Protein AF-A0A9P7GL60-F1 (afdb_monomer)

Nearest PDB structures (foldseek):
  7c29-assembly1_A  TM=4.249E-01  e=4.596E+00  Croceicoccus marinus
  6whw-assembly1_A  TM=4.393E-01  e=5.131E+00  Rattus norvegicus
  8hdj-assembly3_F  TM=3.474E-01  e=5.422E+00  Acetivibrio thermocellus DSM 1313
  8gs5-assembly2_K  TM=2.750E-01  e=7.975E+00  Homo sapiens

Secondary structure (DSSP, 8-state):
-EEEEEETTEEEEEE--HHHHHTT---EEEEEEE-SSTT-EEEEEEETTTS--TTPEE--SSPP-EEEEEEEETTEEEEEEEEEEEEEEES-TTSSS--EEEEEEEEEEEESS-GGGHHHHHHHHHHGGG------------------------TTHHHHHHHTSS-EEEESSTT--SSS-HHHHHHS-TT---TT---TTTBTTHHHHHHHHHHHHHS-HHHHHHHHHHT-B--EEEEEEEEEEEEEPPPTTT-PPEEEEEEEEEE--STT---TTT--SB-TTSPBPS-----SPPP--S-GGGGHHHHHHHHHHHHHHHSSEEEEE---SSHHHHHHHHHHHHHHHHHHHHH-TTEEEEE--HHHHHHHHHHHHHHHHHTT-HHHHHHHTT---EEE-TTT--EEEEPPP---SSHHHHHHHHHHHHHHHH-GGGTT-HHHHHHHHHHHHHHHHHHHHHHHSS--TTHHHHHHSS--TT-

Structure (mmCIF, N/CA/C/O backbone):
data_AF-A0A9P7GL60-F1
#
_entry.id   AF-A0A9P7GL60-F1
#
loop_
_atom_site.group_PDB
_atom_site.id
_atom_site.type_symbol
_atom_site.label_atom_id
_atom_site.label_alt_id
_atom_site.label_comp_id
_atom_site.label_asym_id
_atom_site.label_entity_id
_atom_site.label_seq_id
_atom_site.pdbx_PDB_ins_code
_atom_site.Cartn_x
_atom_site.Cartn_y
_atom_site.Cartn_z
_atom_site.occupancy
_atom_site.B_iso_or_equiv
_atom_site.auth_seq_id
_atom_site.auth_comp_id
_atom_site.auth_asym_id
_atom_site.auth_atom_id
_atom_site.pdbx_PDB_model_num
ATOM 1 N N . MET A 1 1 ? -17.704 -8.000 11.179 1.00 93.94 1 MET A N 1
ATOM 2 C CA . MET A 1 1 ? -17.827 -7.522 12.576 1.00 93.94 1 MET A CA 1
ATOM 3 C C . MET A 1 1 ? -18.903 -6.443 12.711 1.00 93.94 1 MET A C 1
ATOM 5 O O . MET A 1 1 ? -19.308 -5.870 11.703 1.00 93.94 1 MET A O 1
ATOM 9 N N . TYR A 1 2 ? -19.357 -6.162 13.933 1.00 95.62 2 TYR A N 1
ATOM 10 C CA . TYR A 1 2 ? -20.232 -5.030 14.277 1.00 95.62 2 TYR A CA 1
ATOM 11 C C . TYR A 1 2 ? -19.661 -4.259 15.469 1.00 95.62 2 TYR A C 1
ATOM 13 O O . TYR A 1 2 ? -19.035 -4.869 16.338 1.00 95.62 2 TYR A O 1
ATOM 21 N N . LEU A 1 3 ? -19.893 -2.944 15.506 1.00 96.38 3 LEU A N 1
ATOM 22 C CA . LEU A 1 3 ? -19.515 -2.087 16.627 1.00 96.38 3 LEU A CA 1
ATOM 23 C C . LEU A 1 3 ? -20.702 -1.875 17.575 1.00 96.38 3 LEU A C 1
ATOM 25 O O . LEU A 1 3 ? -21.798 -1.519 17.133 1.00 96.38 3 LEU A O 1
ATOM 29 N N . TYR A 1 4 ? -20.459 -2.041 18.871 1.00 95.88 4 TYR A N 1
ATOM 30 C CA . TYR A 1 4 ? -21.405 -1.743 19.942 1.00 95.88 4 TYR A CA 1
ATOM 31 C C . TYR A 1 4 ? -20.804 -0.743 20.929 1.00 95.88 4 TYR A C 1
ATOM 33 O O . TYR A 1 4 ? -19.590 -0.724 21.124 1.00 95.88 4 TYR A O 1
ATOM 41 N N . LEU A 1 5 ? -21.658 0.052 21.566 1.00 95.56 5 LEU A N 1
ATOM 42 C CA . LEU A 1 5 ? -21.306 1.037 22.582 1.00 95.56 5 LEU A CA 1
ATOM 43 C C . LEU A 1 5 ? -22.129 0.797 23.847 1.00 95.56 5 LEU A C 1
ATOM 45 O O . LEU A 1 5 ? -23.356 0.849 23.800 1.00 95.56 5 LEU A O 1
ATOM 49 N N . SER A 1 6 ? -21.456 0.589 24.975 1.00 94.44 6 SER A N 1
ATOM 50 C CA . SER A 1 6 ? -22.044 0.790 26.304 1.00 94.44 6 SER A CA 1
ATOM 51 C C . SER A 1 6 ? -21.662 2.180 26.801 1.00 94.44 6 SER A C 1
ATOM 53 O O . SER A 1 6 ? -20.545 2.621 26.545 1.00 94.44 6 SER A O 1
ATOM 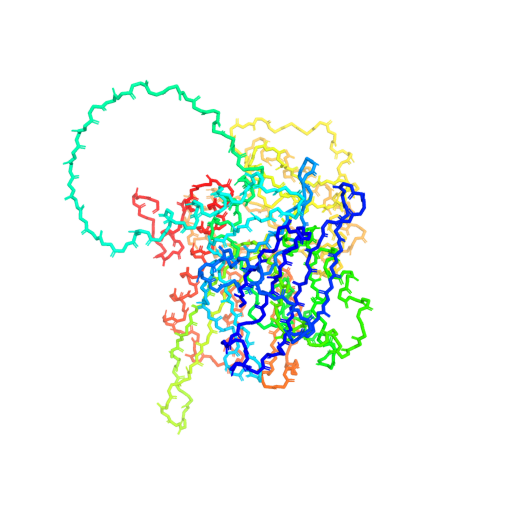55 N N . ASN A 1 7 ? -22.570 2.885 27.482 1.00 87.81 7 ASN A N 1
ATOM 56 C CA . ASN A 1 7 ? -22.335 4.256 27.954 1.00 87.81 7 ASN A CA 1
ATOM 57 C C . ASN A 1 7 ? -21.913 4.345 29.428 1.00 87.81 7 ASN A C 1
ATOM 59 O O . ASN A 1 7 ? -21.343 5.358 29.823 1.00 87.81 7 ASN A O 1
ATOM 63 N N . ASN A 1 8 ? -22.165 3.314 30.240 1.00 84.94 8 ASN A N 1
ATOM 64 C CA . ASN A 1 8 ? -21.925 3.344 31.686 1.00 84.94 8 ASN A CA 1
ATOM 65 C C . ASN A 1 8 ? -21.330 2.013 32.193 1.00 84.94 8 ASN A C 1
ATOM 67 O O . ASN A 1 8 ? -22.091 1.131 32.588 1.00 84.94 8 ASN A O 1
ATOM 71 N N . PRO A 1 9 ? -19.992 1.860 32.240 1.00 87.38 9 PRO A N 1
ATOM 72 C CA . PRO A 1 9 ? -18.970 2.787 31.736 1.00 87.38 9 PRO A CA 1
ATOM 73 C C . PRO A 1 9 ? -18.941 2.853 30.200 1.00 87.38 9 PRO A C 1
ATOM 75 O O . PRO A 1 9 ? -19.436 1.947 29.531 1.00 87.38 9 PRO A O 1
ATOM 78 N N . ARG A 1 10 ? -18.343 3.916 29.636 1.00 92.00 10 ARG A N 1
ATOM 79 C CA . ARG A 1 10 ? -18.184 4.053 28.182 1.00 92.00 10 ARG A CA 1
ATOM 80 C C . ARG A 1 10 ? -17.223 2.991 27.640 1.00 92.00 10 ARG A C 1
ATOM 82 O O . ARG A 1 10 ? -16.040 3.008 27.976 1.00 92.00 10 ARG A O 1
ATOM 89 N N . VAL A 1 11 ? -17.723 2.081 26.805 1.00 95.56 11 VAL A N 1
ATOM 90 C CA . VAL A 1 11 ? -16.952 0.966 26.232 1.00 95.56 11 VAL A CA 1
ATOM 91 C C . VAL A 1 11 ? -17.384 0.707 24.794 1.00 95.56 11 VAL A C 1
ATOM 93 O O . VAL A 1 11 ? -18.576 0.545 24.529 1.00 95.56 11 VAL A O 1
ATOM 96 N N . LEU A 1 12 ? -16.418 0.623 23.876 1.00 97.00 12 LEU A N 1
ATOM 97 C CA . LEU A 1 12 ? -16.652 0.168 22.505 1.00 97.00 12 LEU A CA 1
ATOM 98 C C . LEU A 1 12 ? -16.302 -1.316 22.372 1.00 97.00 12 LEU A C 1
ATOM 100 O O . LEU A 1 12 ? -15.213 -1.740 22.751 1.00 97.00 12 LEU A O 1
ATOM 104 N N . TYR A 1 13 ? -17.204 -2.094 21.781 1.00 97.38 13 TYR A N 1
ATOM 105 C CA . TYR A 1 13 ? -17.013 -3.514 21.496 1.00 97.38 13 TYR A CA 1
ATOM 106 C C . TYR A 1 13 ? -17.028 -3.731 19.987 1.00 97.38 13 TYR A C 1
ATOM 108 O O . TYR A 1 13 ? -18.059 -3.538 19.339 1.00 97.38 13 TYR A O 1
ATOM 116 N N . LEU A 1 14 ? -15.907 -4.165 19.419 1.00 97.44 14 LEU A N 1
ATOM 117 C CA . LEU A 1 14 ? -15.843 -4.636 18.040 1.00 97.44 14 LEU A CA 1
ATOM 118 C C . LEU A 1 14 ? -15.972 -6.158 18.047 1.00 97.44 14 LEU A C 1
ATOM 120 O O . LEU A 1 14 ? -15.061 -6.870 18.464 1.00 97.44 14 LEU A O 1
ATOM 124 N N . VAL A 1 15 ? -17.125 -6.659 17.610 1.00 96.88 15 VAL A N 1
ATOM 125 C CA . VAL A 1 15 ? -17.516 -8.060 17.806 1.00 96.88 15 VAL A CA 1
ATOM 126 C C . VAL A 1 15 ? -17.604 -8.784 16.470 1.00 96.88 15 VAL A C 1
ATOM 128 O O . VAL A 1 15 ? -18.175 -8.274 15.499 1.00 96.88 15 VAL A O 1
ATOM 131 N N . THR A 1 16 ? -17.069 -10.002 16.414 1.00 95.62 16 THR A N 1
ATOM 132 C CA . THR A 1 16 ? -17.247 -10.903 15.266 1.00 95.62 16 THR A CA 1
ATOM 133 C C . THR A 1 16 ? -18.732 -11.175 14.988 1.00 95.62 16 THR A C 1
ATOM 135 O O . THR A 1 16 ? -19.563 -11.374 15.883 1.00 95.62 16 THR A O 1
ATOM 138 N N . SER A 1 17 ? -19.098 -11.110 13.708 1.00 91.81 17 SER A N 1
ATOM 139 C CA . SER A 1 17 ? -20.475 -11.300 13.250 1.00 91.81 17 SER A CA 1
ATOM 140 C C . SER A 1 17 ? -20.797 -12.778 13.028 1.00 91.81 17 SER A C 1
ATOM 142 O O . SER A 1 17 ? -19.907 -13.606 12.881 1.00 91.81 17 SER A O 1
ATOM 144 N N . THR A 1 18 ? -22.080 -13.108 12.891 1.00 88.06 18 THR A N 1
ATOM 145 C CA . THR A 1 18 ? -22.501 -14.467 12.506 1.00 88.06 18 THR A CA 1
ATOM 146 C C . THR A 1 18 ? -21.998 -14.881 11.121 1.00 88.06 18 THR A C 1
ATOM 148 O O . THR A 1 18 ? -21.904 -16.068 10.824 1.00 88.06 18 THR A O 1
ATOM 151 N N . TYR A 1 19 ? -21.682 -13.917 10.251 1.00 87.81 19 TYR A N 1
ATOM 152 C CA . TYR A 1 19 ? -21.017 -14.182 8.978 1.00 87.81 19 TYR A CA 1
ATOM 153 C C . TYR A 1 19 ? -19.551 -14.582 9.183 1.00 87.81 19 TYR A C 1
ATOM 155 O O . TYR A 1 19 ? -19.089 -15.522 8.547 1.00 87.81 19 TYR A O 1
ATOM 163 N N . ASP A 1 20 ? -18.851 -13.929 10.115 1.00 87.81 20 ASP A N 1
ATOM 164 C CA . ASP A 1 20 ? -17.481 -14.291 10.494 1.00 87.81 20 ASP A CA 1
ATOM 165 C C . ASP A 1 20 ? -17.437 -15.723 11.066 1.00 87.81 20 ASP A C 1
ATOM 167 O O . ASP A 1 20 ? -16.596 -16.520 10.651 1.00 87.81 20 ASP A O 1
ATOM 171 N N . ASP A 1 21 ? -18.411 -16.089 11.911 1.00 86.44 21 ASP A N 1
ATOM 172 C CA . ASP A 1 21 ? -18.547 -17.453 12.446 1.00 86.44 21 ASP A CA 1
ATOM 173 C C . ASP A 1 21 ? -18.730 -18.490 11.310 1.00 86.44 21 ASP A C 1
ATOM 175 O O . ASP A 1 21 ? -18.116 -19.558 11.320 1.00 86.44 21 ASP A O 1
ATOM 179 N N . LYS A 1 22 ? -19.527 -18.168 10.277 1.00 89.38 22 LYS A N 1
ATOM 180 C CA . LYS A 1 22 ? -19.725 -19.033 9.092 1.00 89.38 22 LYS A CA 1
ATOM 181 C C . LYS A 1 22 ? -18.467 -19.191 8.238 1.00 89.38 22 LYS A C 1
ATOM 183 O O . LYS A 1 22 ? -18.317 -20.218 7.583 1.00 89.38 22 LYS A O 1
ATOM 188 N N . LEU A 1 23 ? -17.581 -18.196 8.242 1.00 86.81 23 LEU A N 1
ATOM 189 C CA . LEU A 1 23 ? -16.262 -18.273 7.611 1.00 86.81 23 LEU A CA 1
ATOM 190 C C . LEU A 1 23 ? -15.237 -19.026 8.477 1.00 86.81 23 LEU A C 1
ATOM 192 O O . LEU A 1 23 ? -14.066 -19.101 8.113 1.00 86.81 23 LEU A O 1
ATOM 196 N N . GLY A 1 24 ? -15.657 -19.575 9.621 1.00 89.12 24 GLY A N 1
ATOM 197 C CA . GLY A 1 24 ? -14.785 -20.294 10.541 1.00 89.12 24 GLY A CA 1
ATOM 198 C C . GLY A 1 24 ? -13.847 -19.376 11.321 1.00 89.12 24 GLY A C 1
ATOM 199 O O . GLY A 1 24 ? -12.796 -19.837 11.768 1.00 89.12 24 GLY A O 1
ATOM 200 N N . ARG A 1 25 ? -14.175 -18.087 11.473 1.00 91.31 25 ARG A N 1
ATOM 201 C CA . ARG A 1 25 ? -13.409 -17.170 12.330 1.00 91.31 25 ARG A CA 1
ATOM 202 C C . ARG A 1 25 ? -13.773 -17.392 13.802 1.00 91.31 25 ARG A C 1
ATOM 204 O O . ARG A 1 25 ? -14.916 -17.754 14.086 1.00 91.31 25 ARG A O 1
ATOM 211 N N . PRO A 1 26 ? -12.834 -17.195 14.744 1.00 94.56 26 PRO A N 1
ATOM 212 C CA . PRO A 1 26 ? -13.127 -17.327 16.166 1.00 94.56 26 PRO A CA 1
ATOM 213 C C . PRO A 1 26 ? -14.210 -16.350 16.624 1.00 94.56 26 PRO A C 1
ATOM 215 O O . PRO A 1 26 ? -14.220 -15.186 16.226 1.00 94.56 26 PRO A O 1
ATOM 218 N N . SER A 1 27 ? -15.086 -16.801 17.520 1.00 95.81 27 SER A N 1
ATOM 219 C CA . SER A 1 27 ? -16.129 -15.945 18.089 1.00 95.81 27 SER A CA 1
ATOM 220 C C . SER A 1 27 ? -15.566 -15.107 19.240 1.00 95.81 27 SER A C 1
ATOM 222 O O . SER A 1 27 ? -15.636 -15.472 20.417 1.00 95.81 27 SER A O 1
ATOM 224 N N . ARG A 1 28 ? -14.937 -13.989 18.879 1.00 97.25 28 ARG A N 1
ATOM 225 C CA . ARG A 1 28 ? -14.213 -13.084 19.784 1.00 97.25 28 ARG A CA 1
ATOM 226 C C . ARG A 1 28 ? -14.698 -11.636 19.658 1.00 97.25 28 ARG A C 1
ATOM 228 O O . ARG A 1 28 ? -15.441 -11.290 18.727 1.00 97.25 28 ARG A O 1
ATOM 235 N N . ALA A 1 29 ? -14.250 -10.796 20.582 1.00 97.44 29 ALA A N 1
ATOM 236 C CA . ALA A 1 29 ? -14.446 -9.356 20.586 1.00 97.44 29 ALA A CA 1
ATOM 237 C C . ALA A 1 29 ? -13.164 -8.618 20.992 1.00 97.44 29 ALA A C 1
ATOM 239 O O . ALA A 1 29 ? -12.447 -9.063 21.888 1.00 97.44 29 ALA A O 1
ATOM 240 N N . LEU A 1 30 ? -12.920 -7.468 20.361 1.00 97.69 30 LEU A N 1
ATOM 241 C CA . LEU A 1 30 ? -12.009 -6.454 20.884 1.00 97.69 30 LEU A CA 1
ATOM 242 C C . LEU A 1 30 ? -12.804 -5.423 21.676 1.00 97.69 30 LEU A C 1
ATOM 244 O O . LEU A 1 30 ? -13.750 -4.823 21.157 1.00 97.69 30 LEU A O 1
ATOM 248 N N . VAL A 1 31 ? -12.411 -5.225 22.927 1.00 97.69 31 VAL A N 1
ATOM 249 C CA . VAL A 1 31 ? -13.055 -4.307 23.865 1.00 97.69 31 VAL A CA 1
ATOM 250 C C . VAL A 1 31 ? -12.130 -3.128 24.103 1.00 97.69 31 VAL A C 1
ATOM 252 O O . VAL A 1 31 ? -10.973 -3.318 24.463 1.00 97.69 31 VAL A O 1
ATOM 255 N N . PHE A 1 32 ? -12.640 -1.917 23.910 1.00 97.25 32 PHE A N 1
ATOM 256 C CA . PHE A 1 32 ? -11.879 -0.679 24.018 1.00 97.25 32 PHE A CA 1
ATOM 257 C C . PHE A 1 32 ? -12.490 0.224 25.085 1.00 97.25 32 PHE A C 1
ATOM 259 O O . PHE A 1 32 ? -13.688 0.518 25.052 1.00 97.25 32 PHE A O 1
ATOM 266 N N . ARG A 1 33 ? -11.656 0.706 26.007 1.00 95.00 33 ARG A N 1
ATOM 267 C CA . ARG A 1 33 ? -12.050 1.638 27.073 1.00 95.00 33 ARG A CA 1
ATOM 268 C C . ARG A 1 33 ? -11.046 2.776 27.169 1.00 95.00 33 ARG A C 1
ATOM 270 O O . ARG A 1 33 ? -9.863 2.576 26.896 1.00 95.00 33 ARG A O 1
ATOM 277 N N . ALA A 1 34 ? -11.494 3.952 27.592 1.00 92.12 34 ALA A N 1
ATOM 278 C CA . ALA A 1 34 ? -10.567 4.993 28.020 1.00 92.12 34 ALA A CA 1
ATOM 279 C C . ALA A 1 34 ? -9.804 4.521 29.273 1.00 92.12 34 ALA A C 1
ATOM 281 O O . ALA A 1 34 ? -10.378 3.883 30.157 1.00 92.12 34 ALA A O 1
ATOM 282 N N . GLY A 1 35 ? -8.502 4.791 29.314 1.00 87.19 35 GLY A N 1
ATOM 283 C CA . GLY A 1 35 ? -7.653 4.547 30.474 1.00 87.19 35 GLY A CA 1
ATOM 284 C C . GLY A 1 35 ? -7.780 5.652 31.522 1.00 87.19 35 GLY A C 1
ATOM 285 O O . GLY A 1 35 ? -8.582 6.574 31.394 1.00 87.19 35 GLY A O 1
ATOM 286 N N . GLU A 1 36 ? -6.954 5.571 32.564 1.00 81.19 36 GLU A N 1
ATOM 287 C CA . GLU A 1 36 ? -6.956 6.559 33.655 1.00 81.19 36 GLU A CA 1
ATOM 288 C C . GLU A 1 36 ? -6.392 7.923 33.227 1.00 81.19 36 GLU A C 1
ATOM 290 O O . GLU A 1 36 ? -6.735 8.952 33.807 1.00 81.19 36 GLU A O 1
ATOM 295 N N . SER A 1 37 ? -5.533 7.939 32.204 1.00 78.75 37 SER A N 1
ATOM 296 C CA . SER A 1 37 ? -4.976 9.164 31.626 1.00 78.75 37 SER A CA 1
ATOM 297 C C . SER A 1 37 ? -5.657 9.528 30.305 1.00 78.75 37 SER A C 1
ATOM 299 O O . SER A 1 37 ? -6.146 8.667 29.575 1.00 78.75 37 SER A O 1
ATOM 301 N N . THR A 1 38 ? -5.643 10.818 29.967 1.00 73.25 38 THR A N 1
ATOM 302 C CA . THR A 1 38 ? -6.363 11.397 28.814 1.00 73.25 38 THR A CA 1
ATOM 303 C C . THR A 1 38 ? -5.871 10.912 27.447 1.00 73.25 38 THR A C 1
ATOM 305 O O . THR A 1 38 ? -6.506 11.196 26.440 1.00 73.25 38 THR A O 1
ATOM 308 N N . SER A 1 39 ? -4.743 10.203 27.389 1.00 82.25 39 SER A N 1
ATOM 309 C CA . SER A 1 39 ? -4.145 9.665 26.160 1.00 82.25 39 SER A CA 1
ATOM 310 C C . SER A 1 39 ? -3.943 8.148 26.201 1.00 82.25 39 SER A C 1
ATOM 312 O O . SER A 1 39 ? -3.244 7.591 25.355 1.00 82.25 39 SER A O 1
ATOM 314 N N . GLN A 1 40 ? -4.541 7.461 27.175 1.00 90.06 40 GLN A N 1
ATOM 315 C CA . GLN A 1 40 ? -4.432 6.016 27.319 1.00 90.06 40 GLN A CA 1
ATOM 316 C C . GLN A 1 40 ? -5.750 5.340 26.968 1.00 90.06 40 GLN A C 1
ATOM 318 O O . GLN A 1 40 ? -6.822 5.791 27.360 1.00 90.06 40 GLN A O 1
ATOM 323 N N . ALA A 1 41 ? -5.656 4.217 26.265 1.00 93.12 41 ALA A N 1
ATOM 324 C CA . ALA A 1 41 ? -6.764 3.305 26.039 1.00 93.12 41 ALA A CA 1
ATOM 325 C C . ALA A 1 41 ? -6.404 1.925 26.596 1.00 93.12 41 ALA A C 1
ATOM 327 O O . ALA A 1 41 ? -5.244 1.511 26.556 1.00 93.12 41 ALA A O 1
ATOM 328 N N . VAL A 1 42 ? -7.405 1.224 27.112 1.00 95.12 42 VAL A N 1
ATOM 329 C CA . VAL A 1 42 ? -7.319 -0.180 27.512 1.00 95.12 42 VAL A CA 1
ATOM 330 C C . VAL A 1 42 ? -7.974 -1.011 26.417 1.00 95.12 42 VAL A C 1
ATOM 332 O O . VAL A 1 42 ? -9.094 -0.704 26.001 1.00 95.12 42 VAL A O 1
ATOM 335 N N . VAL A 1 43 ? -7.264 -2.038 25.951 1.00 96.62 43 VAL A N 1
ATOM 336 C CA . VAL A 1 43 ? -7.732 -2.975 24.925 1.00 96.62 43 VAL A CA 1
ATOM 337 C C . VAL A 1 43 ? -7.712 -4.384 25.503 1.00 96.62 43 VAL A C 1
ATOM 339 O O . VAL A 1 43 ? -6.696 -4.809 26.051 1.00 96.62 43 VAL A O 1
ATOM 342 N N . GLU A 1 44 ? -8.825 -5.099 25.379 1.00 97.00 44 GLU A N 1
ATOM 343 C CA . GLU A 1 44 ? -8.962 -6.494 25.807 1.00 97.00 44 GLU A CA 1
ATOM 344 C C . GLU A 1 44 ? -9.430 -7.348 24.623 1.00 97.00 44 GLU A C 1
ATOM 346 O O . GLU A 1 44 ? -10.271 -6.916 23.829 1.00 97.00 44 GLU A O 1
ATOM 351 N N . PHE A 1 45 ? -8.903 -8.568 24.509 1.00 97.69 45 PHE A N 1
ATOM 352 C CA . PHE A 1 45 ? -9.327 -9.550 23.515 1.00 97.69 45 PHE A CA 1
ATOM 353 C C . PHE A 1 45 ? -10.061 -10.686 24.220 1.00 97.69 45 PHE A C 1
ATOM 355 O O . PHE A 1 45 ? -9.443 -11.510 24.883 1.00 97.69 45 PHE A O 1
ATOM 362 N N . LEU A 1 46 ? -11.389 -10.705 24.110 1.00 97.44 46 LEU A N 1
ATOM 363 C CA . LEU A 1 46 ? -12.241 -11.587 24.909 1.00 97.44 46 LEU A CA 1
ATOM 364 C C . LEU A 1 46 ? -13.066 -12.534 24.027 1.00 97.44 46 LEU A C 1
ATOM 366 O O . LEU A 1 46 ? -13.461 -12.170 22.911 1.00 97.44 46 LEU A O 1
ATOM 370 N N . PRO A 1 47 ? -13.381 -13.751 24.499 1.00 96.62 47 PRO A N 1
ATOM 371 C CA . PRO A 1 47 ? -14.440 -14.568 23.922 1.00 96.62 47 PRO A CA 1
ATOM 372 C C . PRO A 1 47 ? -15.780 -13.829 23.884 1.00 96.62 47 PRO A C 1
ATOM 374 O O . PRO A 1 47 ? -16.174 -13.150 24.829 1.00 96.62 47 PRO A O 1
ATOM 377 N N . LYS A 1 48 ? -16.544 -14.011 22.802 1.00 94.38 48 LYS A N 1
ATOM 378 C CA . LYS A 1 48 ? -17.839 -13.333 22.611 1.00 94.38 48 LYS A CA 1
ATOM 379 C C . LYS A 1 48 ? -18.876 -13.655 23.697 1.00 94.38 48 LYS A C 1
ATOM 381 O O . LYS A 1 48 ? -19.803 -12.882 23.893 1.00 94.38 48 LYS A O 1
ATOM 386 N N . HIS A 1 49 ? -18.748 -14.787 24.385 1.00 93.56 49 HIS A N 1
ATOM 387 C CA . HIS A 1 49 ? -19.661 -15.176 25.463 1.00 93.56 49 HIS A CA 1
ATOM 388 C C . HIS A 1 49 ? -19.318 -14.536 26.820 1.00 93.56 49 HIS A C 1
ATOM 390 O O . HIS A 1 49 ? -20.131 -14.613 27.734 1.00 93.56 49 HIS A O 1
ATOM 396 N N . GLU A 1 50 ? -18.140 -13.918 26.953 1.00 94.88 50 GLU A N 1
ATOM 397 C CA . GLU A 1 50 ? -17.703 -13.227 28.175 1.00 94.88 50 GLU A CA 1
ATOM 398 C C . GLU A 1 50 ? -18.067 -11.736 28.173 1.00 94.88 50 GLU A C 1
ATOM 400 O O . GLU A 1 50 ? -17.942 -11.065 29.195 1.00 94.88 50 GLU A O 1
ATOM 405 N N . ILE A 1 51 ? -18.534 -11.206 27.037 1.00 93.75 51 ILE A N 1
ATOM 406 C CA . ILE A 1 51 ? -18.988 -9.819 26.928 1.00 93.75 51 ILE A CA 1
ATOM 407 C C . ILE A 1 51 ? -20.496 -9.714 27.170 1.00 93.75 51 ILE A C 1
ATOM 409 O O . ILE A 1 51 ? -21.289 -10.456 26.590 1.00 93.75 51 ILE A O 1
ATOM 413 N N . ASP A 1 52 ? -20.897 -8.746 27.993 1.00 90.31 52 ASP A N 1
ATOM 414 C CA . ASP A 1 52 ? -22.300 -8.378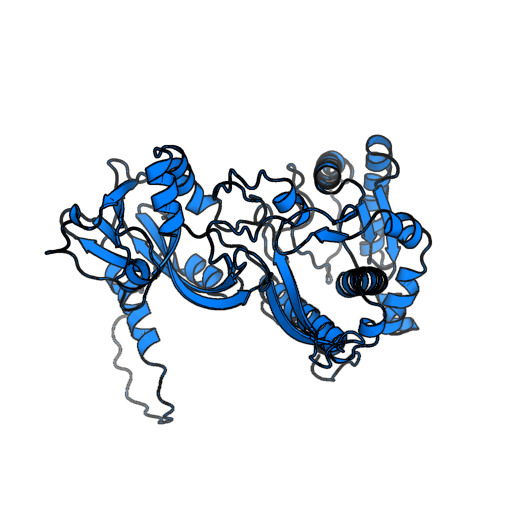 28.170 1.00 90.31 52 ASP A CA 1
ATOM 415 C C . ASP A 1 52 ? -22.661 -7.228 27.222 1.00 90.31 52 ASP A C 1
ATOM 417 O O . ASP A 1 52 ? -22.109 -6.130 27.307 1.00 90.31 52 ASP A O 1
ATOM 421 N N . LEU A 1 53 ? -23.579 -7.502 26.295 1.00 92.00 53 LEU A N 1
ATOM 422 C CA . LEU A 1 53 ? -24.093 -6.537 25.321 1.00 92.00 53 LEU A CA 1
ATOM 423 C C . LEU A 1 53 ? -25.548 -6.134 25.606 1.00 92.00 53 LEU A C 1
ATOM 425 O O . LEU A 1 53 ? -26.159 -5.483 24.763 1.00 92.00 53 LEU A O 1
ATOM 429 N N . THR A 1 54 ? -26.116 -6.522 26.753 1.00 89.44 54 THR A N 1
ATOM 430 C CA . THR A 1 54 ? -27.539 -6.305 27.073 1.00 89.44 54 THR A CA 1
ATOM 431 C C . THR A 1 54 ? -27.913 -4.821 27.043 1.00 89.44 54 THR A C 1
ATOM 433 O O . THR A 1 54 ? -28.931 -4.460 26.455 1.00 89.44 54 THR A O 1
ATOM 436 N N . ASP A 1 55 ? -27.045 -3.966 27.588 1.00 88.44 55 ASP A N 1
ATOM 437 C CA . ASP A 1 55 ? -27.219 -2.507 27.623 1.00 88.44 55 ASP A CA 1
ATOM 438 C C . ASP A 1 55 ? -26.426 -1.775 26.522 1.00 88.44 55 ASP A C 1
ATOM 440 O O . ASP A 1 55 ? -26.320 -0.545 26.525 1.00 88.44 55 ASP A O 1
ATOM 444 N N . ALA A 1 56 ? -25.839 -2.516 25.576 1.00 92.38 56 ALA A N 1
ATOM 445 C CA . ALA A 1 56 ? -25.015 -1.945 24.520 1.00 92.38 56 ALA A CA 1
ATOM 446 C C . ALA A 1 56 ? -25.844 -1.613 23.270 1.00 92.38 56 ALA A C 1
ATOM 448 O O . ALA A 1 56 ? -26.617 -2.425 22.758 1.00 92.38 56 ALA A O 1
ATOM 449 N N . VAL A 1 57 ? -25.626 -0.425 22.711 1.00 92.62 57 VAL A N 1
ATOM 450 C CA . VAL A 1 57 ? -26.253 0.014 21.461 1.00 92.62 57 VAL A CA 1
ATOM 451 C C . VAL A 1 57 ? -25.347 -0.347 20.293 1.00 92.62 57 VAL A C 1
ATOM 453 O O . VAL A 1 57 ? -24.165 -0.006 20.283 1.00 92.62 57 VAL A O 1
ATOM 456 N N . ARG A 1 58 ? -25.889 -1.018 19.273 1.00 92.81 58 ARG A N 1
ATOM 457 C CA . ARG A 1 58 ? -25.156 -1.248 18.023 1.00 92.81 58 ARG A CA 1
ATOM 458 C C . ARG A 1 58 ? -25.037 0.069 17.256 1.00 92.81 58 ARG A C 1
ATOM 460 O O . ARG A 1 58 ? -26.052 0.604 16.823 1.00 92.81 58 ARG A O 1
ATOM 467 N N . LEU A 1 59 ? -23.811 0.547 17.057 1.00 90.31 59 LEU A N 1
ATOM 468 C CA . LEU A 1 59 ? -23.546 1.821 16.382 1.00 90.31 59 LEU A CA 1
ATOM 469 C C . LEU A 1 59 ? -23.557 1.707 14.857 1.00 90.31 59 LEU A C 1
ATOM 471 O O . LEU A 1 59 ? -23.929 2.655 14.182 1.00 90.31 59 LEU A O 1
ATOM 475 N N . THR A 1 60 ? -23.172 0.548 14.321 1.00 85.56 60 THR A N 1
ATOM 476 C CA . THR A 1 60 ? -23.021 0.342 12.875 1.00 85.56 60 THR A CA 1
ATOM 477 C C . THR A 1 60 ? -24.145 -0.520 12.319 1.00 85.56 60 THR A C 1
ATOM 479 O O . THR A 1 60 ? -24.364 -1.641 12.798 1.00 85.56 60 THR A O 1
ATOM 482 N N . ASN A 1 61 ? -24.807 -0.065 11.256 1.00 82.69 61 ASN A N 1
ATOM 483 C CA . ASN A 1 61 ? -25.801 -0.886 10.550 1.00 82.69 61 ASN A CA 1
ATOM 484 C C . ASN A 1 61 ? -25.175 -1.842 9.528 1.00 82.69 61 ASN A C 1
ATOM 486 O O . ASN A 1 61 ? -25.693 -2.937 9.289 1.00 82.69 61 ASN A O 1
ATOM 490 N N . ARG A 1 62 ? -24.048 -1.437 8.937 1.00 86.56 62 ARG A N 1
ATOM 491 C CA . ARG A 1 62 ? -23.262 -2.244 7.997 1.00 86.56 62 ARG A CA 1
ATOM 492 C C . ARG A 1 62 ? -22.186 -3.040 8.737 1.00 86.56 62 ARG A C 1
ATOM 494 O O . ARG A 1 62 ? -21.830 -2.744 9.874 1.00 86.56 62 ARG A O 1
ATOM 501 N N . VAL A 1 63 ? -21.684 -4.084 8.082 1.00 90.31 63 VAL A N 1
ATOM 502 C CA . VAL A 1 63 ? -20.592 -4.905 8.618 1.00 90.31 63 VAL A CA 1
ATOM 503 C C . VAL A 1 63 ? -19.289 -4.112 8.561 1.00 90.31 63 VAL A C 1
ATOM 505 O O . VAL A 1 63 ? -18.816 -3.788 7.472 1.00 90.31 63 VAL A O 1
ATOM 508 N N . VAL A 1 64 ? -18.684 -3.886 9.724 1.00 95.31 64 VAL A N 1
ATOM 509 C CA . VAL A 1 64 ? -17.333 -3.331 9.854 1.00 95.31 64 VAL A CA 1
ATOM 510 C C . VAL A 1 64 ? -16.318 -4.352 9.347 1.00 95.31 64 VAL A C 1
ATOM 512 O O . VAL A 1 64 ? -16.395 -5.541 9.692 1.00 95.31 64 VAL A O 1
ATOM 515 N N . LYS A 1 65 ? -15.378 -3.882 8.521 1.00 95.62 65 LYS A N 1
ATOM 516 C CA . LYS A 1 65 ? -14.342 -4.710 7.886 1.00 95.62 65 LYS A CA 1
ATOM 517 C C . LYS A 1 65 ? -13.143 -4.965 8.793 1.00 95.62 65 LYS A C 1
ATOM 519 O O . LYS A 1 65 ? -12.502 -5.993 8.640 1.00 95.62 65 LYS A O 1
ATOM 524 N N . GLY A 1 66 ? -12.887 -4.053 9.725 1.00 95.81 66 GLY A N 1
ATOM 525 C CA . GLY A 1 66 ? -11.804 -4.094 10.704 1.00 95.81 66 GLY A CA 1
ATOM 526 C C . GLY A 1 66 ? -11.469 -2.682 11.186 1.00 95.81 66 GLY A C 1
ATOM 527 O O . GLY A 1 66 ? -12.078 -1.702 10.740 1.00 95.81 66 GLY A O 1
ATOM 528 N N . CYS A 1 67 ? -10.513 -2.575 12.101 1.00 96.38 67 CYS A N 1
ATOM 529 C CA . CYS A 1 67 ? -10.006 -1.314 12.621 1.00 96.38 67 CYS A CA 1
ATOM 530 C C . CYS A 1 67 ? -8.641 -0.973 12.019 1.00 96.38 67 CYS A C 1
ATOM 532 O O . CYS A 1 67 ? -7.793 -1.837 11.802 1.00 96.38 67 CYS A O 1
ATOM 534 N N . LEU A 1 68 ? -8.448 0.312 11.742 1.00 97.31 68 LEU A N 1
ATOM 535 C CA . LEU A 1 68 ? -7.190 0.869 11.255 1.00 97.31 68 LEU A CA 1
ATOM 536 C C . LEU A 1 68 ? -6.265 1.261 12.405 1.00 97.31 68 LEU A C 1
ATOM 538 O O . LEU A 1 68 ? -5.081 1.459 12.161 1.00 97.31 68 LEU A O 1
A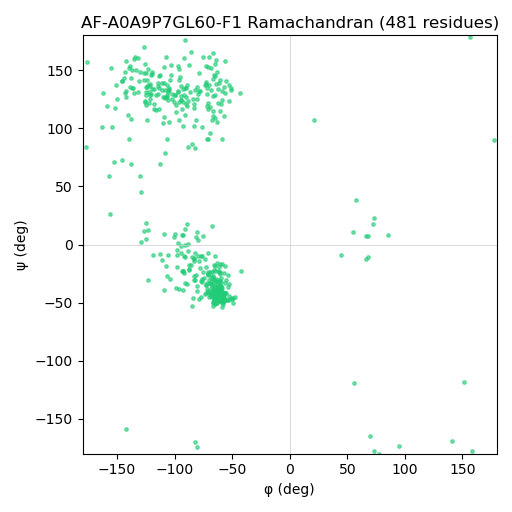TOM 542 N N . GLY A 1 69 ? -6.791 1.399 13.624 1.00 96.81 69 GLY A N 1
ATOM 543 C CA . GLY A 1 69 ? -6.014 1.783 14.793 1.00 96.81 69 GLY A CA 1
ATOM 544 C C . GLY A 1 69 ? -6.731 2.745 15.733 1.00 96.81 69 GLY A C 1
ATOM 545 O O . GLY A 1 69 ? -7.930 3.008 15.597 1.00 96.81 69 GLY A O 1
ATOM 546 N N . LEU A 1 70 ? -5.957 3.277 16.675 1.00 96.12 70 LEU A N 1
ATOM 547 C CA . LEU A 1 70 ? -6.367 4.281 17.650 1.00 96.12 70 LEU A CA 1
ATOM 548 C C . LEU A 1 70 ? -5.607 5.582 17.395 1.00 96.12 70 LEU A C 1
ATOM 550 O O . LEU A 1 70 ? -4.407 5.568 17.128 1.00 96.12 70 LEU A O 1
ATOM 554 N N . ILE A 1 71 ? -6.295 6.715 17.507 1.00 95.06 71 ILE A N 1
ATOM 555 C CA . ILE A 1 71 ? -5.673 8.034 17.384 1.00 95.06 71 ILE A CA 1
ATOM 556 C C . ILE A 1 71 ? -6.179 8.974 18.471 1.00 95.06 71 ILE A C 1
ATOM 558 O O . ILE A 1 71 ? -7.376 9.045 18.731 1.00 95.06 71 ILE A O 1
ATOM 562 N N . SER A 1 72 ? -5.258 9.705 19.096 1.00 94.00 72 SER A N 1
ATOM 563 C CA . SER A 1 72 ? -5.588 10.800 20.006 1.00 94.00 72 SER A CA 1
ATOM 564 C C . SER A 1 72 ? -5.606 12.100 19.211 1.00 94.00 72 SER A C 1
ATOM 566 O O . SER A 1 72 ? -4.601 12.453 18.592 1.00 94.00 72 SER A O 1
ATOM 568 N N . ILE A 1 73 ? -6.730 12.812 19.223 1.00 91.31 73 ILE A N 1
ATOM 569 C CA . ILE A 1 73 ? -6.847 14.153 18.647 1.00 91.31 73 ILE A CA 1
ATOM 570 C C . ILE A 1 73 ? -7.397 15.069 19.733 1.00 91.31 73 ILE A C 1
ATOM 572 O O . ILE A 1 73 ? -8.452 14.800 20.300 1.00 91.31 73 ILE A O 1
ATOM 576 N N . GLU A 1 74 ? -6.657 16.138 20.028 1.00 87.44 74 GLU A N 1
ATOM 577 C CA . GLU A 1 74 ? -6.942 17.032 21.155 1.00 87.44 74 GLU A CA 1
ATOM 578 C C . GLU A 1 74 ? -7.007 16.252 22.481 1.00 87.44 74 GLU A C 1
ATOM 580 O O . GLU A 1 74 ? -6.012 15.642 22.876 1.00 87.44 74 GLU A O 1
ATOM 585 N N . SER A 1 75 ? -8.147 16.274 23.173 1.00 86.94 75 SER A N 1
ATOM 586 C CA . SER A 1 75 ? -8.376 15.551 24.429 1.00 86.94 75 SER A CA 1
ATOM 587 C C . SER A 1 75 ? -9.094 14.213 24.252 1.00 86.94 75 SER A C 1
ATOM 589 O O . SER A 1 75 ? -9.385 13.562 25.253 1.00 86.94 75 SER A O 1
ATOM 591 N N . ASP A 1 76 ? -9.413 13.822 23.016 1.00 91.88 76 ASP A N 1
ATOM 592 C CA . ASP A 1 76 ? -10.227 12.646 22.734 1.00 91.88 76 ASP A CA 1
ATOM 593 C C . ASP A 1 76 ? -9.444 11.540 22.022 1.00 91.88 76 ASP A C 1
ATOM 595 O O . ASP A 1 76 ? -8.583 11.787 21.174 1.00 91.88 76 ASP A O 1
ATOM 599 N N . ILE A 1 77 ? -9.789 10.293 22.347 1.00 94.88 77 ILE A N 1
ATOM 600 C CA . ILE A 1 77 ? -9.240 9.100 21.696 1.00 94.88 77 ILE A CA 1
ATOM 601 C C . ILE A 1 77 ? -10.307 8.526 20.771 1.00 94.88 77 ILE A C 1
ATOM 603 O O . ILE A 1 77 ? -11.444 8.319 21.189 1.00 94.88 77 ILE A O 1
ATOM 607 N N . PHE A 1 78 ? -9.939 8.225 19.529 1.00 95.69 78 PHE A N 1
ATOM 608 C CA . PHE A 1 78 ? -10.839 7.703 18.508 1.00 95.69 78 PHE A CA 1
ATOM 609 C C . PHE A 1 78 ? -10.375 6.346 17.987 1.00 95.69 78 PHE A C 1
ATOM 611 O O . PHE A 1 78 ? -9.200 6.153 17.673 1.00 95.69 78 PHE A O 1
ATOM 618 N N . LEU A 1 79 ? -11.329 5.431 17.831 1.00 96.88 79 LEU A N 1
ATOM 619 C CA . LEU A 1 79 ? -11.174 4.176 17.106 1.00 96.88 79 LEU A CA 1
ATOM 620 C C . LEU A 1 79 ? -11.525 4.394 15.632 1.00 96.88 79 LEU A C 1
ATOM 622 O O . LEU A 1 79 ? -12.657 4.762 15.313 1.00 96.88 79 LEU A O 1
ATOM 626 N N . ALA A 1 80 ? -10.561 4.159 14.742 1.00 97.31 80 ALA A N 1
ATOM 627 C CA . ALA A 1 80 ? -10.743 4.273 13.299 1.00 97.31 80 ALA A CA 1
ATOM 628 C C . ALA A 1 80 ? -11.193 2.929 12.710 1.00 97.31 80 ALA A C 1
ATOM 630 O O . ALA A 1 80 ? -10.475 1.932 12.824 1.00 97.31 80 ALA A O 1
ATOM 631 N N . LEU A 1 81 ? -12.354 2.889 12.056 1.00 97.38 81 LEU A N 1
ATOM 632 C CA . LEU A 1 81 ? -12.947 1.673 11.493 1.00 97.38 81 LEU A CA 1
ATOM 633 C C . LEU A 1 81 ? -13.179 1.797 9.993 1.00 97.38 81 LEU A C 1
ATOM 635 O O . LEU A 1 81 ? -13.690 2.809 9.524 1.00 97.38 81 LEU A O 1
ATOM 639 N N . VAL A 1 82 ? -12.883 0.730 9.250 1.00 97.62 82 VAL A N 1
ATOM 640 C CA . VAL A 1 82 ? -13.299 0.604 7.848 1.00 97.62 82 VAL A CA 1
ATOM 641 C C . VAL A 1 82 ? -14.747 0.127 7.817 1.00 97.62 82 VAL A C 1
ATOM 643 O O . VAL A 1 82 ? -15.043 -1.038 8.106 1.00 97.62 82 VAL A O 1
ATOM 646 N N . THR A 1 83 ? -15.655 1.032 7.470 1.00 95.56 83 THR A N 1
ATOM 647 C CA . THR A 1 83 ? -17.104 0.789 7.441 1.00 95.56 83 THR A CA 1
ATOM 648 C C . THR A 1 83 ? -17.594 0.356 6.059 1.00 95.56 83 THR A C 1
ATOM 650 O O . THR A 1 83 ? -18.589 -0.366 5.962 1.00 95.56 83 THR A O 1
ATOM 653 N N . SER A 1 84 ? -16.851 0.683 4.994 1.00 95.69 84 SER A N 1
ATOM 654 C CA . SER A 1 84 ? -17.129 0.219 3.632 1.00 95.69 84 SER A CA 1
ATOM 655 C C . SER A 1 84 ? -15.854 -0.104 2.856 1.00 95.69 84 SER A C 1
ATOM 657 O O . SER A 1 84 ? -14.905 0.682 2.816 1.00 95.69 84 SER A O 1
ATOM 659 N N . ALA A 1 85 ? -15.849 -1.271 2.209 1.00 97.31 85 ALA A N 1
ATOM 660 C CA . ALA A 1 85 ? -14.802 -1.704 1.294 1.00 97.31 85 ALA A CA 1
ATOM 661 C C . ALA A 1 85 ? -15.346 -2.728 0.289 1.00 97.31 85 ALA A C 1
ATOM 663 O O . ALA A 1 85 ? -16.271 -3.481 0.613 1.00 97.31 85 ALA A O 1
ATOM 664 N N . THR A 1 86 ? -14.744 -2.786 -0.899 1.00 96.88 86 THR A N 1
ATOM 665 C CA . THR A 1 86 ? -15.059 -3.784 -1.937 1.00 96.88 86 THR A CA 1
ATOM 666 C C . THR A 1 86 ? -13.838 -4.620 -2.270 1.00 96.88 86 THR A C 1
ATOM 668 O O . THR A 1 86 ? -12.770 -4.061 -2.519 1.00 96.88 86 THR A O 1
ATOM 671 N N . GLU A 1 87 ? -14.009 -5.937 -2.344 1.00 96.25 87 GLU A N 1
ATOM 672 C CA . GLU A 1 87 ? -13.004 -6.830 -2.920 1.00 96.25 87 GLU A CA 1
ATOM 673 C C . GLU A 1 87 ? -12.835 -6.525 -4.418 1.00 96.25 87 GLU A C 1
ATOM 675 O O . GLU A 1 87 ? -13.817 -6.414 -5.151 1.00 96.25 87 GLU A O 1
ATOM 680 N N . ILE A 1 88 ? -11.590 -6.332 -4.850 1.00 95.88 88 ILE A N 1
ATOM 681 C CA . ILE A 1 88 ? -11.211 -5.989 -6.225 1.00 95.88 88 ILE A CA 1
ATOM 682 C C . ILE A 1 88 ? -10.757 -7.236 -6.989 1.00 95.88 88 ILE A C 1
ATOM 684 O O . ILE A 1 88 ? -11.064 -7.375 -8.170 1.00 95.88 88 ILE A O 1
ATOM 688 N N . GLY A 1 89 ? -10.050 -8.153 -6.326 1.00 93.88 89 GLY A N 1
ATOM 689 C CA . GLY A 1 89 ? -9.723 -9.464 -6.884 1.00 93.88 89 GLY A CA 1
ATOM 690 C C . GLY A 1 89 ? -8.516 -10.129 -6.233 1.00 93.88 89 GLY A C 1
ATOM 691 O O . GLY A 1 89 ? -7.925 -9.586 -5.303 1.00 93.88 89 GLY A O 1
ATOM 692 N N . ASN A 1 90 ? -8.165 -11.308 -6.746 1.00 92.19 90 ASN A N 1
ATOM 693 C CA . ASN A 1 90 ? -7.110 -12.177 -6.227 1.00 92.19 90 ASN A CA 1
ATOM 694 C C . ASN A 1 90 ? -5.873 -12.139 -7.139 1.00 92.19 90 ASN A C 1
ATOM 696 O O . ASN A 1 90 ? -6.000 -12.395 -8.338 1.00 92.19 90 ASN A O 1
ATOM 700 N N . THR A 1 91 ? -4.685 -11.857 -6.597 1.00 90.31 91 THR A N 1
ATOM 701 C CA . THR A 1 91 ? -3.431 -11.840 -7.378 1.00 90.31 91 THR A CA 1
ATOM 702 C C . THR A 1 91 ? -2.869 -13.230 -7.667 1.00 90.31 91 THR A C 1
ATOM 704 O O . THR A 1 91 ? -2.094 -13.389 -8.611 1.00 90.31 91 THR A O 1
ATOM 707 N N . ARG A 1 92 ? -3.273 -14.248 -6.901 1.00 86.06 92 ARG A N 1
ATOM 708 C CA . ARG A 1 92 ? -2.785 -15.628 -7.008 1.00 86.06 92 ARG A CA 1
ATOM 709 C C . ARG A 1 92 ? -3.940 -16.638 -6.882 1.00 86.06 92 ARG A C 1
ATOM 711 O O . ARG A 1 92 ? -4.011 -17.388 -5.911 1.00 86.06 92 ARG A O 1
ATOM 718 N N . PRO A 1 93 ? -4.849 -16.716 -7.874 1.00 85.06 93 PRO A N 1
ATOM 719 C CA . PRO A 1 93 ? -6.011 -17.609 -7.807 1.00 85.06 93 PRO A CA 1
ATOM 720 C C . PRO A 1 93 ? -5.660 -19.102 -7.850 1.00 85.06 93 PRO A C 1
ATOM 722 O O . PRO A 1 93 ? -6.445 -19.924 -7.393 1.00 85.06 93 PRO A O 1
ATOM 725 N N . SER A 1 94 ? -4.497 -19.464 -8.398 1.00 82.62 94 SER A N 1
ATOM 726 C CA . SER A 1 94 ? -3.983 -20.840 -8.416 1.00 82.62 94 SER A CA 1
ATOM 727 C C . SER A 1 94 ? -3.151 -21.203 -7.180 1.00 82.62 94 SER A C 1
ATOM 729 O O . SER A 1 94 ? -2.628 -22.315 -7.113 1.00 82.62 94 SER A O 1
ATOM 731 N N . GLY A 1 95 ? -2.984 -20.270 -6.237 1.00 79.81 95 GLY A N 1
ATOM 732 C CA . GLY A 1 95 ? -2.228 -20.493 -5.011 1.00 79.81 95 GLY A CA 1
ATOM 733 C C . GLY A 1 95 ? -2.984 -21.335 -3.992 1.00 79.81 95 GLY A C 1
ATOM 734 O O . GLY A 1 95 ? -4.206 -21.462 -4.045 1.00 79.81 95 GLY A O 1
ATOM 735 N N . SER A 1 96 ? -2.246 -21.892 -3.031 1.00 76.38 96 SER A N 1
ATOM 736 C CA . SER A 1 96 ? -2.833 -22.620 -1.896 1.00 76.38 96 SER A CA 1
ATOM 737 C C . SER A 1 96 ? -3.642 -21.707 -0.967 1.00 76.38 96 SER A C 1
ATOM 739 O O . SER A 1 96 ? -4.593 -22.160 -0.328 1.00 76.38 96 SER A O 1
ATOM 741 N N . LYS A 1 97 ? -3.287 -20.417 -0.917 1.00 79.56 97 LYS A N 1
ATOM 742 C CA . LYS A 1 97 ? -4.007 -19.359 -0.207 1.00 79.56 97 LYS A CA 1
ATOM 743 C C . LYS A 1 97 ? -4.363 -18.237 -1.187 1.00 79.56 97 LYS A C 1
ATOM 745 O O . LYS A 1 97 ? -3.501 -17.858 -1.984 1.00 79.56 97 LYS A O 1
ATOM 750 N N . PRO A 1 98 ? -5.599 -17.710 -1.149 1.00 84.38 98 PRO A N 1
ATOM 751 C CA . PRO A 1 98 ? -5.953 -16.545 -1.943 1.00 84.38 98 PRO A CA 1
ATOM 752 C C . PRO A 1 98 ? -5.157 -15.318 -1.480 1.00 84.38 98 PRO A C 1
ATOM 754 O O . PRO A 1 98 ? -4.864 -15.166 -0.297 1.00 84.38 98 PRO A O 1
ATOM 757 N N . GLU A 1 99 ? -4.803 -14.460 -2.431 1.00 90.81 99 GLU A N 1
ATOM 758 C CA . GLU A 1 99 ? -4.201 -13.148 -2.193 1.00 90.81 99 GLU A CA 1
ATOM 759 C C . GLU A 1 99 ? -5.216 -12.082 -2.641 1.00 90.81 99 GLU A C 1
ATOM 761 O O . GLU A 1 99 ? -5.065 -11.457 -3.696 1.00 90.81 99 GLU A O 1
ATOM 766 N N . CYS A 1 100 ? -6.324 -11.962 -1.901 1.00 93.94 100 CYS A N 1
ATOM 767 C CA . CYS A 1 100 ? -7.454 -11.109 -2.256 1.00 93.94 100 CYS A CA 1
ATOM 768 C C . CYS A 1 100 ? -7.291 -9.692 -1.709 1.00 93.94 100 CYS A C 1
ATOM 770 O O . CYS A 1 100 ? -6.963 -9.478 -0.542 1.00 93.94 100 CYS A O 1
ATOM 772 N N . VAL A 1 101 ? -7.613 -8.702 -2.542 1.00 96.81 101 VAL A N 1
ATOM 773 C CA . VAL A 1 101 ? -7.411 -7.275 -2.250 1.00 96.81 101 VAL A CA 1
ATOM 774 C C . VAL A 1 101 ? -8.731 -6.557 -2.120 1.00 96.81 101 VAL A C 1
ATOM 776 O O . VAL A 1 101 ? -9.585 -6.692 -2.993 1.00 96.81 101 VAL A O 1
ATOM 779 N N . ALA A 1 102 ? -8.874 -5.718 -1.099 1.00 97.50 102 ALA A N 1
ATOM 780 C CA . ALA A 1 102 ? -10.009 -4.820 -0.959 1.00 97.50 102 ALA A CA 1
ATOM 781 C C . ALA A 1 102 ? -9.591 -3.359 -1.096 1.00 97.50 102 ALA A C 1
ATOM 783 O O . ALA A 1 102 ? -8.515 -2.951 -0.661 1.00 97.50 102 ALA A O 1
ATOM 784 N N . ARG A 1 103 ? -10.491 -2.564 -1.673 1.00 98.31 103 ARG A N 1
ATOM 785 C CA . ARG A 1 103 ? -10.419 -1.104 -1.733 1.00 98.31 103 ARG A CA 1
ATOM 786 C C . ARG A 1 103 ? -11.302 -0.507 -0.652 1.00 98.31 103 ARG A C 1
ATOM 788 O O . ARG A 1 103 ? -12.476 -0.864 -0.566 1.00 98.31 103 ARG A O 1
ATOM 795 N N . ILE A 1 104 ? -10.744 0.402 0.138 1.00 98.19 104 ILE A N 1
ATOM 796 C CA . ILE A 1 104 ? -11.457 1.137 1.184 1.00 98.19 104 ILE A CA 1
ATOM 797 C C . ILE A 1 104 ? -12.242 2.280 0.540 1.00 98.19 104 ILE A C 1
ATOM 799 O O . ILE A 1 104 ? -11.681 3.063 -0.230 1.00 98.19 104 ILE A O 1
ATOM 803 N N . HIS A 1 105 ? -13.528 2.374 0.878 1.00 96.38 105 HIS A N 1
ATOM 804 C CA . HIS A 1 105 ? -14.418 3.449 0.429 1.00 96.38 105 HIS A CA 1
ATOM 805 C C . HIS A 1 105 ? -14.788 4.394 1.558 1.00 96.38 105 HIS A C 1
ATOM 807 O O . HIS A 1 105 ? -14.839 5.595 1.334 1.00 96.38 105 HIS A O 1
ATOM 813 N N . GLU A 1 106 ? -15.025 3.865 2.759 1.00 94.94 106 GLU A N 1
ATOM 814 C CA . GLU A 1 106 ? -15.473 4.659 3.905 1.00 94.94 106 GLU A CA 1
ATOM 815 C C . GLU A 1 106 ? -14.722 4.247 5.170 1.00 94.94 106 GLU A C 1
ATOM 817 O O . GLU A 1 106 ? -14.568 3.055 5.473 1.00 94.94 106 GLU A O 1
ATOM 822 N N . VAL A 1 107 ? -14.274 5.262 5.908 1.00 95.81 107 VAL A N 1
ATOM 823 C CA . VAL A 1 107 ? -13.679 5.141 7.239 1.00 95.81 107 VAL A CA 1
ATOM 824 C C . VAL A 1 107 ? -14.445 6.031 8.206 1.00 95.81 107 VAL A C 1
ATOM 826 O O . VAL A 1 107 ? -14.725 7.187 7.899 1.00 95.81 107 VAL A O 1
ATOM 829 N N . SER A 1 108 ? -14.754 5.508 9.386 1.00 94.69 108 SER A N 1
ATOM 830 C CA . SER A 1 108 ? -15.474 6.229 10.435 1.00 94.69 108 SER A CA 1
ATOM 831 C C . SER A 1 108 ? -14.676 6.208 11.736 1.00 94.69 108 SER A C 1
ATOM 833 O O . SER A 1 108 ? -13.959 5.247 12.018 1.00 94.69 108 SER A O 1
ATOM 835 N N . PHE A 1 109 ? -14.792 7.279 12.520 1.00 94.94 109 PHE A N 1
ATOM 836 C CA . PHE A 1 109 ? -14.096 7.443 13.793 1.00 94.94 109 PHE A CA 1
ATOM 837 C C . PHE A 1 109 ? -15.120 7.474 14.925 1.00 94.94 109 PHE A C 1
ATOM 839 O O . PHE A 1 109 ? -16.091 8.226 14.869 1.00 94.94 109 PHE A O 1
ATOM 846 N N . TYR A 1 110 ? -14.900 6.654 15.949 1.00 94.81 110 TYR A N 1
ATOM 847 C CA . TYR A 1 110 ? -15.782 6.562 17.113 1.00 94.81 110 TYR A CA 1
ATOM 848 C C . TYR A 1 110 ? -14.981 6.884 18.368 1.00 94.81 110 TYR A C 1
ATOM 850 O O . TYR A 1 110 ? -13.929 6.289 18.605 1.00 94.81 110 TYR A O 1
ATOM 858 N N . SER A 1 111 ? -15.451 7.851 19.154 1.00 94.19 111 SER A N 1
ATOM 859 C CA . SER A 1 111 ? -14.729 8.309 20.342 1.00 94.19 111 SER A CA 1
ATOM 860 C C . SER A 1 111 ? -14.810 7.285 21.477 1.00 94.19 111 SER A C 1
ATOM 862 O O . SER A 1 111 ? -15.874 6.744 21.767 1.00 94.19 111 SER A O 1
ATOM 864 N N . LEU A 1 112 ? -13.698 7.043 22.163 1.00 93.38 112 LEU A N 1
ATOM 865 C CA . LEU A 1 112 ? -13.632 6.255 23.395 1.00 93.38 112 LEU A CA 1
ATOM 866 C C . LEU A 1 112 ? -13.874 7.100 24.647 1.00 93.38 112 LEU A C 1
ATOM 868 O O . LEU A 1 112 ? -14.238 6.560 25.686 1.00 93.38 112 LEU A O 1
ATOM 872 N N . THR A 1 113 ? -13.668 8.410 24.551 1.00 91.75 113 THR A N 1
ATOM 873 C CA . THR A 1 113 ? -13.590 9.334 25.690 1.00 91.75 113 THR A CA 1
ATOM 874 C C . THR A 1 113 ? -14.822 10.220 25.830 1.00 91.75 113 THR A C 1
ATOM 876 O O . THR A 1 113 ? -15.145 10.626 26.943 1.00 91.75 113 THR A O 1
ATOM 879 N N . SER A 1 114 ? -15.536 10.496 24.736 1.00 89.69 114 SER A N 1
ATOM 880 C CA . SER A 1 114 ? -16.614 11.484 24.711 1.00 89.69 114 SER A CA 1
ATOM 881 C C . SER A 1 114 ? -17.816 11.011 23.897 1.00 89.69 114 SER A C 1
ATOM 883 O O . SER A 1 114 ? -17.667 10.508 22.787 1.00 89.69 114 SER A O 1
ATOM 885 N N . SER A 1 115 ? -19.023 11.212 24.431 1.00 89.31 115 SER A N 1
ATOM 886 C CA . SER A 1 115 ? -20.280 10.959 23.711 1.00 89.31 115 SER A CA 1
ATOM 887 C C . SER A 1 115 ? -20.697 12.103 22.782 1.00 89.31 115 SER A C 1
ATOM 889 O O . SER A 1 115 ? -21.633 11.944 22.005 1.00 89.31 115 SER A O 1
ATOM 891 N N . ILE A 1 116 ? -19.997 13.246 22.818 1.00 87.25 116 ILE A N 1
ATOM 892 C CA . ILE A 1 116 ? -20.295 14.435 21.993 1.00 87.25 116 ILE A CA 1
ATOM 893 C C . ILE A 1 116 ? -20.328 14.088 20.496 1.00 87.25 116 ILE A C 1
ATOM 895 O O . ILE A 1 116 ? -21.062 14.697 19.722 1.00 87.25 116 ILE A O 1
ATOM 899 N N . TRP A 1 117 ? -19.534 13.098 20.094 1.00 85.88 117 TRP A N 1
ATOM 900 C CA . TRP A 1 117 ? -19.310 12.742 18.697 1.00 85.88 117 TRP A CA 1
ATOM 901 C C . TRP A 1 117 ? -20.234 11.625 18.185 1.00 85.88 117 TRP A C 1
ATOM 903 O O . TRP A 1 117 ? -20.242 11.357 16.985 1.00 85.88 117 TRP A O 1
ATOM 913 N N . ASP A 1 118 ? -21.033 10.996 19.056 1.00 83.31 118 ASP A N 1
ATOM 914 C CA . ASP A 1 118 ? -21.822 9.801 18.713 1.00 83.31 118 ASP A CA 1
ATOM 915 C C . ASP A 1 118 ? -22.913 10.099 17.673 1.00 83.31 118 ASP A C 1
ATOM 917 O O . ASP A 1 118 ? -23.049 9.372 16.685 1.00 83.31 118 ASP A O 1
ATOM 921 N N . ASP A 1 119 ? -23.637 11.209 17.846 1.00 70.88 119 ASP A N 1
ATOM 922 C CA . ASP A 1 119 ? -24.719 11.620 16.943 1.00 70.88 119 ASP A CA 1
ATOM 923 C C . ASP A 1 119 ? -24.198 12.055 15.566 1.00 70.88 119 ASP A C 1
ATOM 925 O O . ASP A 1 119 ? -24.854 11.826 14.550 1.00 70.88 119 ASP A O 1
ATOM 929 N N . LEU A 1 120 ? -23.001 12.649 15.505 1.00 68.88 120 LEU A N 1
ATOM 930 C CA . LEU A 1 120 ? -22.363 13.050 14.245 1.00 68.88 120 LEU A CA 1
ATOM 931 C C . LEU A 1 120 ? -21.900 11.829 13.446 1.00 68.88 120 LEU A C 1
ATOM 933 O O . LEU A 1 120 ? -22.095 11.774 12.229 1.00 68.88 120 LEU A O 1
ATOM 937 N N . SER A 1 121 ? -21.345 10.828 14.129 1.00 65.19 121 SER A N 1
ATOM 938 C CA . SER A 1 121 ? -20.972 9.558 13.507 1.00 65.19 121 SER A CA 1
ATOM 939 C C . SER A 1 121 ? -22.205 8.794 13.010 1.00 65.19 121 SER A C 1
ATOM 941 O O . SER A 1 121 ? -22.186 8.269 11.896 1.00 65.19 121 SER A O 1
ATOM 943 N N . ALA A 1 122 ? -23.309 8.808 13.766 1.00 61.41 122 ALA A N 1
ATOM 944 C CA . ALA A 1 122 ? -24.576 8.200 13.355 1.00 61.41 122 ALA A CA 1
ATOM 945 C C . ALA A 1 122 ? -25.260 8.949 12.192 1.00 61.41 122 ALA A C 1
ATOM 947 O O . ALA A 1 122 ? -25.755 8.316 11.257 1.00 61.41 122 ALA A O 1
ATOM 948 N N . ALA A 1 123 ? -25.263 10.287 12.197 1.00 58.38 123 ALA A N 1
ATOM 949 C CA . ALA A 1 123 ? -25.836 11.097 11.119 1.00 58.38 123 ALA A CA 1
ATOM 950 C C . ALA A 1 123 ? -25.124 10.861 9.779 1.00 58.38 123 ALA A C 1
ATOM 952 O O . ALA A 1 123 ? -25.778 10.797 8.734 1.00 58.38 123 ALA A O 1
ATOM 953 N N . ASN A 1 124 ? -23.800 10.671 9.812 1.00 58.72 124 ASN A N 1
ATOM 954 C CA . ASN A 1 124 ? -23.023 10.343 8.623 1.00 58.72 124 ASN A CA 1
ATOM 955 C C . ASN A 1 124 ? -23.388 8.950 8.067 1.00 58.72 124 ASN A C 1
ATOM 957 O O . ASN A 1 124 ? -23.457 8.783 6.855 1.00 58.72 124 ASN A O 1
ATOM 961 N N . GLU A 1 125 ? -23.718 7.966 8.917 1.00 56.50 125 GLU A N 1
ATOM 962 C CA . GLU A 1 125 ? -24.238 6.666 8.452 1.00 56.50 125 GLU A CA 1
ATOM 963 C C . GLU A 1 125 ? -25.648 6.766 7.838 1.00 56.50 125 GLU A C 1
ATOM 965 O O . GLU A 1 125 ? -25.946 6.075 6.860 1.00 56.50 125 GLU A O 1
ATOM 970 N N . VAL A 1 126 ? -26.526 7.617 8.386 1.00 51.97 126 VAL A N 1
ATOM 971 C CA . VAL A 1 126 ? -27.921 7.754 7.920 1.00 51.97 126 VAL A CA 1
ATOM 972 C C . VAL A 1 126 ? -28.013 8.492 6.584 1.00 51.97 126 VAL A C 1
ATOM 974 O O . VAL A 1 126 ? -28.744 8.045 5.700 1.00 51.97 126 VAL A O 1
ATOM 977 N N . LEU A 1 127 ? -27.258 9.581 6.401 1.00 50.28 127 LEU A N 1
ATOM 978 C CA . LEU A 1 127 ? -27.253 10.358 5.151 1.00 50.28 127 LEU A CA 1
ATOM 979 C C . LEU A 1 127 ? -26.814 9.520 3.940 1.00 50.28 127 LEU A C 1
ATOM 981 O O . LEU A 1 127 ? -27.319 9.711 2.838 1.00 50.28 127 LEU A O 1
ATOM 985 N N . ILE A 1 128 ? -25.934 8.543 4.154 1.00 47.44 128 ILE A N 1
ATOM 986 C CA . ILE A 1 128 ? -25.399 7.662 3.105 1.00 47.44 128 ILE A CA 1
ATOM 987 C C . ILE A 1 128 ? -26.356 6.487 2.797 1.00 47.44 128 ILE A C 1
ATOM 989 O O . ILE A 1 128 ? -26.237 5.819 1.770 1.00 47.44 128 ILE A O 1
ATOM 993 N N . GLY A 1 129 ? -27.349 6.224 3.655 1.00 40.00 129 GLY A N 1
ATOM 994 C CA . GLY A 1 129 ? -28.350 5.170 3.455 1.00 40.00 129 GLY A CA 1
ATOM 995 C C . GLY A 1 129 ? -29.444 5.494 2.429 1.00 40.00 129 GLY A C 1
ATOM 996 O O . GLY A 1 129 ? -30.218 4.599 2.092 1.00 40.00 129 GLY A O 1
ATOM 997 N N . ALA A 1 130 ? -29.530 6.740 1.950 1.00 36.34 130 ALA A N 1
ATOM 998 C CA . ALA A 1 130 ? -30.657 7.225 1.149 1.00 36.34 130 ALA A CA 1
ATOM 999 C C . ALA A 1 130 ? -30.446 7.213 -0.379 1.00 36.34 130 ALA A C 1
ATOM 1001 O O . ALA A 1 130 ? -31.423 7.377 -1.110 1.00 36.34 130 ALA A O 1
ATOM 1002 N N . ASP A 1 131 ? -29.237 6.960 -0.890 1.00 37.16 131 ASP A N 1
ATOM 1003 C CA . ASP A 1 131 ? -29.006 6.936 -2.341 1.00 37.16 131 ASP A CA 1
ATOM 1004 C C . ASP A 1 131 ? -29.260 5.549 -2.931 1.00 37.16 131 ASP A C 1
ATOM 1006 O O . ASP A 1 131 ? -28.374 4.714 -3.123 1.00 37.16 131 ASP A O 1
ATOM 1010 N N . GLY A 1 132 ? -30.540 5.321 -3.213 1.00 39.28 132 GLY A N 1
ATOM 1011 C CA . GLY A 1 132 ? -31.036 4.140 -3.896 1.00 39.28 132 GLY A CA 1
ATOM 1012 C C . GLY A 1 132 ? -32.378 4.338 -4.591 1.00 39.28 132 GLY A C 1
ATOM 1013 O O . GLY A 1 132 ? -33.082 3.351 -4.729 1.00 39.28 132 GLY A O 1
ATOM 1014 N N . VAL A 1 133 ? -32.764 5.553 -5.010 1.00 33.00 133 VAL A N 1
ATOM 1015 C CA . VAL A 1 133 ? -33.868 5.764 -5.971 1.00 33.00 133 VAL A CA 1
ATOM 1016 C C . VAL A 1 133 ? -33.640 7.061 -6.761 1.00 33.00 133 VAL A C 1
ATOM 1018 O O . VAL A 1 133 ? -33.634 8.152 -6.198 1.00 33.00 133 VAL A O 1
ATOM 1021 N N . GLU A 1 134 ? -33.484 6.943 -8.081 1.00 36.62 134 GLU A N 1
ATOM 1022 C CA . GLU A 1 134 ? -33.571 8.062 -9.024 1.00 36.62 134 GLU A CA 1
ATOM 1023 C C . GLU A 1 134 ? -34.925 8.780 -8.897 1.00 36.62 134 GLU A C 1
ATOM 1025 O O . GLU A 1 134 ? -35.982 8.151 -8.960 1.00 36.62 134 GLU A O 1
ATOM 1030 N N . GLY A 1 135 ? -34.921 10.108 -8.778 1.00 29.98 135 GLY A N 1
ATOM 1031 C CA . GLY A 1 135 ? -36.165 10.873 -8.733 1.00 29.98 135 GLY A CA 1
ATOM 1032 C C . GLY A 1 135 ? -35.953 12.377 -8.678 1.00 29.98 135 GLY A C 1
ATOM 1033 O O . GLY A 1 135 ? -35.990 12.985 -7.615 1.00 29.98 135 GLY A O 1
ATOM 1034 N N . SER A 1 136 ? -35.767 12.988 -9.846 1.00 38.97 136 SER A N 1
ATOM 1035 C CA . SER A 1 136 ? -35.839 14.437 -10.035 1.00 38.97 136 SER A CA 1
ATOM 1036 C C . SER A 1 136 ? -37.160 14.991 -9.482 1.00 38.97 136 SER A C 1
ATOM 1038 O O . SER A 1 136 ? -38.221 14.569 -9.925 1.00 38.97 136 SER A O 1
ATOM 1040 N N . THR A 1 137 ? -37.121 15.950 -8.552 1.00 31.44 137 THR A N 1
ATOM 1041 C CA . THR A 1 137 ? -38.153 16.997 -8.442 1.00 31.44 137 THR A CA 1
ATOM 1042 C C . THR A 1 137 ? -37.624 18.218 -7.690 1.00 31.44 137 THR A C 1
ATOM 1044 O O . THR A 1 137 ? -37.279 18.159 -6.515 1.00 31.44 137 THR A O 1
ATOM 1047 N N . ASN A 1 138 ? -37.615 19.353 -8.394 1.00 41.47 138 ASN A N 1
ATOM 1048 C CA . ASN A 1 138 ? -37.566 20.696 -7.823 1.00 41.47 138 ASN A CA 1
ATOM 1049 C C . ASN A 1 138 ? -38.654 20.871 -6.759 1.00 41.47 138 ASN A C 1
ATOM 1051 O O . ASN A 1 138 ? -39.825 20.612 -7.048 1.00 41.47 138 ASN A O 1
ATOM 1055 N N . LYS A 1 139 ? -38.298 21.424 -5.595 1.00 31.98 139 LYS A N 1
ATOM 1056 C CA . LYS A 1 139 ? -39.231 22.196 -4.766 1.00 31.98 139 LYS A CA 1
ATOM 1057 C C . LYS A 1 139 ? -38.487 23.197 -3.883 1.00 31.98 139 LYS A C 1
ATOM 1059 O O . LYS A 1 139 ? -37.960 22.854 -2.831 1.00 31.98 139 LYS A O 1
ATOM 1064 N N . ASP A 1 140 ? -38.506 24.447 -4.334 1.00 33.84 140 ASP A N 1
ATOM 1065 C CA . ASP A 1 140 ? -38.256 25.640 -3.531 1.00 33.84 140 ASP A CA 1
ATOM 1066 C C . ASP A 1 140 ? -39.271 25.728 -2.383 1.00 33.84 140 ASP A C 1
ATOM 1068 O O . ASP A 1 140 ? -40.474 25.823 -2.640 1.00 33.84 140 ASP A O 1
ATOM 1072 N N . ILE A 1 141 ? -38.812 25.745 -1.126 1.00 32.97 141 ILE A N 1
ATOM 1073 C CA . ILE A 1 141 ? -39.621 26.188 0.021 1.00 32.97 141 ILE A CA 1
ATOM 1074 C C . ILE A 1 141 ? -38.748 27.008 0.985 1.00 32.97 141 ILE A C 1
ATOM 1076 O O . ILE A 1 141 ? -37.843 26.492 1.628 1.00 32.97 141 ILE A O 1
ATOM 1080 N N . TYR A 1 142 ? -39.069 28.305 1.038 1.00 33.31 142 TYR A N 1
ATOM 1081 C CA . TYR A 1 142 ? -38.895 29.290 2.112 1.00 33.31 142 TYR A CA 1
ATOM 1082 C C . TYR A 1 142 ? -37.842 29.024 3.203 1.00 33.31 142 TYR A C 1
ATOM 1084 O O . TYR A 1 142 ? -38.067 28.289 4.162 1.00 33.31 142 TYR A O 1
ATOM 1092 N N . ALA A 1 143 ? -36.751 29.791 3.125 1.00 33.47 143 ALA A N 1
ATOM 1093 C CA . ALA A 1 143 ? -35.812 30.003 4.216 1.00 33.47 143 ALA A CA 1
ATOM 1094 C C . ALA A 1 143 ? -36.499 30.713 5.399 1.00 33.47 143 ALA A C 1
ATOM 1096 O O . ALA A 1 143 ? -36.749 31.919 5.362 1.00 33.47 143 ALA A O 1
ATOM 1097 N N . GLN A 1 144 ? -36.777 29.966 6.466 1.00 35.41 144 GLN A N 1
ATOM 1098 C CA . GLN A 1 144 ? -36.849 30.535 7.807 1.00 35.41 144 GLN A CA 1
ATOM 1099 C C . GLN A 1 144 ? -35.427 30.617 8.359 1.00 35.41 144 GLN A C 1
ATOM 1101 O O . GLN A 1 144 ? -34.719 29.620 8.460 1.00 35.41 144 GLN A O 1
ATOM 1106 N N . THR A 1 145 ? -35.012 31.834 8.697 1.00 41.28 145 THR A N 1
ATOM 1107 C CA . THR A 1 145 ? -33.784 32.152 9.427 1.00 41.28 145 THR A CA 1
ATOM 1108 C C . THR A 1 145 ? -33.775 31.464 10.793 1.00 41.28 145 THR A C 1
ATOM 1110 O O . THR A 1 145 ? -34.250 32.025 11.780 1.00 41.28 145 THR A O 1
ATOM 1113 N N . SER A 1 146 ? -33.223 30.254 10.855 1.00 36.44 146 SER A N 1
ATOM 1114 C CA . SER A 1 146 ? -32.720 29.657 12.089 1.00 36.44 146 SER A CA 1
ATOM 1115 C C . SER A 1 146 ? -31.278 30.112 12.304 1.00 36.44 146 SER A C 1
ATOM 1117 O O . SER A 1 146 ? -30.452 30.046 11.393 1.00 36.44 146 SER A O 1
ATOM 1119 N N . ILE A 1 147 ? -30.993 30.581 13.516 1.00 31.50 147 ILE A N 1
ATOM 1120 C CA . ILE A 1 147 ? -29.655 30.873 14.045 1.00 31.50 147 ILE A CA 1
ATOM 1121 C C . ILE A 1 147 ? -28.707 29.726 13.639 1.00 31.50 147 ILE A C 1
ATOM 1123 O O . ILE A 1 147 ? -29.085 28.571 13.852 1.00 31.50 147 ILE A O 1
ATOM 1127 N N . PRO A 1 148 ? -27.517 29.980 13.058 1.00 38.09 148 PRO A N 1
ATOM 1128 C CA . PRO A 1 148 ? -26.604 28.893 12.757 1.00 38.09 148 PRO A CA 1
ATOM 1129 C C . PRO A 1 148 ? -26.123 28.332 14.094 1.00 38.09 148 PRO A C 1
ATOM 1131 O O . PRO A 1 148 ? -25.369 28.986 14.815 1.00 38.09 148 PRO A O 1
ATOM 1134 N N . ALA A 1 149 ? -26.606 27.141 14.452 1.00 42.94 149 ALA A N 1
ATOM 1135 C CA . ALA A 1 149 ? -25.959 26.344 15.479 1.00 42.94 149 ALA A CA 1
ATOM 1136 C C . ALA A 1 149 ? -24.478 26.222 15.085 1.00 42.94 149 ALA A C 1
ATOM 1138 O O . ALA A 1 149 ? -24.197 26.053 13.892 1.00 42.94 149 ALA A O 1
ATOM 1139 N N . PRO A 1 150 ? -23.525 26.349 16.023 1.00 43.38 150 PRO A N 1
ATOM 1140 C CA . PRO A 1 150 ? -22.136 26.070 15.706 1.00 43.38 150 PRO A CA 1
ATOM 1141 C C . PRO A 1 150 ? -22.075 24.634 15.185 1.00 43.38 150 PRO A C 1
ATOM 1143 O O . PRO A 1 150 ? -22.338 23.685 15.922 1.00 43.38 150 PRO A O 1
ATOM 1146 N N . VAL A 1 151 ? -21.808 24.480 13.889 1.00 59.16 151 VAL A N 1
ATOM 1147 C CA . VAL A 1 151 ? -21.556 23.176 13.286 1.00 59.16 151 VAL A CA 1
ATOM 1148 C C . VAL A 1 151 ? -20.186 22.768 13.805 1.00 59.16 151 VAL A C 1
ATOM 1150 O O . VAL A 1 151 ? -19.166 23.171 13.252 1.00 59.16 151 VAL A O 1
ATOM 1153 N N . PHE A 1 152 ? -20.154 22.066 14.936 1.00 69.44 152 PHE A N 1
ATOM 1154 C CA . PHE A 1 152 ? -18.933 21.428 15.402 1.00 69.44 152 PHE A CA 1
ATOM 1155 C C . PHE A 1 152 ? -18.576 20.351 14.378 1.00 69.44 152 PHE A C 1
ATOM 1157 O O . PHE A 1 152 ? -19.281 19.354 14.232 1.00 69.44 152 PHE A O 1
ATOM 1164 N N . GLU A 1 153 ? -17.519 20.599 13.612 1.00 82.38 153 GLU A N 1
ATOM 1165 C CA . GLU A 1 153 ? -16.963 19.606 12.704 1.00 82.38 153 GLU A CA 1
ATOM 1166 C C . GLU A 1 153 ? -16.255 18.532 13.536 1.00 82.38 153 GLU A C 1
ATOM 1168 O O . GLU A 1 153 ? -15.525 18.842 14.478 1.00 82.38 153 GLU A O 1
ATOM 1173 N N . HIS A 1 154 ? -16.488 17.261 13.207 1.00 88.75 154 HIS A N 1
ATOM 1174 C CA . HIS A 1 154 ? -15.822 16.154 13.887 1.00 88.75 154 HIS A CA 1
ATOM 1175 C C . HIS A 1 154 ? -14.291 16.298 13.728 1.00 88.75 154 HIS A C 1
ATOM 1177 O O . HIS A 1 154 ? -13.824 16.457 12.598 1.00 88.75 154 HIS A O 1
ATOM 1183 N N . PRO A 1 155 ? -13.472 16.169 14.790 1.00 91.44 155 PRO A N 1
ATOM 1184 C CA . PRO A 1 155 ? -12.025 16.433 14.726 1.00 91.44 155 PRO A CA 1
ATOM 1185 C C . PRO A 1 155 ? -11.285 15.538 13.715 1.00 91.44 155 PRO A C 1
ATOM 1187 O O . PRO A 1 155 ? -10.346 15.965 13.046 1.00 91.44 155 PRO A O 1
ATOM 1190 N N . CYS A 1 156 ? -11.751 14.300 13.529 1.00 92.44 156 CYS A N 1
ATOM 1191 C CA . CYS A 1 156 ? -11.242 13.379 12.504 1.00 92.44 156 CYS A CA 1
ATOM 1192 C C . CYS A 1 156 ? -11.801 13.598 11.079 1.00 92.44 156 CYS A C 1
ATOM 1194 O O . CYS A 1 156 ? -11.532 12.772 10.203 1.00 92.44 156 CYS A O 1
ATOM 1196 N N . ALA A 1 157 ? -12.589 14.643 10.800 1.00 90.44 157 ALA A N 1
ATOM 1197 C CA . ALA A 1 157 ? -13.181 14.863 9.473 1.00 90.44 157 ALA A CA 1
ATOM 1198 C C . ALA A 1 157 ? -12.134 14.969 8.339 1.00 90.44 157 ALA A C 1
ATOM 1200 O O . ALA A 1 157 ? -12.323 14.326 7.298 1.00 90.44 157 ALA A O 1
ATOM 1201 N N . PRO A 1 158 ? -10.977 15.646 8.516 1.00 90.69 158 PRO A N 1
ATOM 1202 C CA . PRO A 1 158 ? -9.923 15.653 7.501 1.00 90.69 158 PRO A CA 1
ATOM 1203 C C . PRO A 1 158 ? -9.355 14.257 7.209 1.00 90.69 158 PRO A C 1
ATOM 1205 O O . PRO A 1 158 ? -9.161 13.900 6.045 1.00 90.69 158 PRO A O 1
ATOM 1208 N N . LEU A 1 159 ? -9.134 13.441 8.247 1.00 92.19 159 LEU A N 1
ATOM 1209 C CA . LEU A 1 159 ? -8.657 12.061 8.096 1.00 92.19 159 LEU A CA 1
ATOM 1210 C C . LEU A 1 159 ? -9.704 11.186 7.408 1.00 92.19 159 LEU A C 1
ATOM 1212 O O . LEU A 1 159 ? -9.369 10.445 6.488 1.00 92.19 159 LEU A O 1
ATOM 1216 N N . THR A 1 160 ? -10.973 11.340 7.785 1.00 92.31 160 THR A N 1
ATOM 1217 C CA . THR A 1 160 ? -12.109 10.662 7.146 1.00 92.31 160 THR A CA 1
ATOM 1218 C C . THR A 1 160 ? -12.116 10.923 5.644 1.00 92.31 160 THR A C 1
ATOM 1220 O O . THR A 1 160 ? -12.183 9.981 4.855 1.00 92.31 160 THR A O 1
ATOM 1223 N N . LYS A 1 161 ? -11.954 12.186 5.232 1.00 90.44 161 LYS A N 1
ATOM 1224 C CA . LYS A 1 161 ? -11.909 12.582 3.820 1.00 90.44 161 LYS A CA 1
ATOM 1225 C C . LYS A 1 161 ? -10.716 11.982 3.071 1.00 90.44 161 LYS A C 1
ATOM 1227 O O . LYS A 1 161 ? -10.867 11.561 1.927 1.00 90.44 161 LYS A O 1
ATOM 1232 N N . ILE A 1 162 ? -9.537 11.944 3.693 1.00 90.75 162 ILE A N 1
ATOM 1233 C CA . ILE A 1 162 ? -8.336 11.360 3.081 1.00 90.75 162 ILE A CA 1
ATOM 1234 C C . ILE A 1 162 ? -8.515 9.850 2.910 1.00 90.75 162 ILE A C 1
ATOM 1236 O O . ILE A 1 162 ? -8.362 9.340 1.801 1.00 90.75 162 ILE A O 1
ATOM 1240 N N . MET A 1 163 ? -8.874 9.139 3.978 1.00 92.75 163 MET A N 1
ATOM 1241 C CA . MET A 1 163 ? -8.949 7.674 3.978 1.00 92.75 163 MET A CA 1
ATOM 1242 C C . MET A 1 163 ? -10.130 7.140 3.153 1.00 92.75 163 MET A C 1
ATOM 1244 O O . MET A 1 163 ? -10.038 6.055 2.586 1.00 92.75 163 MET A O 1
ATOM 1248 N N . SER A 1 164 ? -11.185 7.942 2.992 1.00 93.75 164 SER A N 1
ATOM 1249 C CA . SER A 1 164 ? -12.355 7.644 2.147 1.00 93.75 164 SER A CA 1
ATOM 1250 C C . SER A 1 164 ? -12.206 8.154 0.703 1.00 93.75 164 SER A C 1
ATOM 1252 O O . SER A 1 164 ? -13.164 8.197 -0.061 1.00 93.75 164 SER A O 1
ATOM 1254 N N . SER A 1 165 ? -10.998 8.549 0.285 1.00 91.38 165 SER A N 1
ATOM 1255 C CA . SER A 1 165 ? -10.731 9.021 -1.088 1.00 91.38 165 SER A CA 1
ATOM 1256 C C . SER A 1 165 ? -10.779 7.919 -2.154 1.00 91.38 165 SER A C 1
ATOM 1258 O O . SER A 1 165 ? -10.624 8.201 -3.344 1.00 91.38 165 SER A O 1
ATOM 1260 N N . GLY A 1 166 ? -10.906 6.651 -1.747 1.00 93.00 166 GLY A N 1
ATOM 1261 C CA . GLY A 1 166 ? -10.791 5.502 -2.639 1.00 93.00 166 GLY A CA 1
ATOM 1262 C C . GLY A 1 166 ? -9.357 5.235 -3.108 1.00 93.00 166 GLY A C 1
ATOM 1263 O O . GLY A 1 166 ? -9.163 4.546 -4.105 1.00 93.00 166 GLY A O 1
ATOM 1264 N N . SER A 1 167 ? -8.333 5.781 -2.449 1.00 95.00 167 SER A N 1
ATOM 1265 C CA . SER A 1 167 ? -6.918 5.518 -2.780 1.00 95.00 167 SER A CA 1
ATOM 1266 C C . SER A 1 167 ? -6.244 4.493 -1.861 1.00 95.00 167 SER A C 1
ATOM 1268 O O . SER A 1 167 ? -5.039 4.268 -1.975 1.00 95.00 167 SER A O 1
ATOM 1270 N N . PHE A 1 168 ? -7.016 3.868 -0.969 1.00 97.38 168 PHE A N 1
ATOM 1271 C CA . PHE A 1 168 ? -6.523 2.963 0.064 1.00 97.38 168 PHE A CA 1
ATOM 1272 C C . PHE A 1 168 ? -6.944 1.519 -0.189 1.00 97.38 168 PHE A C 1
ATOM 1274 O O . PHE A 1 168 ? -8.085 1.253 -0.575 1.00 97.38 168 PHE A O 1
ATOM 1281 N N . TYR A 1 169 ? -6.019 0.593 0.058 1.00 97.94 169 TYR A N 1
ATOM 1282 C CA . TYR A 1 169 ? -6.203 -0.836 -0.181 1.00 97.94 169 TYR A CA 1
ATOM 1283 C C . TYR A 1 169 ? -5.646 -1.655 0.978 1.00 97.94 169 TYR A C 1
ATOM 1285 O O . TYR A 1 169 ? -4.677 -1.242 1.615 1.00 97.94 169 TYR A O 1
ATOM 1293 N N . TYR A 1 170 ? -6.234 -2.819 1.231 1.00 97.12 170 TYR A N 1
ATOM 1294 C CA . TYR A 1 170 ? -5.753 -3.762 2.238 1.00 97.12 170 TYR A CA 1
ATOM 1295 C C . TYR A 1 170 ? -5.913 -5.212 1.768 1.00 97.12 170 TYR A C 1
ATOM 1297 O O . TYR A 1 170 ? -6.707 -5.507 0.867 1.00 97.12 170 TYR A O 1
ATOM 1305 N N . ALA A 1 171 ? -5.123 -6.100 2.366 1.00 94.50 171 ALA A N 1
ATOM 1306 C CA . ALA A 1 171 ? -5.198 -7.535 2.142 1.00 94.50 171 ALA A CA 1
ATOM 1307 C C . ALA A 1 171 ? -6.369 -8.141 2.918 1.00 94.50 171 ALA A C 1
ATOM 1309 O O . ALA A 1 171 ? -6.529 -7.849 4.103 1.00 94.50 171 ALA A O 1
ATOM 1310 N N . LEU A 1 172 ? -7.190 -8.972 2.269 1.00 91.25 172 LEU A N 1
ATOM 1311 C CA . LEU A 1 172 ? -8.273 -9.664 2.965 1.00 91.25 172 LEU A CA 1
ATOM 1312 C C . LEU A 1 172 ? -7.723 -10.752 3.874 1.00 91.25 172 LEU A C 1
ATOM 1314 O O . LEU A 1 172 ? -8.267 -10.944 4.949 1.00 91.25 172 LEU A O 1
ATOM 1318 N N . GLU A 1 173 ? -6.682 -11.471 3.472 1.00 86.88 173 GLU A N 1
ATOM 1319 C CA . GLU A 1 173 ? -6.079 -12.538 4.263 1.00 86.88 173 GLU A CA 1
ATOM 1320 C C . GLU A 1 173 ? -4.968 -12.001 5.170 1.00 86.88 173 GLU A C 1
ATOM 1322 O O . GLU A 1 173 ? -4.076 -11.292 4.716 1.00 86.88 173 GLU A O 1
ATOM 1327 N N . SER A 1 174 ? -4.953 -12.423 6.439 1.00 80.38 174 SER A N 1
ATOM 1328 C CA . SER A 1 174 ? -3.900 -12.052 7.402 1.00 80.38 174 SER A CA 1
ATOM 1329 C C . SER A 1 174 ? -2.515 -12.537 6.975 1.00 80.38 174 SER A C 1
ATOM 1331 O O . SER A 1 174 ? -1.501 -11.966 7.361 1.00 80.38 174 SER A O 1
ATOM 1333 N N . SER A 1 175 ? -2.467 -13.584 6.148 1.00 77.88 175 SER A N 1
ATOM 1334 C CA . SER A 1 175 ? -1.223 -14.120 5.618 1.00 77.88 175 SER A CA 1
ATOM 1335 C C . SER A 1 175 ? -0.637 -13.357 4.442 1.00 77.88 175 SER A C 1
ATOM 1337 O O . SER A 1 175 ? 0.472 -13.669 4.006 1.00 77.88 175 SER A O 1
ATOM 1339 N N . TRP A 1 176 ? -1.393 -12.421 3.881 1.00 85.19 176 TRP A N 1
ATOM 1340 C CA . TRP A 1 176 ? -0.994 -11.708 2.690 1.00 85.19 176 TRP A CA 1
ATOM 1341 C C . TRP A 1 176 ? -0.638 -10.261 3.024 1.00 85.19 176 TRP A C 1
ATOM 1343 O O . TRP A 1 176 ? -1.403 -9.532 3.643 1.00 85.19 176 TRP A O 1
ATOM 1353 N N . ASP A 1 177 ? 0.554 -9.848 2.599 1.00 87.88 177 ASP A N 1
ATOM 1354 C CA . ASP A 1 177 ? 1.081 -8.512 2.843 1.00 87.88 177 ASP A CA 1
ATOM 1355 C C . ASP A 1 177 ? 1.203 -7.741 1.525 1.00 87.88 177 ASP A C 1
ATOM 1357 O O . ASP A 1 177 ? 1.978 -8.097 0.631 1.00 87.88 177 ASP A O 1
ATOM 1361 N N . LEU A 1 178 ? 0.437 -6.656 1.430 1.00 91.94 178 LEU A N 1
ATOM 1362 C CA . LEU A 1 178 ? 0.442 -5.739 0.296 1.00 91.94 178 LEU A CA 1
ATOM 1363 C C . LEU A 1 178 ? 1.672 -4.838 0.246 1.00 91.94 178 LEU A C 1
ATOM 1365 O O . LEU A 1 178 ? 2.045 -4.393 -0.844 1.00 91.94 178 LEU A O 1
ATOM 1369 N N . SER A 1 179 ? 2.255 -4.531 1.405 1.00 91.88 179 SER A N 1
ATOM 1370 C CA . SER A 1 179 ? 3.335 -3.557 1.564 1.00 91.88 179 SER A CA 1
ATOM 1371 C C . SER A 1 179 ? 4.660 -4.078 1.001 1.00 91.88 179 SER A C 1
ATOM 1373 O O . SER A 1 179 ? 5.414 -3.311 0.401 1.00 91.88 179 SER A O 1
ATOM 1375 N N . SER A 1 180 ? 4.897 -5.390 1.090 1.00 88.75 180 SER A N 1
ATOM 1376 C CA . SER A 1 180 ? 6.151 -6.021 0.674 1.00 88.75 180 SER A CA 1
ATOM 1377 C C . SER A 1 180 ? 6.116 -6.599 -0.740 1.00 88.75 180 SER A C 1
ATOM 1379 O O . SER A 1 180 ? 5.099 -7.065 -1.259 1.00 88.75 180 SER A O 1
ATOM 1381 N N . ARG A 1 181 ? 7.290 -6.627 -1.376 1.00 86.12 181 ARG A N 1
ATOM 1382 C CA . ARG A 1 181 ? 7.493 -7.251 -2.693 1.00 86.12 181 ARG A CA 1
ATOM 1383 C C . ARG A 1 181 ? 7.420 -8.774 -2.597 1.00 86.12 181 ARG A C 1
ATOM 1385 O O . ARG A 1 181 ? 7.783 -9.345 -1.572 1.00 86.12 181 ARG A O 1
ATOM 1392 N N . LEU A 1 182 ? 7.033 -9.436 -3.692 1.00 84.00 182 LEU A N 1
ATOM 1393 C CA . LEU A 1 182 ? 6.953 -10.900 -3.744 1.00 84.00 182 LEU A CA 1
ATOM 1394 C C . LEU A 1 182 ? 8.282 -11.560 -3.347 1.00 84.00 182 LEU A C 1
ATOM 1396 O O . LEU A 1 182 ? 8.268 -12.428 -2.488 1.00 84.00 182 LEU A O 1
ATOM 1400 N N . ALA A 1 183 ? 9.414 -11.103 -3.892 1.00 81.06 183 ALA A N 1
ATOM 1401 C CA . ALA A 1 183 ? 10.738 -11.630 -3.546 1.00 81.06 183 ALA A CA 1
ATOM 1402 C C . ALA A 1 183 ? 10.997 -11.625 -2.031 1.00 81.06 183 ALA A C 1
ATOM 1404 O O . ALA A 1 183 ? 11.380 -12.638 -1.462 1.00 81.06 183 ALA A O 1
ATOM 1405 N N . VAL A 1 184 ? 10.703 -10.502 -1.367 1.00 83.00 184 VAL A N 1
ATOM 1406 C CA . VAL A 1 184 ? 10.853 -10.366 0.088 1.00 83.00 184 VAL A CA 1
ATOM 1407 C C . VAL A 1 184 ? 9.922 -11.337 0.811 1.00 83.00 184 VAL A C 1
ATOM 1409 O O . VAL A 1 184 ? 10.353 -12.030 1.727 1.00 83.00 184 VAL A O 1
ATOM 1412 N N . ARG A 1 185 ? 8.661 -11.447 0.375 1.00 84.00 185 ARG A N 1
ATOM 1413 C CA . ARG A 1 185 ? 7.694 -12.373 0.981 1.00 84.00 185 ARG A CA 1
ATOM 1414 C C . ARG A 1 185 ? 8.118 -13.835 0.843 1.00 84.00 185 ARG A C 1
ATOM 1416 O O . ARG A 1 185 ? 7.982 -14.570 1.808 1.00 84.00 185 ARG A O 1
ATOM 1423 N N . LEU A 1 186 ? 8.682 -14.235 -0.296 1.00 80.88 186 LEU A N 1
ATOM 1424 C CA . LEU A 1 186 ? 9.157 -15.606 -0.523 1.00 80.88 186 LEU A CA 1
ATOM 1425 C C . LEU A 1 186 ? 10.390 -15.966 0.318 1.00 80.88 186 LEU A C 1
ATOM 1427 O O . LEU A 1 186 ? 10.626 -17.139 0.575 1.00 80.88 186 LEU A O 1
ATOM 1431 N N . THR A 1 187 ? 11.175 -14.975 0.757 1.00 79.56 187 THR A N 1
ATOM 1432 C CA . THR A 1 187 ? 12.290 -15.215 1.694 1.00 79.56 187 THR A CA 1
ATOM 1433 C C . THR A 1 187 ? 11.840 -15.376 3.145 1.00 79.56 187 THR A C 1
ATOM 1435 O O . THR A 1 187 ? 12.630 -15.822 3.976 1.00 79.56 187 THR A O 1
ATOM 1438 N N . ARG A 1 188 ? 10.592 -15.010 3.472 1.00 78.62 188 ARG A N 1
ATOM 1439 C CA . ARG A 1 188 ? 10.038 -15.212 4.814 1.00 78.62 188 ARG A CA 1
ATOM 1440 C C . ARG A 1 188 ? 9.751 -16.694 5.005 1.00 78.62 188 ARG A C 1
ATOM 1442 O O . ARG A 1 188 ? 9.231 -17.353 4.110 1.00 78.62 188 ARG A O 1
ATOM 1449 N N . ASP A 1 189 ? 10.078 -17.208 6.183 1.00 61.44 189 ASP A N 1
ATOM 1450 C CA . ASP A 1 189 ? 9.773 -18.590 6.527 1.00 61.44 189 ASP A CA 1
ATOM 1451 C C . ASP A 1 189 ? 8.251 -18.812 6.478 1.00 61.44 189 ASP A C 1
ATOM 1453 O O . ASP A 1 189 ? 7.492 -18.226 7.252 1.00 61.44 189 ASP A O 1
ATOM 1457 N N . SER A 1 190 ? 7.807 -19.660 5.546 1.00 57.84 190 SER A N 1
ATOM 1458 C CA . SER A 1 190 ? 6.396 -20.015 5.335 1.00 57.84 190 SER A CA 1
ATOM 1459 C C . SER A 1 190 ? 5.690 -20.573 6.581 1.00 57.84 190 SER A C 1
ATOM 1461 O O . SER A 1 190 ? 4.458 -20.562 6.643 1.00 57.84 190 SER A O 1
ATOM 1463 N N . SER A 1 191 ? 6.452 -21.036 7.579 1.00 53.00 191 SER A N 1
ATOM 1464 C CA . SER A 1 191 ? 5.943 -21.554 8.851 1.00 53.00 191 SER A CA 1
ATOM 1465 C C . SER A 1 191 ? 5.627 -20.462 9.890 1.00 53.00 191 SER A C 1
ATOM 1467 O O . SER A 1 191 ? 4.936 -20.743 10.868 1.00 53.00 191 SER A O 1
ATOM 1469 N N . LEU A 1 192 ? 6.061 -19.213 9.668 1.00 54.41 192 LEU A N 1
ATOM 1470 C CA . LEU A 1 192 ? 5.915 -18.084 10.598 1.00 54.41 192 LEU A CA 1
ATOM 1471 C C . LEU A 1 192 ? 5.325 -16.854 9.898 1.00 54.41 192 LEU A C 1
ATOM 1473 O O . LEU A 1 192 ? 5.930 -15.783 9.839 1.00 54.41 192 LEU A O 1
ATOM 1477 N N . ILE A 1 193 ? 4.125 -17.011 9.345 1.00 61.09 193 ILE A N 1
ATOM 1478 C CA . ILE A 1 193 ? 3.384 -15.898 8.753 1.00 61.09 193 ILE A CA 1
ATOM 1479 C C . ILE A 1 193 ? 2.923 -14.960 9.871 1.00 61.09 193 ILE A C 1
ATOM 1481 O O . ILE A 1 193 ? 1.899 -15.186 10.512 1.00 61.09 193 ILE A O 1
ATOM 1485 N N . ASP A 1 194 ? 3.708 -13.919 10.112 1.00 66.50 194 ASP A N 1
ATOM 1486 C CA . ASP A 1 194 ? 3.420 -12.905 11.113 1.00 66.50 194 ASP A CA 1
ATOM 1487 C C . ASP A 1 194 ? 2.728 -11.698 10.469 1.00 66.50 194 ASP A C 1
ATOM 1489 O O . ASP A 1 194 ? 3.289 -11.066 9.575 1.00 66.50 194 ASP A O 1
ATOM 1493 N N . VAL A 1 195 ? 1.532 -11.341 10.950 1.00 68.12 195 VAL A N 1
ATOM 1494 C CA . VAL A 1 195 ? 0.829 -10.100 10.565 1.00 68.12 195 VAL A CA 1
ATOM 1495 C C . VAL A 1 195 ? 1.686 -8.857 10.850 1.00 68.12 195 VAL A C 1
ATOM 1497 O O . VAL A 1 195 ? 1.530 -7.837 10.185 1.00 68.12 195 VAL A O 1
ATOM 1500 N N . GLY A 1 196 ? 2.634 -8.944 11.793 1.00 66.50 196 GLY A N 1
ATOM 1501 C CA . GLY A 1 196 ? 3.625 -7.898 12.066 1.00 66.50 196 GLY A CA 1
ATOM 1502 C C . GLY A 1 196 ? 4.740 -7.772 11.017 1.00 66.50 196 GLY A C 1
ATOM 1503 O O . GLY A 1 196 ? 5.465 -6.781 11.010 1.00 66.50 196 GLY A O 1
ATOM 1504 N N . ALA A 1 197 ? 4.884 -8.733 10.099 1.00 81.06 197 ALA A N 1
ATOM 1505 C CA . ALA A 1 197 ? 5.891 -8.681 9.046 1.00 81.06 197 ALA A CA 1
ATOM 1506 C C . ALA A 1 197 ? 5.381 -7.869 7.844 1.00 81.06 197 ALA A C 1
ATOM 1508 O O . ALA A 1 197 ? 4.863 -8.417 6.869 1.00 81.06 197 ALA A O 1
ATOM 1509 N N . TYR A 1 198 ? 5.572 -6.554 7.892 1.00 88.69 198 TYR A N 1
ATOM 1510 C CA . TYR A 1 198 ? 5.226 -5.626 6.815 1.00 88.69 198 TYR A CA 1
ATOM 1511 C C . TYR A 1 198 ? 6.357 -4.627 6.546 1.00 88.69 198 TYR A C 1
ATOM 1513 O O . TYR A 1 198 ? 7.248 -4.414 7.366 1.00 88.69 198 TYR A O 1
ATOM 1521 N N . ASP A 1 199 ? 6.327 -4.006 5.371 1.00 89.56 199 ASP A N 1
ATOM 1522 C CA . ASP A 1 199 ? 7.179 -2.871 5.043 1.00 89.56 199 ASP A CA 1
ATOM 1523 C C . ASP A 1 199 ? 6.541 -1.589 5.584 1.00 89.56 199 ASP A C 1
ATOM 1525 O O . ASP A 1 199 ? 5.596 -1.033 5.009 1.00 89.56 199 ASP A O 1
ATOM 1529 N N . GLU A 1 200 ? 7.076 -1.115 6.709 1.00 90.00 200 GLU A N 1
ATOM 1530 C CA . GLU A 1 200 ? 6.595 0.081 7.399 1.00 90.00 200 GLU A CA 1
ATOM 1531 C C . GLU A 1 200 ? 6.528 1.309 6.495 1.00 90.00 200 GLU A C 1
ATOM 1533 O O . GLU A 1 200 ? 5.703 2.177 6.740 1.00 90.00 200 GLU A O 1
ATOM 1538 N N . ARG A 1 201 ? 7.331 1.395 5.424 1.00 88.00 201 ARG A N 1
ATOM 1539 C CA . ARG A 1 201 ? 7.323 2.556 4.523 1.00 88.00 201 ARG A CA 1
ATOM 1540 C C . ARG A 1 201 ? 5.993 2.688 3.795 1.00 88.00 201 ARG A C 1
ATOM 1542 O O . ARG A 1 201 ? 5.609 3.807 3.458 1.00 88.00 201 ARG A O 1
ATOM 1549 N N . PHE A 1 202 ? 5.315 1.570 3.539 1.00 92.19 202 PHE A N 1
ATOM 1550 C CA . PHE A 1 202 ? 4.130 1.507 2.687 1.00 92.19 202 PHE A CA 1
ATOM 1551 C C . PHE A 1 202 ? 2.832 1.216 3.443 1.00 92.19 202 PHE A C 1
ATOM 1553 O O . PHE A 1 202 ? 1.761 1.419 2.872 1.00 92.19 202 PHE A O 1
ATOM 1560 N N . VAL A 1 203 ? 2.900 0.789 4.707 1.00 94.38 203 VAL A N 1
ATOM 1561 C CA . VAL A 1 203 ? 1.726 0.733 5.590 1.00 94.38 203 VAL A CA 1
ATOM 1562 C C . VAL A 1 203 ? 1.405 2.150 6.056 1.00 94.38 203 VAL A C 1
ATOM 1564 O O . VAL A 1 203 ? 2.066 2.704 6.925 1.00 94.38 203 VAL A O 1
ATOM 1567 N N . TRP A 1 204 ? 0.399 2.769 5.444 1.00 94.50 204 TRP A N 1
ATOM 1568 C CA . TRP A 1 204 ? 0.076 4.181 5.650 1.00 94.50 204 TRP A CA 1
ATOM 1569 C C . TRP A 1 204 ? -0.465 4.464 7.054 1.00 94.50 204 TRP A C 1
ATOM 1571 O O . TRP A 1 204 ? -0.202 5.519 7.621 1.00 94.50 204 TRP A O 1
ATOM 1581 N N . ASN A 1 205 ? -1.213 3.519 7.628 1.00 95.19 205 ASN A N 1
ATOM 1582 C CA . ASN A 1 205 ? -1.775 3.629 8.973 1.00 95.19 205 ASN A CA 1
ATOM 1583 C C . ASN A 1 205 ? -0.842 3.097 10.073 1.00 95.19 205 ASN A C 1
ATOM 1585 O O . ASN A 1 205 ? -1.316 2.850 11.179 1.00 95.19 205 ASN A O 1
ATOM 1589 N N . GLU A 1 206 ? 0.457 2.935 9.794 1.00 94.00 206 GLU A N 1
ATOM 1590 C CA . GLU A 1 206 ? 1.445 2.405 10.744 1.00 94.00 206 GLU A CA 1
ATOM 1591 C C . GLU A 1 206 ? 1.387 3.141 12.093 1.00 94.00 206 GLU A C 1
ATOM 1593 O O . GLU A 1 206 ? 1.255 2.499 13.134 1.00 94.00 206 GLU A O 1
ATOM 1598 N N . TYR A 1 207 ? 1.338 4.477 12.069 1.00 92.56 207 TYR A N 1
ATOM 1599 C CA . TYR A 1 207 ? 1.290 5.290 13.285 1.00 92.56 207 TYR A CA 1
ATOM 1600 C C . TYR A 1 207 ? 0.080 4.975 14.180 1.00 92.56 207 TYR A C 1
ATOM 1602 O O . TYR A 1 207 ? 0.226 4.819 15.391 1.00 92.56 207 TYR A O 1
ATOM 1610 N N . ILE A 1 208 ? -1.122 4.870 13.600 1.00 94.31 208 ILE A N 1
ATOM 1611 C CA . ILE A 1 208 ? -2.356 4.659 14.377 1.00 94.31 208 ILE A CA 1
ATOM 1612 C C . ILE A 1 208 ? -2.559 3.191 14.769 1.00 94.31 208 ILE A C 1
ATOM 1614 O O . ILE A 1 208 ? -3.221 2.907 15.767 1.00 94.31 208 ILE A O 1
ATOM 1618 N N . VAL A 1 209 ? -2.004 2.246 14.004 1.00 95.38 209 VAL A N 1
ATOM 1619 C CA . VAL A 1 209 ? -2.160 0.807 14.260 1.00 95.38 209 VAL A CA 1
ATOM 1620 C C . VAL A 1 209 ? -1.112 0.258 15.230 1.00 95.38 209 VAL A C 1
ATOM 1622 O O . VAL A 1 209 ? -1.356 -0.775 15.850 1.00 95.38 209 VAL A O 1
ATOM 1625 N N . ARG A 1 210 ? 0.028 0.948 15.404 1.00 94.06 210 ARG A N 1
ATOM 1626 C CA . ARG A 1 210 ? 1.180 0.480 16.193 1.00 94.06 210 ARG A CA 1
ATOM 1627 C C . ARG A 1 210 ? 0.796 -0.035 17.581 1.00 94.06 210 ARG A C 1
ATOM 1629 O O . ARG A 1 210 ? 1.194 -1.131 17.947 1.00 94.06 210 ARG A O 1
ATOM 1636 N N . SER A 1 211 ? -0.042 0.692 18.319 1.00 93.31 211 SER A N 1
ATOM 1637 C CA . SER A 1 211 ? -0.465 0.286 19.669 1.00 93.31 211 SER A CA 1
ATOM 1638 C C . SER A 1 211 ? -1.238 -1.039 19.701 1.00 93.31 211 SER A C 1
ATOM 1640 O O . SER A 1 211 ? -1.119 -1.797 20.664 1.00 93.31 211 SER A O 1
ATOM 1642 N N . LEU A 1 212 ? -2.003 -1.354 18.650 1.00 95.19 212 LEU A N 1
ATOM 1643 C CA . LEU A 1 212 ? -2.711 -2.631 18.525 1.00 95.19 212 LEU A CA 1
ATOM 1644 C C . LEU A 1 212 ? -1.778 -3.771 18.115 1.00 95.19 212 LEU A C 1
ATOM 1646 O O . LEU A 1 212 ? -1.999 -4.910 18.523 1.00 95.19 212 LEU A O 1
ATOM 1650 N N . LEU A 1 213 ? -0.733 -3.474 17.343 1.00 94.19 213 LEU A N 1
ATOM 1651 C CA . LEU A 1 213 ? 0.307 -4.447 17.019 1.00 94.19 213 LEU A CA 1
ATOM 1652 C C . LEU A 1 213 ? 1.153 -4.779 18.252 1.00 94.19 213 LEU A C 1
ATOM 1654 O O . LEU A 1 213 ? 1.340 -5.955 18.548 1.00 94.19 213 LEU A O 1
ATOM 1658 N N . ASP A 1 214 ? 1.543 -3.774 19.037 1.00 94.44 214 ASP A N 1
ATOM 1659 C CA . ASP A 1 214 ? 2.244 -3.976 20.310 1.00 94.44 214 ASP A CA 1
ATOM 1660 C C . ASP A 1 214 ? 1.396 -4.802 21.295 1.00 94.44 214 ASP A C 1
ATOM 1662 O O . ASP A 1 214 ? 1.923 -5.623 22.045 1.00 94.44 214 ASP A O 1
ATOM 1666 N N . PHE A 1 215 ? 0.073 -4.593 21.310 1.00 95.06 215 PHE A N 1
ATOM 1667 C CA . PHE A 1 215 ? -0.865 -5.421 22.074 1.00 95.06 215 PHE A CA 1
ATOM 1668 C C . PHE A 1 215 ? -0.865 -6.869 21.570 1.00 95.06 215 PHE A C 1
ATOM 1670 O O . PHE A 1 215 ? -0.686 -7.793 22.363 1.00 95.06 215 PHE A O 1
ATOM 1677 N N . ARG A 1 216 ? -1.000 -7.067 20.254 1.00 94.06 216 ARG A N 1
ATOM 1678 C CA . ARG A 1 216 ? -0.971 -8.385 19.609 1.00 94.06 216 ARG A CA 1
ATOM 1679 C C . ARG A 1 216 ? 0.315 -9.157 19.913 1.00 94.06 216 ARG A C 1
ATOM 1681 O O . ARG A 1 216 ? 0.254 -10.360 20.145 1.00 94.06 216 ARG A O 1
ATOM 1688 N N . GLU A 1 217 ? 1.470 -8.496 19.900 1.00 92.81 217 GLU A N 1
ATOM 1689 C CA . GLU A 1 217 ? 2.774 -9.117 20.175 1.00 92.81 217 GLU A CA 1
ATOM 1690 C C . GLU A 1 217 ? 2.908 -9.643 21.610 1.00 92.81 217 GLU A C 1
ATOM 1692 O O . GLU A 1 217 ? 3.7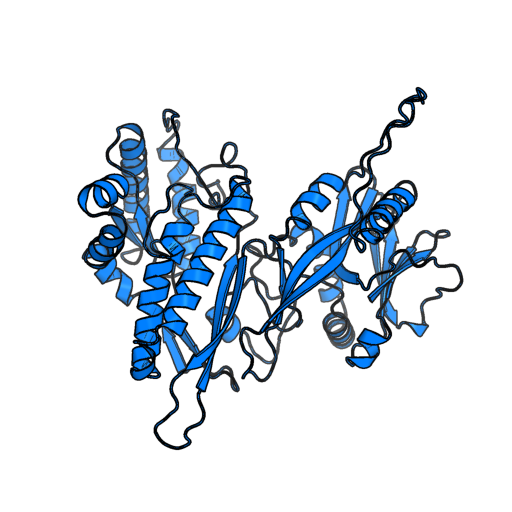19 -10.532 21.865 1.00 92.81 217 GLU A O 1
ATOM 1697 N N . ARG A 1 218 ? 2.109 -9.114 22.544 1.00 94.81 218 ARG A N 1
ATOM 1698 C CA . ARG A 1 218 ? 2.102 -9.521 23.956 1.00 94.81 218 ARG A CA 1
ATOM 1699 C C . ARG A 1 218 ? 1.113 -10.645 24.262 1.00 94.81 218 ARG A C 1
ATOM 1701 O O . ARG A 1 218 ? 1.165 -11.176 25.370 1.00 94.81 218 ARG A O 1
ATOM 1708 N N . LEU A 1 219 ? 0.222 -10.982 23.328 1.00 94.62 219 LEU A N 1
ATOM 1709 C CA . LEU A 1 219 ? -0.681 -12.124 23.467 1.00 94.62 219 LEU A CA 1
ATOM 1710 C C . LEU A 1 219 ? 0.108 -13.433 23.420 1.00 94.62 219 LEU A C 1
ATOM 1712 O O . LEU A 1 219 ? 1.155 -13.527 22.771 1.00 94.62 219 LEU A O 1
ATOM 1716 N N . ASP A 1 220 ? -0.413 -14.468 24.077 1.00 94.69 220 ASP A N 1
ATOM 1717 C CA . ASP A 1 220 ? 0.142 -15.801 23.887 1.00 94.69 220 ASP A CA 1
ATOM 1718 C C . ASP A 1 220 ? -0.062 -16.271 22.429 1.00 94.69 220 ASP A C 1
ATOM 1720 O O . ASP A 1 220 ? -0.930 -15.758 21.713 1.00 94.69 220 ASP A O 1
ATOM 1724 N N . PRO A 1 221 ? 0.733 -17.241 21.943 1.00 92.00 221 PRO A N 1
ATOM 1725 C CA . PRO A 1 221 ? 0.698 -17.639 20.539 1.00 92.00 221 PRO A CA 1
ATOM 1726 C C . PRO A 1 221 ? -0.678 -18.081 20.027 1.00 92.00 221 PRO A C 1
ATOM 1728 O O . PRO A 1 221 ? -0.969 -17.844 18.855 1.00 92.00 221 PRO A O 1
ATOM 1731 N N . HIS A 1 222 ? -1.507 -18.702 20.873 1.00 92.69 222 HIS A N 1
ATOM 1732 C CA . HIS A 1 222 ? -2.829 -19.177 20.476 1.00 92.69 222 HIS A CA 1
ATOM 1733 C C . HIS A 1 222 ? -3.828 -18.021 20.387 1.00 92.69 222 HIS A C 1
ATOM 1735 O O . HIS A 1 222 ? -4.543 -17.90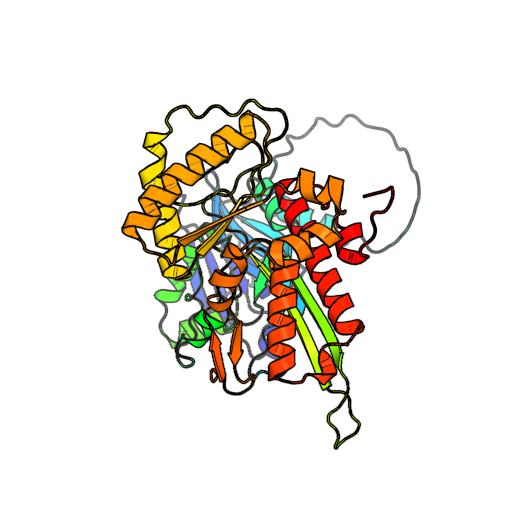3 19.394 1.00 92.69 222 HIS A O 1
ATOM 1741 N N . GLU A 1 223 ? -3.837 -17.122 21.374 1.00 94.19 223 GLU A N 1
ATOM 1742 C CA . GLU A 1 223 ? -4.668 -15.914 21.315 1.00 94.19 223 GLU A CA 1
ATOM 1743 C C . GLU A 1 223 ? -4.272 -14.986 20.168 1.00 94.19 223 GLU A C 1
ATOM 1745 O O . GLU A 1 223 ? -5.138 -14.405 19.512 1.00 94.19 223 GLU A O 1
ATOM 1750 N N . ARG A 1 224 ? -2.975 -14.891 19.870 1.00 92.69 224 ARG A N 1
ATOM 1751 C CA . ARG A 1 224 ? -2.468 -14.145 18.717 1.00 92.69 224 ARG A CA 1
ATOM 1752 C C . ARG A 1 224 ? -2.975 -14.723 17.394 1.00 92.69 224 ARG A C 1
ATOM 1754 O O . ARG A 1 224 ? -3.429 -13.966 16.540 1.00 92.69 224 ARG A O 1
ATOM 1761 N N . GLU A 1 225 ? -2.939 -16.046 17.233 1.00 91.06 225 GLU A N 1
ATOM 1762 C CA . GLU A 1 225 ? -3.494 -16.717 16.050 1.00 91.06 225 GLU A CA 1
ATOM 1763 C C . GLU A 1 225 ? -5.008 -16.480 15.930 1.00 91.06 225 GLU A C 1
ATOM 1765 O O . GLU A 1 225 ? -5.516 -16.185 14.845 1.00 91.06 225 GLU A O 1
ATOM 1770 N N . ASP A 1 226 ? -5.736 -16.554 17.045 1.00 93.69 226 ASP A N 1
ATOM 1771 C CA . ASP A 1 226 ? -7.164 -16.253 17.076 1.00 93.69 226 ASP A CA 1
ATOM 1772 C C . ASP A 1 226 ? -7.448 -14.798 16.671 1.00 93.69 226 ASP A C 1
ATOM 1774 O O . ASP A 1 226 ? -8.358 -14.554 15.872 1.00 93.69 226 ASP A O 1
ATOM 1778 N N . LEU A 1 227 ? -6.666 -13.833 17.167 1.00 94.25 227 LEU A N 1
ATOM 1779 C CA . LEU A 1 227 ? -6.785 -12.419 16.800 1.00 94.25 227 LEU A CA 1
ATOM 1780 C C . LEU A 1 227 ? -6.574 -12.218 15.290 1.00 94.25 227 LEU A C 1
ATOM 1782 O O . LEU A 1 227 ? -7.377 -11.540 14.639 1.00 94.25 227 LEU A O 1
ATOM 1786 N N . ASP A 1 228 ? -5.551 -12.857 14.721 1.00 91.94 228 ASP A N 1
ATOM 1787 C CA . ASP A 1 228 ? -5.234 -12.788 13.290 1.00 91.94 228 ASP A CA 1
ATOM 1788 C C . ASP A 1 228 ? -6.340 -13.390 12.427 1.00 91.94 228 ASP A C 1
ATOM 1790 O O . ASP A 1 228 ? -6.722 -12.824 11.400 1.00 91.94 228 ASP A O 1
ATOM 1794 N N . ARG A 1 229 ? -6.906 -14.521 12.860 1.00 91.25 229 ARG A N 1
ATOM 1795 C CA . ARG A 1 229 ? -8.034 -15.173 12.181 1.00 91.25 229 ARG A CA 1
ATOM 1796 C C . ARG A 1 229 ? -9.325 -14.366 12.276 1.00 91.25 229 ARG A C 1
ATOM 1798 O O . ARG A 1 229 ? -10.160 -14.461 11.376 1.00 91.25 229 ARG A O 1
ATOM 1805 N N . CYS A 1 230 ? -9.500 -13.568 13.328 1.00 93.25 230 CYS A N 1
ATOM 1806 C CA . CYS A 1 230 ? -10.626 -12.640 13.432 1.00 93.25 230 CYS A CA 1
ATOM 1807 C C . CYS A 1 230 ? -10.505 -11.449 12.471 1.00 93.25 230 CYS A C 1
ATOM 1809 O O . CYS A 1 230 ? -11.528 -10.860 12.123 1.00 93.25 230 CYS A O 1
ATOM 1811 N N . GLN A 1 231 ? -9.284 -11.113 12.035 1.00 92.00 231 GLN A N 1
ATOM 1812 C CA . GLN A 1 231 ? -8.987 -9.994 11.132 1.00 92.00 231 GLN A CA 1
ATOM 1813 C C . GLN A 1 231 ? -9.460 -8.639 11.658 1.00 92.00 231 GLN A C 1
ATOM 1815 O O . GLN A 1 231 ? -9.944 -7.787 10.915 1.00 92.00 231 GLN A O 1
ATOM 1820 N N . PHE A 1 232 ? -9.328 -8.435 12.967 1.00 95.00 232 PHE A N 1
ATOM 1821 C CA . PHE A 1 232 ? -9.697 -7.166 13.578 1.00 95.00 232 PHE A CA 1
ATOM 1822 C C . PHE A 1 232 ? -8.818 -6.005 13.113 1.00 95.00 232 PHE A C 1
ATOM 1824 O O . PHE A 1 232 ? -9.308 -4.882 13.042 1.00 95.00 232 PHE A O 1
ATOM 1831 N N . ILE A 1 233 ? -7.542 -6.256 12.819 1.00 95.50 233 ILE A N 1
ATOM 1832 C CA . ILE A 1 233 ? -6.548 -5.233 12.483 1.00 95.50 233 ILE A CA 1
ATOM 1833 C C . ILE A 1 233 ? -6.371 -5.173 10.964 1.00 95.50 233 ILE A C 1
ATOM 1835 O O . ILE A 1 233 ? -6.122 -6.192 10.325 1.00 95.50 233 ILE A O 1
ATOM 1839 N N . ILE A 1 234 ? -6.475 -3.971 10.393 1.00 95.81 234 ILE A N 1
ATOM 1840 C CA . ILE A 1 234 ? -6.243 -3.706 8.970 1.00 95.81 234 ILE A CA 1
ATOM 1841 C C . ILE A 1 234 ? -4.938 -2.930 8.800 1.00 95.81 234 ILE A C 1
ATOM 1843 O O . ILE A 1 234 ? -4.780 -1.843 9.353 1.00 95.81 234 ILE A O 1
ATOM 1847 N N . LEU A 1 235 ? -4.039 -3.450 7.962 1.00 95.62 235 LEU A N 1
ATOM 1848 C CA . LEU A 1 235 ? -2.875 -2.722 7.454 1.00 95.62 235 LEU A CA 1
ATOM 1849 C C . LEU A 1 235 ? -3.196 -2.206 6.048 1.00 95.62 235 LEU A C 1
ATOM 1851 O O . LEU A 1 235 ? -3.409 -2.988 5.119 1.00 95.62 235 LEU A O 1
ATOM 1855 N N . ALA A 1 236 ? -3.273 -0.886 5.898 1.00 96.50 236 ALA A N 1
ATOM 1856 C CA . ALA A 1 236 ? -3.677 -0.226 4.666 1.00 96.50 236 ALA A CA 1
ATOM 1857 C C . ALA A 1 236 ? -2.473 0.383 3.939 1.00 96.50 236 ALA A C 1
ATOM 1859 O O . ALA A 1 236 ? -1.674 1.111 4.528 1.00 96.50 236 ALA A O 1
ATOM 1860 N N . ILE A 1 237 ? -2.388 0.148 2.631 1.00 96.12 237 ILE A N 1
ATOM 1861 C CA . ILE A 1 237 ? -1.493 0.877 1.729 1.00 96.12 237 ILE A CA 1
ATOM 1862 C C . ILE A 1 237 ? -2.261 2.008 1.041 1.00 96.12 237 ILE A C 1
ATOM 1864 O O . ILE A 1 237 ? -3.469 1.899 0.814 1.00 96.12 237 ILE A O 1
ATOM 1868 N N . GLN A 1 238 ? -1.557 3.067 0.643 1.00 95.06 238 GLN A N 1
ATOM 1869 C CA . GLN A 1 238 ? -2.089 4.081 -0.269 1.00 95.06 238 GLN A CA 1
ATOM 1870 C C . GLN A 1 238 ? -1.447 3.934 -1.653 1.00 95.06 238 GLN A C 1
ATOM 1872 O O . GLN A 1 238 ? -0.234 3.751 -1.758 1.00 95.06 238 GLN A O 1
ATOM 1877 N N . GLY A 1 239 ? -2.240 4.043 -2.719 1.00 93.50 239 GLY A N 1
ATOM 1878 C CA . GLY A 1 239 ? -1.745 4.006 -4.094 1.00 93.50 239 GLY A CA 1
ATOM 1879 C C . GLY A 1 239 ? -2.779 3.460 -5.072 1.00 93.50 239 GLY A C 1
ATOM 1880 O O . GLY A 1 239 ? -3.838 4.061 -5.258 1.00 93.50 239 GLY A O 1
ATOM 1881 N N . TYR A 1 240 ? -2.461 2.339 -5.718 1.00 94.81 240 TYR A N 1
ATOM 1882 C CA . TYR A 1 240 ? -3.320 1.713 -6.722 1.00 94.81 240 TYR A CA 1
ATOM 1883 C C . TYR A 1 240 ? -3.221 0.189 -6.687 1.00 94.81 240 TYR A C 1
ATOM 1885 O O . TYR A 1 240 ? -2.131 -0.370 -6.566 1.00 94.81 240 TYR A O 1
ATOM 1893 N N . PHE A 1 241 ? -4.365 -0.465 -6.866 1.00 96.88 241 PHE A N 1
ATOM 1894 C CA . PHE A 1 241 ? -4.453 -1.885 -7.158 1.00 96.88 241 PHE A CA 1
ATOM 1895 C C . PHE A 1 241 ? -5.399 -2.099 -8.339 1.00 96.88 241 PHE A C 1
ATOM 1897 O O . PHE A 1 241 ? -6.524 -1.597 -8.332 1.00 96.88 241 PHE A O 1
ATOM 1904 N N . GLY A 1 242 ? -4.959 -2.876 -9.325 1.00 96.00 242 GLY A N 1
ATOM 1905 C CA . GLY A 1 242 ? -5.795 -3.315 -10.436 1.00 96.00 242 GLY A CA 1
ATOM 1906 C C . GLY A 1 242 ? -5.456 -4.736 -10.852 1.00 96.00 242 GLY A C 1
ATOM 1907 O O . GLY A 1 242 ? -4.303 -5.159 -10.751 1.00 96.00 242 GLY A O 1
ATOM 1908 N N . VAL A 1 243 ? -6.457 -5.469 -11.333 1.00 96.62 243 VAL A N 1
ATOM 1909 C CA . VAL A 1 243 ? -6.311 -6.861 -11.758 1.00 96.62 243 VAL A CA 1
ATOM 1910 C C . VAL A 1 243 ? -7.224 -7.173 -12.939 1.00 96.62 243 VAL A C 1
ATOM 1912 O O . VAL A 1 243 ? -8.369 -6.733 -12.987 1.00 96.62 243 VAL A O 1
ATOM 1915 N N . PHE A 1 244 ? -6.717 -7.964 -13.880 1.00 96.44 244 PHE A N 1
ATOM 1916 C CA . PHE A 1 244 ? -7.478 -8.545 -14.978 1.00 96.44 244 PHE A CA 1
ATOM 1917 C C . PHE A 1 244 ? -7.272 -10.053 -15.023 1.00 96.44 244 PHE A C 1
ATOM 1919 O O . PHE A 1 244 ? -6.160 -10.545 -14.842 1.00 96.44 244 PHE A O 1
ATOM 1926 N N . THR A 1 245 ? -8.344 -10.779 -15.331 1.00 94.12 245 THR A N 1
ATOM 1927 C CA . THR A 1 245 ? -8.286 -12.204 -15.666 1.00 94.12 245 THR A CA 1
ATOM 1928 C C . THR A 1 245 ? -8.560 -12.363 -17.153 1.00 94.12 245 THR A C 1
ATOM 1930 O O . THR A 1 245 ? -9.503 -11.775 -17.678 1.00 94.12 245 THR A O 1
ATOM 1933 N N . MET A 1 246 ? -7.736 -13.147 -17.841 1.00 93.50 246 MET A N 1
ATOM 1934 C CA . MET A 1 246 ? -7.803 -13.312 -19.289 1.00 93.50 246 MET A CA 1
ATOM 1935 C C . MET A 1 246 ? -7.575 -14.761 -19.702 1.00 93.50 246 MET A C 1
ATOM 1937 O O . MET A 1 246 ? -6.873 -15.517 -19.036 1.00 93.50 246 MET A O 1
ATOM 1941 N N . SER A 1 247 ? -8.150 -15.140 -20.840 1.00 90.75 247 SER A N 1
ATOM 1942 C CA . SER A 1 247 ? -7.866 -16.420 -21.489 1.00 90.75 247 SER A CA 1
ATOM 1943 C C . SER A 1 247 ? -6.707 -16.258 -22.468 1.00 90.75 247 SER A C 1
ATOM 1945 O O . SER A 1 247 ? -6.750 -15.397 -23.347 1.00 90.75 247 SER A O 1
ATOM 1947 N N . LEU A 1 248 ? -5.686 -17.097 -22.334 1.00 88.69 248 LEU A N 1
ATOM 1948 C CA . LEU A 1 248 ? -4.548 -17.190 -23.240 1.00 88.69 248 LEU A CA 1
ATOM 1949 C C . LEU A 1 248 ? -4.611 -18.495 -24.055 1.00 88.69 248 LEU A C 1
ATOM 1951 O O . LEU A 1 248 ? -5.177 -19.490 -23.585 1.00 88.69 248 LEU A O 1
ATOM 1955 N N . PRO A 1 249 ? -4.031 -18.520 -25.273 1.00 80.38 249 PRO A N 1
ATOM 1956 C CA . PRO A 1 249 ? -4.011 -19.707 -26.125 1.00 80.38 249 PRO A CA 1
ATOM 1957 C C . PRO A 1 249 ? -3.510 -20.962 -25.394 1.00 80.38 249 PRO A C 1
ATOM 1959 O O . PRO A 1 249 ? -2.510 -20.920 -24.667 1.00 80.38 249 PRO A O 1
ATOM 1962 N N . ALA A 1 250 ? -4.235 -22.065 -25.592 1.00 69.81 250 ALA A N 1
ATOM 1963 C CA . ALA A 1 250 ? -4.020 -23.349 -24.933 1.00 69.81 250 ALA A CA 1
ATOM 1964 C C . ALA A 1 250 ? -2.673 -24.007 -25.309 1.00 69.81 250 ALA A C 1
ATOM 1966 O O . ALA A 1 250 ? -2.167 -23.789 -26.412 1.00 69.81 250 ALA A O 1
ATOM 1967 N N . PRO A 1 251 ? -2.115 -24.882 -24.446 1.00 62.94 251 PRO A N 1
ATOM 1968 C CA . PRO A 1 251 ? -1.104 -25.854 -24.854 1.00 62.94 251 PRO A CA 1
ATOM 1969 C C . PRO A 1 251 ? -1.573 -26.766 -25.994 1.00 62.94 251 PRO A C 1
ATOM 1971 O O . PRO A 1 251 ? -2.775 -27.013 -26.108 1.00 62.94 251 PRO A O 1
ATOM 1974 N N . PRO A 1 252 ? -0.642 -27.367 -26.759 1.00 57.28 252 PRO A N 1
ATOM 1975 C CA . PRO A 1 252 ? -0.959 -28.232 -27.899 1.00 57.28 252 PRO A CA 1
ATOM 1976 C C . PRO A 1 252 ? -1.639 -29.577 -27.555 1.00 57.28 252 PRO A C 1
ATOM 1978 O O . PRO A 1 252 ? -1.656 -30.460 -28.404 1.00 57.28 252 PRO A O 1
ATOM 1981 N N . THR A 1 253 ? -2.201 -29.780 -26.356 1.00 55.00 253 THR A N 1
ATOM 1982 C CA . THR A 1 253 ? -2.685 -31.109 -25.933 1.00 55.00 253 THR A CA 1
ATOM 1983 C C . THR A 1 253 ? -4.157 -31.204 -25.525 1.00 55.00 253 THR A C 1
ATOM 1985 O O . THR A 1 253 ? -4.743 -32.241 -25.809 1.00 55.00 253 THR A O 1
ATOM 1988 N N . ASN A 1 254 ? -4.808 -30.169 -24.966 1.00 58.00 254 ASN A N 1
ATOM 1989 C CA . ASN A 1 254 ? -6.175 -30.329 -24.412 1.00 58.00 254 ASN A CA 1
ATOM 1990 C C . ASN A 1 254 ? -7.235 -29.309 -24.878 1.00 58.00 254 ASN A C 1
ATOM 1992 O O . ASN A 1 254 ? -8.365 -29.362 -24.400 1.00 58.00 254 ASN A O 1
ATOM 1996 N N . GLY A 1 255 ? -6.920 -28.370 -25.778 1.00 61.69 255 GLY A N 1
ATOM 1997 C CA . GLY A 1 255 ? -7.906 -27.445 -26.375 1.00 61.69 255 GLY A CA 1
ATOM 1998 C C . GLY A 1 255 ? -8.564 -26.415 -25.433 1.00 61.69 255 GLY A C 1
ATOM 1999 O O . GLY A 1 255 ? -9.165 -25.461 -25.921 1.00 61.69 255 GLY A O 1
ATOM 2000 N N . ALA A 1 256 ? -8.433 -26.552 -24.110 1.00 71.88 256 ALA A N 1
ATOM 2001 C CA . ALA A 1 256 ? -8.930 -25.591 -23.128 1.00 71.88 256 ALA A CA 1
ATOM 2002 C C . ALA A 1 256 ? -7.942 -24.419 -22.944 1.00 71.88 256 ALA A C 1
ATOM 2004 O O . ALA A 1 256 ? -6.741 -24.665 -22.784 1.00 71.88 256 ALA A O 1
ATOM 2005 N N . PRO A 1 257 ? -8.409 -23.154 -22.956 1.00 78.25 257 PRO A N 1
ATOM 2006 C CA . PRO A 1 257 ? -7.543 -21.989 -22.798 1.00 78.25 257 PRO A CA 1
ATOM 2007 C C . PRO A 1 257 ? -6.869 -21.976 -21.424 1.00 78.25 257 PRO A C 1
ATOM 2009 O O . PRO A 1 257 ? -7.440 -22.416 -20.426 1.00 78.25 257 PRO A O 1
ATOM 2012 N N . THR A 1 258 ? -5.657 -21.427 -21.357 1.00 86.25 258 THR A N 1
ATOM 2013 C CA . THR A 1 258 ? -5.012 -21.151 -20.070 1.00 86.25 258 THR A CA 1
ATOM 2014 C C . THR A 1 258 ? -5.573 -19.852 -19.508 1.00 86.25 258 THR A C 1
ATOM 2016 O O . THR A 1 258 ? -5.519 -18.825 -20.178 1.00 86.25 258 THR A O 1
ATOM 2019 N N . ILE A 1 259 ? -6.100 -19.876 -18.286 1.00 88.81 259 ILE A N 1
ATOM 2020 C CA . ILE A 1 259 ? -6.541 -18.660 -17.598 1.00 88.81 259 ILE A CA 1
ATOM 2021 C C . ILE A 1 259 ? -5.335 -18.021 -16.910 1.00 88.81 259 ILE A C 1
ATOM 2023 O O . ILE A 1 259 ? -4.640 -18.681 -16.141 1.00 88.81 259 ILE A O 1
ATOM 2027 N N . ALA A 1 260 ? -5.084 -16.750 -17.208 1.00 91.31 260 ALA A N 1
ATOM 2028 C CA . ALA A 1 260 ? -4.008 -15.960 -16.631 1.00 91.31 260 ALA A CA 1
ATOM 2029 C C . ALA A 1 260 ? -4.569 -14.743 -15.893 1.00 91.31 260 ALA A C 1
ATOM 2031 O O . ALA A 1 260 ? -5.562 -14.148 -16.317 1.00 91.31 260 ALA A O 1
ATOM 2032 N N . THR A 1 261 ? -3.887 -14.348 -14.823 1.00 93.94 261 THR A N 1
ATOM 2033 C CA . THR A 1 261 ? -4.201 -13.156 -14.035 1.00 93.94 261 THR A CA 1
ATOM 2034 C C . THR A 1 261 ? -3.042 -12.175 -14.139 1.00 93.94 261 THR A C 1
ATOM 2036 O O . THR A 1 261 ? -1.890 -12.547 -13.932 1.00 93.94 261 THR A O 1
ATOM 2039 N N . LEU A 1 262 ? -3.347 -10.925 -14.483 1.00 95.25 262 LEU A N 1
ATOM 2040 C CA . LEU A 1 262 ? -2.390 -9.825 -14.536 1.00 95.25 262 LEU A CA 1
ATOM 2041 C C . LEU A 1 262 ? -2.811 -8.766 -13.523 1.00 95.25 262 LEU A C 1
ATOM 2043 O O . LEU A 1 262 ? -3.912 -8.230 -13.628 1.00 95.25 262 LEU A O 1
ATOM 2047 N N . SER A 1 263 ? -1.939 -8.451 -12.570 1.00 95.06 263 SER A N 1
ATOM 2048 C CA . SER A 1 263 ? -2.193 -7.450 -11.533 1.00 95.06 263 SER A CA 1
ATOM 2049 C C . SER A 1 263 ? -1.088 -6.402 -11.464 1.00 95.06 263 SER A C 1
ATOM 2051 O O . SER A 1 263 ? 0.083 -6.721 -11.668 1.00 95.06 263 SER A O 1
ATOM 2053 N N . LEU A 1 264 ? -1.453 -5.172 -11.106 1.00 94.19 264 LEU A N 1
ATOM 2054 C CA . LEU A 1 264 ? -0.531 -4.071 -10.841 1.00 94.19 264 LEU A CA 1
ATOM 2055 C C . LEU A 1 264 ? -0.797 -3.504 -9.445 1.00 94.19 264 LEU A C 1
ATOM 2057 O O . LEU A 1 264 ? -1.935 -3.163 -9.122 1.00 94.19 264 LEU A O 1
ATOM 2061 N N . ILE A 1 265 ? 0.263 -3.392 -8.641 1.00 93.94 265 ILE A N 1
ATOM 2062 C CA . ILE A 1 265 ? 0.229 -2.825 -7.289 1.00 93.94 265 ILE A CA 1
ATOM 2063 C C . ILE A 1 265 ? 1.202 -1.653 -7.230 1.00 93.94 265 ILE A C 1
ATOM 2065 O O . ILE A 1 265 ? 2.404 -1.839 -7.427 1.00 93.94 265 ILE A O 1
ATOM 2069 N N . SER A 1 266 ? 0.694 -0.472 -6.893 1.00 92.06 266 SER A N 1
ATOM 2070 C CA . SER A 1 266 ? 1.505 0.706 -6.594 1.00 92.06 266 SER A CA 1
ATOM 2071 C C . SER A 1 266 ? 1.273 1.143 -5.158 1.00 92.06 266 SER A C 1
ATOM 2073 O O . SER A 1 266 ? 0.133 1.251 -4.705 1.00 92.06 266 SER A O 1
ATOM 2075 N N . ARG A 1 267 ? 2.372 1.416 -4.458 1.00 91.19 267 ARG A N 1
ATOM 2076 C CA . ARG A 1 267 ? 2.401 1.824 -3.054 1.00 91.19 267 ARG A CA 1
ATOM 2077 C C . ARG A 1 267 ? 3.113 3.157 -2.927 1.00 91.19 267 ARG A C 1
ATOM 2079 O O . ARG A 1 267 ? 4.163 3.350 -3.539 1.00 91.19 267 ARG A O 1
ATOM 2086 N N . LEU A 1 268 ? 2.566 4.044 -2.113 1.00 88.19 268 LEU A N 1
ATOM 2087 C CA . LEU A 1 268 ? 3.154 5.337 -1.799 1.00 88.19 268 LEU A CA 1
ATOM 2088 C C . LEU A 1 268 ? 3.745 5.319 -0.394 1.00 88.19 268 LEU A C 1
ATOM 2090 O O . LEU A 1 268 ? 3.108 4.838 0.541 1.00 88.19 268 LEU A O 1
ATOM 2094 N N . GLY A 1 269 ? 4.958 5.853 -0.253 1.00 85.31 269 GLY A N 1
ATOM 2095 C CA . GLY A 1 269 ? 5.589 5.993 1.053 1.00 85.31 269 GLY A CA 1
ATOM 2096 C C . GLY A 1 269 ? 4.931 7.106 1.868 1.00 85.31 269 GLY A C 1
ATOM 2097 O O . GLY A 1 269 ? 4.627 8.163 1.320 1.00 85.31 269 GLY A O 1
ATOM 2098 N N . TRP A 1 270 ? 4.728 6.929 3.172 1.00 82.94 270 TRP A N 1
ATOM 2099 C CA . TRP A 1 270 ? 4.130 7.991 4.003 1.00 82.94 270 TRP A CA 1
ATOM 2100 C C . TRP A 1 270 ? 5.168 8.908 4.674 1.00 82.94 270 TRP A C 1
ATOM 2102 O O . TRP A 1 270 ? 4.852 10.063 4.959 1.00 82.94 270 TRP A O 1
ATOM 2112 N N . LYS A 1 271 ? 6.420 8.446 4.852 1.00 79.38 271 LYS A N 1
ATOM 2113 C CA . LYS A 1 271 ? 7.480 9.137 5.625 1.00 79.38 271 LYS A CA 1
ATOM 2114 C C . LYS A 1 271 ? 7.742 10.584 5.193 1.00 79.38 271 LYS A C 1
ATOM 2116 O O . LYS A 1 271 ? 7.989 11.445 6.028 1.00 79.38 271 LYS A O 1
ATOM 2121 N N . ARG A 1 272 ? 7.655 10.865 3.889 1.00 75.88 272 ARG A N 1
ATOM 2122 C CA . ARG A 1 272 ? 7.799 12.217 3.325 1.00 75.88 272 ARG A CA 1
ATOM 2123 C C . ARG A 1 272 ? 6.646 12.566 2.387 1.00 75.88 272 ARG A C 1
ATOM 2125 O O . ARG A 1 272 ? 6.832 13.084 1.283 1.00 75.88 272 ARG A O 1
ATOM 2132 N N . ALA A 1 273 ? 5.430 12.254 2.825 1.00 65.62 273 ALA A N 1
ATOM 2133 C CA . ALA A 1 273 ? 4.225 12.687 2.137 1.00 65.62 273 ALA A CA 1
ATOM 2134 C C . ALA A 1 273 ? 4.079 14.218 2.212 1.00 65.62 273 ALA A C 1
ATOM 2136 O O . ALA A 1 273 ? 4.395 14.860 3.212 1.00 65.62 273 ALA A O 1
ATOM 2137 N N . GLY A 1 274 ? 3.603 14.826 1.131 1.00 58.31 274 GLY A N 1
ATOM 2138 C CA . GLY A 1 274 ? 3.385 16.262 1.077 1.00 58.31 274 GLY A CA 1
ATOM 2139 C C . GLY A 1 274 ? 2.749 16.688 -0.229 1.00 58.31 274 GLY A C 1
ATOM 2140 O O . GLY A 1 274 ? 2.821 15.986 -1.238 1.00 58.31 274 GLY A O 1
ATOM 2141 N N . THR A 1 275 ? 2.097 17.845 -0.206 1.00 54.12 275 THR A N 1
ATOM 2142 C CA . THR A 1 275 ? 1.501 18.415 -1.412 1.00 54.12 275 THR A CA 1
ATOM 2143 C C . THR A 1 275 ? 2.594 18.956 -2.332 1.00 54.12 275 THR A C 1
ATOM 2145 O O . THR A 1 275 ? 3.657 19.385 -1.875 1.00 54.12 275 THR A O 1
ATOM 2148 N N . ARG A 1 276 ? 2.294 18.993 -3.637 1.00 55.31 276 ARG A N 1
ATOM 2149 C CA . ARG A 1 276 ? 3.158 19.450 -4.749 1.00 55.31 276 ARG A CA 1
ATOM 2150 C C . ARG A 1 276 ? 3.974 20.740 -4.505 1.00 55.31 276 ARG A C 1
ATOM 2152 O O . ARG A 1 276 ? 4.986 20.970 -5.171 1.00 55.31 276 ARG A O 1
ATOM 2159 N N . PHE A 1 277 ? 3.538 21.592 -3.573 1.00 49.53 277 PHE A N 1
ATOM 2160 C CA . PHE A 1 277 ? 4.160 22.881 -3.256 1.00 49.53 277 PHE A CA 1
ATOM 2161 C C . PHE A 1 277 ? 4.920 22.927 -1.924 1.00 49.53 277 PHE A C 1
ATOM 2163 O O . PHE A 1 277 ? 5.761 23.807 -1.770 1.00 49.53 277 PHE A O 1
ATOM 2170 N N . ASN A 1 278 ? 4.669 21.998 -0.995 1.00 52.97 278 ASN A N 1
ATOM 2171 C CA . ASN A 1 278 ? 5.176 22.099 0.378 1.00 52.97 278 ASN A CA 1
ATOM 2172 C C . ASN A 1 278 ? 6.364 21.177 0.665 1.00 52.97 278 ASN A C 1
ATOM 2174 O O . ASN A 1 278 ? 7.226 21.543 1.461 1.00 52.97 278 ASN A O 1
ATOM 2178 N N . THR A 1 279 ? 6.455 20.022 -0.000 1.00 65.94 279 THR A N 1
ATOM 2179 C CA . THR A 1 279 ? 7.517 19.041 0.273 1.00 65.94 279 THR A CA 1
ATOM 2180 C C . THR A 1 279 ? 8.271 18.707 -1.006 1.00 65.94 279 THR A C 1
ATOM 2182 O O . THR A 1 279 ? 7.684 18.246 -1.981 1.00 65.94 279 THR A O 1
ATOM 2185 N N . ARG A 1 280 ? 9.586 18.961 -1.023 1.00 74.06 280 ARG A N 1
ATOM 2186 C CA . ARG A 1 280 ? 10.475 18.648 -2.153 1.00 74.06 280 ARG A CA 1
ATOM 2187 C C . ARG A 1 280 ? 11.800 18.081 -1.659 1.00 74.06 280 ARG A C 1
ATOM 2189 O O . ARG A 1 280 ? 12.251 18.412 -0.562 1.00 74.06 280 ARG A O 1
ATOM 2196 N N . GLY A 1 281 ? 12.434 17.279 -2.511 1.00 78.50 281 GLY A N 1
ATOM 2197 C CA . GLY A 1 281 ? 13.765 16.730 -2.267 1.00 78.50 281 GLY A CA 1
ATOM 2198 C C . GLY A 1 281 ? 13.807 15.685 -1.152 1.00 78.50 281 GLY A C 1
ATOM 2199 O O . GLY A 1 281 ? 12.779 15.142 -0.740 1.00 78.50 281 GLY A O 1
ATOM 2200 N N . VAL A 1 282 ? 15.025 15.414 -0.697 1.00 86.25 282 VAL A N 1
ATOM 2201 C CA . VAL A 1 282 ? 15.352 14.447 0.355 1.00 86.25 282 VAL A CA 1
ATOM 2202 C C . VAL A 1 282 ? 15.458 15.152 1.716 1.00 86.25 282 VAL A C 1
ATOM 2204 O O . VAL A 1 282 ? 15.892 16.305 1.753 1.00 86.25 282 VAL A O 1
ATOM 2207 N N . ASP A 1 283 ? 15.033 14.514 2.810 1.00 87.38 283 ASP A N 1
ATOM 2208 C CA . ASP A 1 283 ? 15.335 14.979 4.178 1.00 87.38 283 ASP A CA 1
ATOM 2209 C C . ASP A 1 283 ? 16.609 14.382 4.766 1.00 87.38 283 ASP A C 1
ATOM 2211 O O . ASP A 1 283 ? 17.267 13.531 4.172 1.00 87.38 283 ASP A O 1
ATOM 2215 N N . ASP A 1 284 ? 16.949 14.846 5.965 1.00 88.25 284 ASP A N 1
ATOM 2216 C CA . ASP A 1 284 ? 18.116 14.411 6.719 1.00 88.25 284 ASP A CA 1
ATOM 2217 C C . ASP A 1 284 ? 18.093 12.912 7.054 1.00 88.25 284 ASP A C 1
ATOM 2219 O O . ASP A 1 284 ? 19.158 12.361 7.318 1.00 88.25 284 ASP A O 1
ATOM 2223 N N . ASP A 1 285 ? 16.944 12.235 6.964 1.00 87.50 285 ASP A N 1
ATOM 2224 C CA . ASP A 1 285 ? 16.799 10.788 7.173 1.00 87.50 285 ASP A CA 1
ATOM 2225 C C . ASP A 1 285 ? 16.876 9.975 5.867 1.00 87.50 285 ASP A C 1
ATOM 2227 O O . ASP A 1 285 ? 16.871 8.742 5.892 1.00 87.50 285 ASP A O 1
ATOM 2231 N N . GLY A 1 286 ? 17.035 10.643 4.719 1.00 86.25 286 GLY A N 1
ATOM 2232 C CA . GLY A 1 286 ? 17.141 9.998 3.409 1.00 86.25 286 GLY A CA 1
ATOM 2233 C C . GLY A 1 286 ? 15.791 9.689 2.755 1.00 86.25 286 GLY A C 1
ATOM 2234 O O . GLY A 1 286 ? 15.756 9.046 1.704 1.00 86.25 286 GLY A O 1
ATOM 2235 N N . ASN A 1 287 ? 14.675 10.162 3.317 1.00 86.12 287 ASN A N 1
ATOM 2236 C CA . ASN A 1 287 ? 13.359 9.974 2.718 1.00 86.12 287 ASN A CA 1
ATOM 2237 C C . ASN A 1 287 ? 13.142 11.007 1.613 1.00 86.12 287 ASN A C 1
ATOM 2239 O O . ASN A 1 287 ? 13.418 12.196 1.785 1.00 86.12 287 ASN A O 1
ATOM 2243 N N . THR A 1 288 ? 12.618 10.573 0.469 1.00 84.19 288 THR A N 1
ATOM 2244 C CA . THR A 1 288 ? 12.306 11.453 -0.662 1.00 84.19 288 THR A CA 1
ATOM 2245 C C . THR A 1 288 ? 10.816 11.737 -0.748 1.00 84.19 288 THR A C 1
ATOM 2247 O O . THR A 1 288 ? 9.975 10.900 -0.428 1.00 84.19 288 THR A O 1
ATOM 2250 N N . ALA A 1 289 ? 10.476 12.950 -1.187 1.00 77.25 289 ALA A N 1
ATOM 2251 C CA . ALA A 1 289 ? 9.097 13.281 -1.514 1.00 77.25 289 ALA A CA 1
ATOM 2252 C C . ALA A 1 289 ? 8.609 12.386 -2.664 1.00 77.25 289 ALA A C 1
ATOM 2254 O O . ALA A 1 289 ? 9.296 12.253 -3.677 1.00 77.25 289 ALA A O 1
ATOM 2255 N N . ASN A 1 290 ? 7.406 11.825 -2.538 1.00 69.00 290 ASN A N 1
ATOM 2256 C CA . ASN A 1 290 ? 6.868 10.917 -3.556 1.00 69.00 290 ASN A CA 1
ATOM 2257 C C . ASN A 1 290 ? 6.601 11.595 -4.915 1.00 69.00 290 ASN A C 1
ATOM 2259 O O . ASN A 1 290 ? 6.497 10.918 -5.935 1.00 69.00 290 ASN A O 1
ATOM 2263 N N . PHE A 1 291 ? 6.438 12.921 -4.929 1.00 60.91 291 PHE A N 1
ATOM 2264 C CA . PHE A 1 291 ? 6.125 13.686 -6.130 1.00 60.91 291 PHE A CA 1
ATOM 2265 C C . PHE A 1 291 ? 6.682 15.108 -6.048 1.00 60.91 291 PHE A C 1
ATOM 2267 O O . PHE A 1 291 ? 6.552 15.772 -5.019 1.00 60.91 291 PHE A O 1
ATOM 2274 N N . VAL A 1 292 ? 7.266 15.595 -7.146 1.00 52.44 292 VAL A N 1
ATOM 2275 C CA . VAL A 1 292 ? 7.752 16.974 -7.282 1.00 52.44 292 VAL A CA 1
ATOM 2276 C C . VAL A 1 292 ? 7.474 17.476 -8.700 1.00 52.44 292 VAL A C 1
ATOM 2278 O O . VAL A 1 292 ? 7.903 16.861 -9.669 1.00 52.44 292 VAL A O 1
ATOM 2281 N N . GLU A 1 293 ? 6.819 18.633 -8.816 1.00 52.59 293 GLU A N 1
ATOM 2282 C CA . GLU A 1 293 ? 6.665 19.370 -10.076 1.00 52.59 293 GLU A CA 1
ATOM 2283 C C . GLU A 1 293 ? 7.464 20.679 -10.047 1.00 52.59 293 GLU A C 1
ATOM 2285 O O . GLU A 1 293 ? 7.375 21.472 -9.104 1.00 52.59 293 GLU A O 1
ATOM 2290 N N . THR A 1 294 ? 8.216 20.940 -11.117 1.00 48.75 294 THR A N 1
ATOM 2291 C CA . THR A 1 294 ? 8.930 22.202 -11.349 1.00 48.75 294 THR A CA 1
ATOM 2292 C C . THR A 1 294 ? 8.252 22.993 -12.468 1.00 48.75 294 THR A C 1
ATOM 2294 O O . THR A 1 294 ? 8.732 23.016 -13.596 1.00 48.75 294 THR A O 1
ATOM 2297 N N . PHE A 1 295 ? 7.138 23.670 -12.175 1.00 48.78 295 PHE A N 1
ATOM 2298 C CA . PHE A 1 295 ? 6.545 24.636 -13.110 1.00 48.78 295 PHE A CA 1
ATOM 2299 C C . PHE A 1 295 ? 6.863 26.075 -12.695 1.00 48.78 295 PHE A C 1
ATOM 2301 O O . PHE A 1 295 ? 6.588 26.472 -11.569 1.00 48.78 295 PHE A O 1
ATOM 2308 N N . GLY A 1 296 ? 7.443 26.859 -13.611 1.00 52.00 296 GLY A N 1
ATOM 2309 C CA . GLY A 1 296 ? 7.473 28.332 -13.570 1.00 52.00 296 GLY A CA 1
ATOM 2310 C C . GLY A 1 296 ? 8.305 29.014 -12.473 1.00 52.00 296 GLY A C 1
ATOM 2311 O O . GLY A 1 296 ? 8.534 30.217 -12.562 1.00 52.00 296 GLY A O 1
ATOM 2312 N N . HIS A 1 297 ? 8.790 28.289 -11.465 1.00 56.09 297 HIS A N 1
ATOM 2313 C CA . HIS A 1 297 ? 9.567 28.863 -10.365 1.00 56.09 297 HIS A CA 1
ATOM 2314 C C . HIS A 1 297 ? 11.076 28.764 -10.612 1.00 56.09 297 HIS A C 1
ATOM 2316 O O . HIS A 1 297 ? 11.588 27.720 -11.020 1.00 56.09 297 HIS A O 1
ATOM 2322 N N . ARG A 1 298 ? 11.800 29.854 -10.328 1.00 62.78 298 ARG A N 1
ATOM 2323 C CA . ARG A 1 298 ? 13.268 29.880 -10.337 1.00 62.78 298 ARG A CA 1
ATOM 2324 C C . ARG A 1 298 ? 13.783 28.903 -9.282 1.00 62.78 298 ARG A C 1
ATOM 2326 O O . ARG A 1 298 ? 13.444 29.025 -8.107 1.00 62.78 298 ARG A O 1
ATOM 2333 N N . ILE A 1 299 ? 14.580 27.929 -9.706 1.00 68.94 299 ILE A N 1
ATOM 2334 C CA . ILE A 1 299 ? 15.149 26.931 -8.802 1.00 68.94 299 ILE A CA 1
ATOM 2335 C C . ILE A 1 299 ? 16.402 27.540 -8.180 1.00 68.94 299 ILE A C 1
ATOM 2337 O O . ILE A 1 299 ? 17.346 27.876 -8.890 1.00 68.94 299 ILE A O 1
ATOM 2341 N N . GLN A 1 300 ? 16.403 27.713 -6.859 1.00 71.06 300 GLN A N 1
ATOM 2342 C CA . GLN A 1 300 ? 17.544 28.247 -6.122 1.00 71.06 300 GLN A CA 1
ATOM 2343 C C . GLN A 1 300 ? 18.047 27.204 -5.125 1.00 71.06 300 GLN A C 1
ATOM 2345 O O . GLN A 1 300 ? 17.340 26.821 -4.196 1.00 71.06 300 GLN A O 1
ATOM 2350 N N . ILE A 1 301 ? 19.286 26.751 -5.321 1.00 76.69 301 ILE A N 1
ATOM 2351 C CA . ILE A 1 301 ? 19.958 25.816 -4.418 1.00 76.69 301 ILE A CA 1
ATOM 2352 C C . ILE A 1 301 ? 20.763 26.634 -3.406 1.00 76.69 301 ILE A C 1
ATOM 2354 O O . ILE A 1 301 ? 21.836 27.144 -3.717 1.00 76.69 301 ILE A O 1
ATOM 2358 N N . THR A 1 302 ? 20.242 26.784 -2.190 1.00 77.56 302 THR A N 1
ATOM 2359 C CA . THR A 1 302 ? 20.842 27.671 -1.177 1.00 77.56 302 THR A CA 1
ATOM 2360 C C . THR A 1 302 ? 22.100 27.081 -0.530 1.00 77.56 302 THR A C 1
ATOM 2362 O O . THR A 1 302 ? 22.978 27.826 -0.103 1.00 77.56 302 THR A O 1
ATOM 2365 N N . ARG A 1 303 ? 22.202 25.746 -0.428 1.00 77.06 303 ARG A N 1
ATOM 2366 C CA . ARG A 1 303 ? 23.312 25.043 0.249 1.00 77.06 303 ARG A CA 1
ATOM 2367 C C . ARG A 1 303 ? 23.647 23.714 -0.445 1.00 77.06 303 ARG A C 1
ATOM 2369 O O . ARG A 1 303 ? 23.337 22.656 0.095 1.00 77.06 303 ARG A O 1
ATOM 2376 N N . PRO A 1 304 ? 24.278 23.736 -1.631 1.00 72.88 304 PRO A N 1
ATOM 2377 C CA . PRO A 1 304 ? 24.486 22.530 -2.436 1.00 72.88 304 PRO A CA 1
ATOM 2378 C C . PRO A 1 304 ? 25.297 21.445 -1.715 1.00 72.88 304 PRO A C 1
ATOM 2380 O O . PRO A 1 304 ? 24.998 20.271 -1.864 1.00 72.88 304 PRO A O 1
ATOM 2383 N N . HIS A 1 305 ? 26.283 21.812 -0.893 1.00 78.94 305 HIS A N 1
ATOM 2384 C CA . HIS A 1 305 ? 27.098 20.838 -0.155 1.00 78.94 305 HIS A CA 1
ATOM 2385 C C . HIS A 1 305 ? 26.380 20.212 1.046 1.00 78.94 305 HIS A C 1
ATOM 2387 O O . HIS A 1 305 ? 26.729 19.112 1.459 1.00 78.94 305 HIS A O 1
ATOM 2393 N N . ALA A 1 306 ? 25.372 20.891 1.603 1.00 85.56 306 ALA A N 1
ATOM 2394 C CA . ALA A 1 306 ? 24.672 20.411 2.791 1.00 85.56 306 ALA A CA 1
ATOM 2395 C C . ALA A 1 306 ? 23.748 19.219 2.495 1.00 85.56 306 ALA A C 1
ATOM 2397 O O . ALA A 1 306 ? 23.395 18.496 3.416 1.00 85.56 306 ALA A O 1
ATOM 2398 N N . SER A 1 307 ? 23.370 18.994 1.230 1.00 89.38 307 SER A N 1
ATOM 2399 C CA . SER A 1 307 ? 22.486 17.889 0.842 1.00 89.38 307 SER A CA 1
ATOM 2400 C C . SER A 1 307 ? 23.210 16.576 0.531 1.00 89.38 307 SER A C 1
ATOM 2402 O O . SER A 1 307 ? 22.532 15.572 0.328 1.00 89.38 307 SER A O 1
ATOM 2404 N N . GLN A 1 308 ? 24.550 16.545 0.521 1.00 93.56 308 GLN A N 1
ATOM 2405 C CA . GLN A 1 308 ? 25.305 15.315 0.244 1.00 93.56 308 GLN A CA 1
ATOM 2406 C C . GLN A 1 308 ? 25.021 14.196 1.266 1.00 93.56 308 GLN A C 1
ATOM 2408 O O . GLN A 1 308 ? 24.702 13.098 0.826 1.00 93.56 308 GLN A O 1
ATOM 2413 N N . PRO A 1 309 ? 25.029 14.427 2.599 1.00 93.69 309 PRO A N 1
ATOM 2414 C CA . PRO A 1 309 ? 24.789 13.343 3.560 1.00 93.69 309 PRO A CA 1
ATOM 2415 C C . PRO A 1 309 ? 23.392 12.720 3.435 1.00 93.69 309 PRO A C 1
ATOM 2417 O O . PRO A 1 309 ? 23.227 11.507 3.543 1.00 93.69 309 PRO A O 1
ATOM 2420 N N . ALA A 1 310 ? 22.378 13.550 3.170 1.00 92.19 310 ALA A N 1
ATOM 2421 C CA . ALA A 1 310 ? 21.017 13.094 2.907 1.00 92.19 310 ALA A CA 1
ATOM 2422 C C . ALA A 1 310 ? 20.935 12.266 1.613 1.00 92.19 310 ALA A C 1
ATOM 2424 O O . ALA A 1 310 ? 20.295 11.215 1.587 1.00 92.19 310 ALA A O 1
ATOM 2425 N N . PHE A 1 311 ? 21.626 12.709 0.559 1.00 93.00 311 PHE A N 1
ATOM 2426 C CA . PHE A 1 311 ? 21.729 11.992 -0.711 1.00 93.00 311 PHE A CA 1
ATOM 2427 C C . PHE A 1 311 ? 22.428 10.632 -0.543 1.00 93.00 311 PHE A C 1
ATOM 2429 O O . PHE A 1 311 ? 21.892 9.617 -0.984 1.00 93.00 311 PHE A O 1
ATOM 2436 N N . ASP A 1 312 ? 23.570 10.590 0.150 1.00 94.19 312 ASP A N 1
ATOM 2437 C CA . ASP A 1 312 ? 24.317 9.356 0.422 1.00 94.19 312 ASP A CA 1
ATOM 2438 C C . ASP A 1 312 ? 23.468 8.362 1.214 1.00 94.19 312 ASP A C 1
ATOM 2440 O O . ASP A 1 312 ? 23.411 7.180 0.872 1.00 94.19 312 ASP A O 1
ATOM 2444 N N . ARG A 1 313 ? 22.756 8.840 2.242 1.00 94.06 313 ARG A N 1
ATOM 2445 C CA . ARG A 1 313 ? 21.857 8.007 3.047 1.00 94.06 313 ARG A CA 1
ATOM 2446 C C . ARG A 1 313 ? 20.724 7.427 2.207 1.00 94.06 313 ARG A C 1
ATOM 2448 O O . ARG A 1 313 ? 20.479 6.227 2.286 1.00 94.06 313 ARG A O 1
ATOM 2455 N N . HIS A 1 314 ? 20.084 8.248 1.376 1.00 92.44 314 HIS A N 1
ATOM 2456 C CA . HIS A 1 314 ? 19.022 7.800 0.480 1.00 92.44 314 HIS A CA 1
ATOM 2457 C C . HIS A 1 314 ? 19.498 6.686 -0.460 1.00 92.44 314 HIS A C 1
ATOM 2459 O O . HIS A 1 314 ? 18.888 5.621 -0.531 1.00 92.44 314 HIS A O 1
ATOM 2465 N N . PHE A 1 315 ? 20.619 6.897 -1.151 1.00 92.31 315 PHE A N 1
ATOM 2466 C CA . PHE A 1 315 ? 21.151 5.907 -2.085 1.00 92.31 315 PHE A CA 1
ATOM 2467 C C . PHE A 1 315 ? 21.700 4.664 -1.391 1.00 92.31 315 PHE A C 1
ATOM 2469 O O . PHE A 1 315 ? 21.589 3.578 -1.949 1.00 92.31 315 PHE A O 1
ATOM 2476 N N . SER A 1 316 ? 22.218 4.789 -0.169 1.00 91.75 316 SER A N 1
ATOM 2477 C CA . SER A 1 316 ? 22.623 3.636 0.641 1.00 91.75 316 SER A CA 1
ATOM 2478 C C . SER A 1 316 ? 21.418 2.774 1.026 1.00 91.75 316 SER A C 1
ATOM 2480 O O . SER A 1 316 ? 21.458 1.566 0.824 1.00 91.75 316 SER A O 1
ATOM 2482 N N . GLN A 1 317 ? 20.317 3.384 1.482 1.00 89.38 317 GLN A N 1
ATOM 2483 C CA . GLN A 1 317 ? 19.065 2.673 1.787 1.00 89.38 317 GLN A CA 1
ATOM 2484 C C . GLN A 1 317 ? 18.476 2.006 0.538 1.00 89.38 317 GLN A C 1
ATOM 2486 O O . GLN A 1 317 ? 18.050 0.852 0.580 1.00 89.38 317 GLN A O 1
ATOM 2491 N N . LEU A 1 318 ? 18.472 2.714 -0.598 1.00 87.75 318 LEU A N 1
ATOM 2492 C CA . LEU A 1 318 ? 18.055 2.128 -1.867 1.00 87.75 318 LEU A CA 1
ATOM 2493 C C . LEU A 1 318 ? 18.983 0.984 -2.292 1.00 87.75 318 LEU A C 1
ATOM 2495 O O . LEU A 1 318 ? 18.504 0.026 -2.875 1.00 87.75 318 LEU A O 1
ATOM 2499 N N . MET A 1 319 ? 20.287 1.054 -2.026 1.00 87.50 319 MET A N 1
ATOM 2500 C CA . MET A 1 319 ? 21.239 0.009 -2.412 1.00 87.50 319 MET A CA 1
ATOM 2501 C C . MET A 1 319 ? 21.137 -1.213 -1.494 1.00 87.50 319 MET A C 1
ATOM 2503 O O . MET A 1 319 ? 21.300 -2.343 -1.937 1.00 87.50 319 MET A O 1
ATOM 2507 N N . GLU A 1 320 ? 20.810 -1.027 -0.223 1.00 87.12 320 GLU A N 1
ATOM 2508 C CA . GLU A 1 320 ? 20.534 -2.136 0.689 1.00 87.12 320 GLU A CA 1
ATOM 2509 C C . GLU A 1 320 ? 19.265 -2.893 0.261 1.00 87.12 320 GLU A C 1
ATOM 2511 O O . GLU A 1 320 ? 19.278 -4.109 0.062 1.00 87.12 320 GLU A O 1
ATOM 2516 N N . GLU A 1 321 ? 18.189 -2.151 -0.001 1.00 82.62 321 GLU A N 1
ATOM 2517 C CA . GLU A 1 321 ? 16.904 -2.700 -0.444 1.00 82.62 321 GLU A CA 1
ATOM 2518 C C . GLU A 1 321 ? 16.981 -3.287 -1.861 1.00 82.62 321 GLU A C 1
ATOM 2520 O O . GLU A 1 321 ? 16.439 -4.362 -2.171 1.00 82.62 321 GLU A O 1
ATOM 2525 N N . TYR A 1 322 ? 17.639 -2.536 -2.744 1.00 80.81 322 TYR A N 1
ATOM 2526 C CA . TYR A 1 322 ? 17.592 -2.710 -4.178 1.00 80.81 322 TYR A CA 1
ATOM 2527 C C . TYR A 1 322 ? 18.951 -2.849 -4.861 1.00 80.81 322 TYR A C 1
ATOM 2529 O O . TYR A 1 322 ? 18.938 -2.845 -6.061 1.00 80.81 322 TYR A O 1
ATOM 2537 N N . GLY A 1 323 ? 20.101 -3.044 -4.220 1.00 82.62 323 GLY A N 1
ATOM 2538 C CA . GLY A 1 323 ? 21.381 -3.627 -4.721 1.00 82.62 323 GLY A CA 1
ATOM 2539 C C . GLY A 1 323 ? 22.005 -3.254 -6.081 1.00 82.62 323 GLY A C 1
ATOM 2540 O O . GLY A 1 323 ? 23.126 -3.671 -6.322 1.00 82.62 323 GLY A O 1
ATOM 2541 N N . ALA A 1 324 ? 21.319 -2.518 -6.942 1.00 83.62 324 ALA A N 1
ATOM 2542 C CA . ALA A 1 324 ? 21.672 -1.927 -8.211 1.00 83.62 324 ALA A CA 1
ATOM 2543 C C . ALA A 1 324 ? 20.602 -0.857 -8.465 1.00 83.62 324 ALA A C 1
ATOM 2545 O O . ALA A 1 324 ? 19.404 -1.101 -8.308 1.00 83.62 324 ALA A O 1
ATOM 2546 N N . ILE A 1 325 ? 21.019 0.354 -8.807 1.00 84.75 325 ILE A N 1
ATOM 2547 C CA . ILE A 1 325 ? 20.122 1.492 -8.990 1.00 84.75 325 ILE A CA 1
ATOM 2548 C C . ILE A 1 325 ? 20.538 2.208 -10.259 1.00 84.75 325 ILE A C 1
ATOM 2550 O O . ILE A 1 325 ? 21.699 2.574 -10.414 1.00 84.75 325 ILE A O 1
ATOM 2554 N N . HIS A 1 326 ? 19.579 2.483 -11.136 1.00 85.62 326 HIS A N 1
ATOM 2555 C CA . HIS A 1 326 ? 19.818 3.300 -12.317 1.00 85.62 326 HIS A CA 1
ATOM 2556 C C . HIS A 1 326 ? 18.856 4.480 -12.345 1.00 85.62 326 HIS A C 1
ATOM 2558 O O . HIS A 1 326 ? 17.660 4.324 -12.583 1.00 85.62 326 HIS A O 1
ATOM 2564 N N . ALA A 1 327 ? 19.371 5.677 -12.075 1.00 86.88 327 ALA A N 1
ATOM 2565 C CA . ALA A 1 327 ? 18.571 6.891 -12.080 1.00 86.88 327 ALA A CA 1
ATOM 2566 C C . ALA A 1 327 ? 18.343 7.384 -13.517 1.00 86.88 327 ALA A C 1
ATOM 2568 O O . ALA A 1 327 ? 19.281 7.541 -14.294 1.00 86.88 327 ALA A O 1
ATOM 2569 N N . ILE A 1 328 ? 17.103 7.710 -13.871 1.00 84.31 328 ILE A N 1
ATOM 2570 C CA . ILE A 1 328 ? 16.791 8.341 -15.157 1.00 84.31 328 ILE A CA 1
ATOM 2571 C C . ILE A 1 328 ? 16.385 9.785 -14.891 1.00 84.31 328 ILE A C 1
ATOM 2573 O O . ILE A 1 328 ? 15.325 10.067 -14.338 1.00 84.31 328 ILE A O 1
ATOM 2577 N N . ASN A 1 329 ? 17.252 10.712 -15.282 1.00 86.12 329 ASN A N 1
ATOM 2578 C CA . ASN A 1 329 ? 16.999 12.136 -15.173 1.00 86.12 329 ASN A CA 1
ATOM 2579 C C . ASN A 1 329 ? 16.348 12.644 -16.466 1.00 86.12 329 ASN A C 1
ATOM 2581 O O . ASN A 1 329 ? 16.999 12.707 -17.508 1.00 86.12 329 ASN A O 1
ATOM 2585 N N . LEU A 1 330 ? 15.074 13.024 -16.371 1.00 83.44 330 LEU A N 1
ATOM 2586 C CA . LEU A 1 330 ? 14.260 13.481 -17.503 1.00 83.44 330 LEU A CA 1
ATOM 2587 C C . LEU A 1 330 ? 14.302 14.995 -17.740 1.00 83.44 330 LEU A C 1
ATOM 2589 O O . LEU A 1 330 ? 13.599 15.503 -18.617 1.00 83.44 330 LEU A O 1
ATOM 2593 N N . LEU A 1 331 ? 15.055 15.717 -16.907 1.00 81.88 331 LEU A N 1
ATOM 2594 C CA . LEU A 1 331 ? 15.167 17.164 -16.986 1.00 81.88 331 LEU A CA 1
ATOM 2595 C C . LEU A 1 331 ? 15.763 17.581 -18.333 1.00 81.88 331 LEU A C 1
ATOM 2597 O O . LEU A 1 331 ? 16.695 16.961 -18.850 1.00 81.88 331 LEU A O 1
ATOM 2601 N N . GLY A 1 332 ? 15.209 18.647 -18.897 1.00 79.19 332 GLY A N 1
ATOM 2602 C CA . GLY A 1 332 ? 15.689 19.247 -20.125 1.00 79.19 332 GLY A CA 1
ATOM 2603 C C . GLY A 1 332 ? 16.860 20.198 -19.896 1.00 79.19 332 GLY A C 1
ATOM 2604 O O . GLY A 1 332 ? 17.454 20.309 -18.823 1.00 79.19 332 GLY A O 1
ATOM 2605 N N . THR A 1 333 ? 17.186 20.931 -20.954 1.00 77.81 333 THR A N 1
ATOM 2606 C CA . THR A 1 333 ? 18.371 21.804 -21.030 1.00 77.81 333 THR A CA 1
ATOM 2607 C C . THR A 1 333 ? 18.122 23.258 -20.618 1.00 77.81 333 THR A C 1
ATOM 2609 O O . THR A 1 333 ? 18.995 24.109 -20.777 1.00 77.81 333 THR A O 1
ATOM 2612 N N . LYS A 1 334 ? 16.940 23.581 -20.079 1.00 78.81 334 LYS A N 1
ATOM 2613 C CA . LYS A 1 334 ? 16.637 24.936 -19.588 1.00 78.81 334 LYS A CA 1
ATOM 2614 C C . LYS A 1 334 ? 17.513 25.272 -18.377 1.00 78.81 334 LYS A C 1
ATOM 2616 O O . LYS A 1 334 ? 17.747 24.410 -17.538 1.00 78.81 334 LYS A O 1
ATOM 2621 N N . GLU A 1 335 ? 17.911 26.538 -18.231 1.00 70.44 335 GLU A N 1
ATOM 2622 C CA . GLU A 1 335 ? 18.882 27.004 -17.218 1.00 70.44 335 GLU A CA 1
ATOM 2623 C C . GLU A 1 335 ? 18.598 26.483 -15.789 1.00 70.44 335 GLU A C 1
ATOM 2625 O O . GLU A 1 335 ? 19.489 25.960 -15.118 1.00 70.44 335 GLU A O 1
ATOM 2630 N N . ASN A 1 336 ? 17.337 26.537 -15.342 1.00 72.69 336 ASN A N 1
ATOM 2631 C CA . ASN A 1 336 ? 16.937 26.052 -14.013 1.00 72.69 336 ASN A CA 1
ATOM 2632 C C . ASN A 1 336 ? 17.058 24.519 -13.865 1.00 72.69 336 ASN A C 1
ATOM 2634 O O . ASN A 1 336 ? 17.506 24.022 -12.833 1.00 72.69 336 ASN A O 1
ATOM 2638 N N . GLU A 1 337 ? 16.660 23.768 -14.891 1.00 79.69 337 GLU A N 1
ATOM 2639 C CA . GLU A 1 337 ? 16.681 22.298 -14.916 1.00 79.69 337 GLU A CA 1
ATOM 2640 C C . GLU A 1 337 ? 18.118 21.761 -15.047 1.00 79.69 337 GLU A C 1
ATOM 2642 O O . GLU A 1 337 ? 18.497 20.772 -14.412 1.00 79.69 337 GLU A O 1
ATOM 2647 N N . GLN A 1 338 ? 18.961 22.478 -15.793 1.00 83.44 338 GLN A N 1
ATOM 2648 C CA . GLN A 1 338 ? 20.381 22.183 -15.944 1.00 83.44 338 GLN A CA 1
ATOM 2649 C C . GLN A 1 338 ? 21.152 22.372 -14.630 1.00 83.44 338 GLN A C 1
ATOM 2651 O O . GLN A 1 338 ? 22.040 21.574 -14.315 1.00 83.44 338 GLN A O 1
ATOM 2656 N N . SER A 1 339 ? 20.800 23.388 -13.834 1.00 84.44 339 SER A N 1
ATOM 2657 C CA . SER A 1 339 ? 21.397 23.599 -12.511 1.00 84.44 339 SER A CA 1
ATOM 2658 C C . SER A 1 339 ? 21.138 22.409 -11.577 1.00 84.44 339 SER A C 1
ATOM 2660 O O . SER A 1 339 ? 22.081 21.884 -10.978 1.00 84.44 339 SER A O 1
ATOM 2662 N N . LEU A 1 340 ? 19.893 21.911 -11.520 1.00 86.19 340 LEU A N 1
ATOM 2663 C CA . LEU A 1 340 ? 19.558 20.699 -10.761 1.00 86.19 340 LEU A CA 1
ATOM 2664 C C . LEU A 1 340 ? 20.285 19.466 -11.287 1.00 86.19 340 LEU A C 1
ATOM 2666 O O . LEU A 1 340 ? 20.843 18.708 -10.500 1.00 86.19 340 LEU A O 1
ATOM 2670 N N . THR A 1 341 ? 20.304 19.284 -12.607 1.00 89.06 341 THR A N 1
ATOM 2671 C CA . THR A 1 341 ? 20.987 18.159 -13.255 1.00 89.06 341 THR A CA 1
ATOM 2672 C C . THR A 1 341 ? 22.467 18.116 -12.884 1.00 89.06 341 THR A C 1
ATOM 2674 O O . THR A 1 341 ? 22.987 17.060 -12.528 1.00 89.06 341 THR A O 1
ATOM 2677 N N . THR A 1 342 ? 23.130 19.272 -12.893 1.00 89.31 342 THR A N 1
ATOM 2678 C CA . THR A 1 342 ? 24.547 19.398 -12.535 1.00 89.31 342 THR A CA 1
ATOM 2679 C C . THR A 1 342 ? 24.779 19.092 -11.054 1.00 89.31 342 THR A C 1
ATOM 2681 O O . THR A 1 342 ? 25.705 18.359 -10.710 1.00 89.31 342 THR A O 1
ATOM 2684 N N . ALA A 1 343 ? 23.930 19.624 -10.169 1.00 89.56 343 ALA A N 1
ATOM 2685 C CA . ALA A 1 343 ? 24.025 19.370 -8.733 1.00 89.56 343 ALA A CA 1
ATOM 2686 C C . ALA A 1 343 ? 23.802 17.886 -8.397 1.00 89.56 343 ALA A C 1
ATOM 2688 O O . ALA A 1 343 ? 24.585 17.303 -7.652 1.00 89.56 343 ALA A O 1
ATOM 2689 N N . TYR A 1 344 ? 22.786 17.264 -8.998 1.00 91.38 344 TYR A N 1
ATOM 2690 C CA . TYR A 1 344 ? 22.497 15.842 -8.835 1.00 91.38 344 TYR A CA 1
ATOM 2691 C C . TYR A 1 344 ? 23.648 14.970 -9.349 1.00 91.38 344 TYR A C 1
ATOM 2693 O O . TYR A 1 344 ? 24.069 14.045 -8.663 1.00 91.38 344 TYR A O 1
ATOM 2701 N N . GLY A 1 345 ? 24.197 15.292 -10.526 1.00 91.81 345 GLY A N 1
ATOM 2702 C CA . GLY A 1 345 ? 25.335 14.572 -11.102 1.00 91.81 345 GLY A CA 1
ATOM 2703 C C . GLY A 1 345 ? 26.584 14.632 -10.221 1.00 91.81 345 GLY A C 1
ATOM 2704 O O . GLY A 1 345 ? 27.251 13.616 -10.040 1.00 91.81 345 GLY A O 1
ATOM 2705 N N . ARG A 1 346 ? 26.869 15.790 -9.605 1.00 91.81 346 ARG A N 1
ATOM 2706 C CA . ARG A 1 346 ? 27.967 15.924 -8.634 1.00 91.81 346 ARG A CA 1
ATOM 2707 C C . ARG A 1 346 ? 27.756 15.021 -7.418 1.00 91.81 346 ARG A C 1
ATOM 2709 O O . ARG A 1 346 ? 28.692 14.325 -7.031 1.00 91.81 346 ARG A O 1
ATOM 2716 N N . HIS A 1 347 ? 26.556 15.030 -6.837 1.00 93.62 347 HIS A N 1
ATOM 2717 C CA . HIS A 1 347 ? 26.253 14.204 -5.665 1.00 93.62 347 HIS A CA 1
ATOM 2718 C C . HIS A 1 347 ? 26.375 12.722 -5.984 1.00 93.62 347 HIS A C 1
ATOM 2720 O O . HIS A 1 347 ? 27.075 12.004 -5.278 1.00 93.62 347 HIS A O 1
ATOM 2726 N N . LEU A 1 348 ? 25.793 12.299 -7.108 1.00 92.88 348 LEU A N 1
ATOM 2727 C CA . LEU A 1 348 ? 25.867 10.925 -7.585 1.00 92.88 348 LEU A CA 1
ATOM 2728 C C . LEU A 1 348 ? 27.311 10.473 -7.826 1.00 92.88 348 LEU A C 1
ATOM 2730 O O . LEU A 1 348 ? 27.649 9.348 -7.486 1.00 92.88 348 LEU A O 1
ATOM 2734 N N . GLN A 1 349 ? 28.173 11.329 -8.381 1.00 92.62 349 GLN A N 1
ATOM 2735 C CA . GLN A 1 349 ? 29.578 10.986 -8.605 1.00 92.62 349 GLN A CA 1
ATOM 2736 C C . GLN A 1 349 ? 30.318 10.712 -7.288 1.00 92.62 349 GLN A C 1
ATOM 2738 O O . GLN A 1 349 ? 31.100 9.765 -7.213 1.00 92.62 349 GLN A O 1
ATOM 2743 N N . ILE A 1 350 ? 30.059 11.516 -6.252 1.00 92.88 350 ILE A N 1
ATOM 2744 C CA . ILE A 1 350 ? 30.639 11.326 -4.916 1.00 92.88 350 ILE A CA 1
ATOM 2745 C C . ILE A 1 350 ? 30.124 10.018 -4.310 1.00 92.88 350 ILE A C 1
ATOM 2747 O O . ILE A 1 350 ? 30.921 9.168 -3.914 1.00 92.88 350 ILE A O 1
ATOM 2751 N N . THR A 1 351 ? 28.806 9.821 -4.311 1.00 93.19 351 THR A N 1
ATOM 2752 C CA . THR A 1 351 ? 28.161 8.621 -3.767 1.00 93.19 351 THR A CA 1
ATOM 2753 C C . THR A 1 351 ? 28.598 7.351 -4.499 1.00 93.19 351 THR A C 1
ATOM 2755 O O . THR A 1 351 ? 28.899 6.344 -3.865 1.00 93.19 351 THR A O 1
ATOM 2758 N N . ARG A 1 352 ? 28.708 7.390 -5.832 1.00 91.06 352 ARG A N 1
ATOM 2759 C CA . ARG A 1 352 ? 29.189 6.268 -6.654 1.00 91.06 352 ARG A CA 1
ATOM 2760 C C . ARG A 1 352 ? 30.619 5.874 -6.292 1.00 91.06 352 ARG A C 1
ATOM 2762 O O . ARG A 1 352 ? 30.928 4.690 -6.290 1.00 91.06 352 ARG A O 1
ATOM 2769 N N . GLY A 1 353 ? 31.468 6.835 -5.920 1.00 89.69 353 GLY A N 1
ATOM 2770 C CA . GLY A 1 353 ? 32.810 6.551 -5.406 1.00 89.69 353 GLY A CA 1
ATOM 2771 C C . GLY A 1 353 ? 32.819 5.710 -4.121 1.00 89.69 353 GLY A C 1
ATOM 2772 O O . GLY A 1 353 ? 33.796 5.012 -3.872 1.00 89.69 353 GLY A O 1
ATOM 2773 N N . ALA A 1 354 ? 31.740 5.749 -3.330 1.00 87.12 354 ALA A N 1
ATOM 2774 C CA . ALA A 1 354 ? 31.583 4.962 -2.107 1.00 87.12 354 ALA A CA 1
ATOM 2775 C C . ALA A 1 354 ? 30.804 3.650 -2.319 1.00 87.12 354 ALA A C 1
ATOM 2777 O O . ALA A 1 354 ? 31.145 2.638 -1.714 1.00 87.12 354 ALA A O 1
ATOM 2778 N N . ILE A 1 355 ? 29.764 3.666 -3.162 1.00 85.88 355 ILE A N 1
ATOM 2779 C CA . ILE A 1 355 ? 28.833 2.538 -3.352 1.00 85.88 355 ILE A CA 1
ATOM 2780 C C . ILE A 1 355 ? 29.264 1.596 -4.498 1.00 85.88 355 ILE A C 1
ATOM 2782 O O . ILE A 1 355 ? 28.928 0.414 -4.484 1.00 85.88 355 ILE A O 1
ATOM 2786 N N . GLY A 1 356 ? 30.044 2.082 -5.467 1.00 85.25 356 GLY A N 1
ATOM 2787 C CA . GLY A 1 356 ? 30.522 1.309 -6.617 1.00 85.25 356 GLY A CA 1
ATOM 2788 C C . GLY A 1 356 ? 29.649 1.439 -7.872 1.00 85.25 356 GLY A C 1
ATOM 2789 O O . GLY A 1 356 ? 28.712 2.235 -7.936 1.00 85.25 356 GLY A O 1
ATOM 2790 N N . ASP A 1 357 ? 29.969 0.644 -8.896 1.00 84.75 357 ASP A N 1
ATOM 2791 C CA . ASP A 1 357 ? 29.370 0.711 -10.243 1.00 84.75 357 ASP A CA 1
ATOM 2792 C C . ASP A 1 357 ? 27.948 0.138 -10.351 1.00 84.75 357 ASP A C 1
ATOM 2794 O O . ASP A 1 357 ? 27.378 0.044 -11.437 1.00 84.75 357 ASP A O 1
ATOM 2798 N N . GLU A 1 358 ? 27.351 -0.217 -9.217 1.00 85.00 358 GLU A N 1
ATOM 2799 C CA . GLU A 1 358 ? 25.939 -0.580 -9.122 1.00 85.00 358 GLU A CA 1
ATOM 2800 C C . GLU A 1 358 ? 25.012 0.646 -9.155 1.00 85.00 358 GLU A C 1
ATOM 2802 O O . GLU A 1 358 ? 23.800 0.492 -9.283 1.00 85.00 358 GLU A O 1
ATOM 2807 N N . LEU A 1 359 ? 25.565 1.863 -9.065 1.00 88.44 359 LEU A N 1
ATOM 2808 C CA . LEU A 1 359 ? 24.830 3.122 -9.175 1.00 88.44 359 LEU A CA 1
ATOM 2809 C C . LEU A 1 359 ? 25.064 3.806 -10.535 1.00 88.44 359 LEU A C 1
ATOM 2811 O O . LEU A 1 359 ? 26.107 4.424 -10.773 1.00 88.44 359 LEU A O 1
ATOM 2815 N N . GLY A 1 360 ? 24.056 3.746 -11.404 1.00 87.12 360 GLY A N 1
ATOM 2816 C CA . GLY A 1 360 ? 24.036 4.348 -12.737 1.00 87.12 360 GLY A CA 1
ATOM 2817 C C . GLY A 1 360 ? 23.136 5.583 -12.855 1.00 87.12 360 GLY A C 1
ATOM 2818 O O . GLY A 1 360 ? 22.240 5.818 -12.039 1.00 87.12 360 GLY A O 1
ATOM 2819 N N . ILE A 1 361 ? 23.369 6.390 -13.897 1.00 88.50 361 ILE A N 1
ATOM 2820 C CA . ILE A 1 361 ? 22.479 7.489 -14.293 1.00 88.50 361 ILE A CA 1
ATOM 2821 C C . ILE A 1 361 ? 22.424 7.652 -15.814 1.00 88.50 361 ILE A C 1
ATOM 2823 O O . ILE A 1 361 ? 23.442 7.547 -16.497 1.00 88.50 361 ILE A O 1
ATOM 2827 N N . THR A 1 362 ? 21.247 7.997 -16.331 1.00 87.62 362 THR A N 1
ATOM 2828 C CA . THR A 1 362 ? 21.048 8.457 -17.710 1.00 87.62 362 THR A CA 1
ATOM 2829 C C . THR A 1 362 ? 20.341 9.806 -17.710 1.00 87.62 362 THR A C 1
ATOM 2831 O O . THR A 1 362 ? 19.304 9.970 -17.071 1.00 87.62 362 THR A O 1
ATOM 2834 N N . HIS A 1 363 ? 20.871 10.765 -18.468 1.00 87.19 363 HIS A N 1
ATOM 2835 C CA . HIS A 1 363 ? 20.194 12.030 -18.752 1.00 87.19 363 HIS A CA 1
ATOM 2836 C C . HIS A 1 363 ? 19.432 11.916 -20.072 1.00 87.19 363 HIS A C 1
ATOM 2838 O O . HIS A 1 363 ? 20.023 11.586 -21.099 1.00 87.19 363 HIS A O 1
ATOM 2844 N N . PHE A 1 364 ? 18.130 12.186 -20.051 1.00 85.00 364 PHE A N 1
ATOM 2845 C CA . PHE A 1 364 ? 17.258 12.059 -21.210 1.00 85.00 364 PHE A CA 1
ATOM 2846 C C . PHE A 1 364 ? 16.297 13.248 -21.294 1.00 85.00 364 PHE A C 1
ATOM 2848 O O . PHE A 1 364 ? 15.350 13.335 -20.521 1.00 85.00 364 PHE A O 1
ATOM 2855 N N . ASP A 1 365 ? 16.507 14.156 -22.252 1.00 81.44 365 ASP A N 1
ATOM 2856 C CA . ASP A 1 365 ? 15.616 15.308 -22.451 1.00 81.44 365 ASP A CA 1
ATOM 2857 C C . ASP A 1 365 ? 14.269 14.843 -23.031 1.00 81.44 365 ASP A C 1
ATOM 2859 O O . ASP A 1 365 ? 14.078 14.739 -24.249 1.00 81.44 365 ASP A O 1
ATOM 2863 N N . PHE A 1 366 ? 13.331 14.541 -22.132 1.00 77.62 366 PHE A N 1
ATOM 2864 C CA . PHE A 1 366 ? 12.022 13.998 -22.476 1.00 77.62 366 PHE A CA 1
ATOM 2865 C C . PHE A 1 366 ? 11.232 14.947 -23.380 1.00 77.62 366 PHE A C 1
ATOM 2867 O O . PHE A 1 366 ? 10.621 14.516 -24.359 1.00 77.62 366 PHE A O 1
ATOM 2874 N N . HIS A 1 367 ? 11.266 16.250 -23.095 1.00 77.12 367 HIS A N 1
ATOM 2875 C CA . HIS A 1 367 ? 10.529 17.244 -23.871 1.00 77.12 367 HIS A CA 1
ATOM 2876 C C . HIS A 1 367 ? 11.047 17.345 -25.302 1.00 77.12 367 HIS A C 1
ATOM 2878 O O . HIS A 1 367 ? 10.252 17.412 -26.243 1.00 77.12 367 HIS A O 1
ATOM 2884 N N . ASN A 1 368 ? 12.367 17.326 -25.482 1.00 80.50 368 ASN A N 1
ATOM 2885 C CA . ASN A 1 368 ? 12.957 17.335 -26.808 1.00 80.50 368 ASN A CA 1
ATOM 2886 C C . ASN A 1 368 ? 12.667 16.032 -27.568 1.00 80.50 368 ASN A C 1
ATOM 2888 O O . ASN A 1 368 ? 12.299 16.089 -28.741 1.00 80.50 368 ASN A O 1
ATOM 2892 N N . ALA A 1 369 ? 12.765 14.878 -26.903 1.00 78.25 369 ALA A N 1
ATOM 2893 C CA . ALA A 1 369 ? 12.474 13.583 -27.512 1.00 78.25 369 ALA A CA 1
ATOM 2894 C C . ALA A 1 369 ? 11.017 13.488 -27.998 1.00 78.25 369 ALA A C 1
ATOM 2896 O O . ALA A 1 369 ? 10.781 13.156 -29.161 1.00 78.25 369 ALA A O 1
ATOM 2897 N N . VAL A 1 370 ? 10.049 13.885 -27.161 1.00 74.56 370 VAL A N 1
ATOM 2898 C CA . VAL A 1 370 ? 8.626 13.942 -27.544 1.00 74.56 370 VAL A CA 1
ATOM 2899 C C . VAL A 1 370 ? 8.398 14.926 -28.692 1.00 74.56 370 VAL A C 1
ATOM 2901 O O . VAL A 1 370 ? 7.638 14.629 -29.612 1.00 74.56 370 VAL A O 1
ATOM 2904 N N . ARG A 1 371 ? 9.060 16.089 -28.680 1.00 78.69 371 ARG A N 1
ATOM 2905 C CA . ARG A 1 371 ? 8.938 17.090 -29.752 1.00 78.69 371 ARG A CA 1
ATOM 2906 C C . ARG A 1 371 ? 9.448 16.571 -31.100 1.00 78.69 371 ARG A C 1
ATOM 2908 O O . ARG A 1 371 ? 8.889 16.942 -32.126 1.00 78.69 371 ARG A O 1
ATOM 2915 N N . ILE A 1 372 ? 10.516 15.772 -31.106 1.00 80.00 372 ILE A N 1
ATOM 2916 C CA . ILE A 1 372 ? 11.172 15.292 -32.333 1.00 80.00 372 ILE A CA 1
ATOM 2917 C C . ILE A 1 372 ? 10.479 14.051 -32.902 1.00 80.00 372 ILE A C 1
ATOM 2919 O O . ILE A 1 372 ? 10.257 13.987 -34.108 1.00 80.00 372 ILE A O 1
ATOM 2923 N N . GLY A 1 373 ? 10.165 13.062 -32.064 1.00 73.19 373 GLY A N 1
ATOM 2924 C CA . GLY A 1 373 ? 9.692 11.752 -32.524 1.00 73.19 373 GLY A CA 1
ATOM 2925 C C . GLY A 1 373 ? 8.349 11.306 -31.946 1.00 73.19 373 GLY A C 1
ATOM 2926 O O . GLY A 1 373 ? 7.906 10.194 -32.239 1.00 73.19 373 GLY A O 1
ATOM 2927 N N . GLY A 1 374 ? 7.683 12.158 -31.163 1.00 74.31 374 GLY A N 1
ATOM 2928 C CA . GLY A 1 374 ? 6.452 11.816 -30.456 1.00 74.31 374 GLY A CA 1
ATOM 2929 C C . GLY A 1 374 ? 6.701 10.977 -29.201 1.00 74.31 374 GLY A C 1
ATOM 2930 O O . GLY A 1 374 ? 7.827 10.646 -28.842 1.00 74.31 374 GLY A O 1
ATOM 2931 N N . HIS A 1 375 ? 5.630 10.622 -28.498 1.00 67.25 375 HIS A N 1
ATOM 2932 C CA . HIS A 1 375 ? 5.739 9.824 -27.275 1.00 67.25 375 HIS A CA 1
ATOM 2933 C C . HIS A 1 375 ? 6.219 8.384 -27.539 1.00 67.25 375 HIS A C 1
ATOM 2935 O O . HIS A 1 375 ? 6.957 7.838 -26.725 1.00 67.25 375 HIS A O 1
ATOM 2941 N N . ASP A 1 376 ? 5.886 7.798 -28.694 1.00 67.56 376 ASP A N 1
ATOM 2942 C CA . ASP A 1 376 ? 6.324 6.443 -29.061 1.00 67.56 376 ASP A CA 1
ATOM 2943 C C . ASP A 1 376 ? 7.844 6.343 -29.278 1.00 67.56 376 ASP A C 1
ATOM 2945 O O . ASP A 1 376 ? 8.445 5.292 -29.038 1.00 67.56 376 ASP A O 1
ATOM 2949 N N . SER A 1 377 ? 8.498 7.427 -29.720 1.00 72.75 377 SER A N 1
ATOM 2950 C CA . SER A 1 377 ? 9.949 7.416 -29.934 1.00 72.75 377 SER A CA 1
ATOM 2951 C C . SER A 1 377 ? 10.725 7.407 -28.628 1.00 72.75 377 SER A C 1
ATOM 2953 O O . SER A 1 377 ? 11.744 6.729 -28.558 1.00 72.75 377 SER A O 1
ATOM 2955 N N . VAL A 1 378 ? 10.226 8.087 -27.588 1.00 72.75 378 VAL A N 1
ATOM 2956 C CA . VAL A 1 378 ? 10.872 8.166 -26.266 1.00 72.75 378 VAL A CA 1
ATOM 2957 C C . VAL A 1 378 ? 11.241 6.779 -25.757 1.00 72.75 378 VAL A C 1
ATOM 2959 O O . VAL A 1 378 ? 12.364 6.532 -25.335 1.00 72.75 378 VAL A O 1
ATOM 2962 N N . ILE A 1 379 ? 10.288 5.861 -25.872 1.00 66.62 379 ILE A N 1
ATOM 2963 C CA . ILE A 1 379 ? 10.382 4.470 -25.441 1.00 66.62 379 ILE A CA 1
ATOM 2964 C C . ILE A 1 379 ? 11.537 3.758 -26.141 1.00 66.62 379 ILE A C 1
ATOM 2966 O O . ILE A 1 379 ? 12.397 3.139 -25.514 1.00 66.62 379 ILE A O 1
ATOM 2970 N N . ARG A 1 380 ? 11.523 3.828 -27.472 1.00 73.00 380 ARG A N 1
ATOM 2971 C CA . ARG A 1 380 ? 12.492 3.160 -28.333 1.00 73.00 380 ARG A CA 1
ATOM 2972 C C . ARG A 1 380 ? 13.885 3.737 -28.127 1.00 73.00 380 ARG A C 1
ATOM 2974 O O . ARG A 1 380 ? 14.852 2.983 -28.113 1.00 73.00 380 ARG A O 1
ATOM 2981 N N . ASP A 1 381 ? 13.975 5.052 -28.008 1.00 80.00 381 ASP A N 1
ATOM 2982 C CA . ASP A 1 381 ? 15.243 5.758 -27.934 1.00 80.00 381 ASP A CA 1
ATOM 2983 C C . ASP A 1 381 ? 15.897 5.506 -26.568 1.00 80.00 381 ASP A C 1
ATOM 2985 O O . ASP A 1 381 ? 17.077 5.173 -26.517 1.00 80.00 381 ASP A O 1
ATOM 2989 N N . LEU A 1 382 ? 15.119 5.516 -25.480 1.00 76.38 382 LEU A N 1
ATOM 2990 C CA . LEU A 1 382 ? 15.612 5.239 -24.129 1.00 76.38 382 LEU A CA 1
ATOM 2991 C C . LEU A 1 382 ? 16.064 3.777 -23.959 1.00 76.38 382 LEU A C 1
ATOM 2993 O O . LEU A 1 382 ? 17.131 3.537 -23.401 1.00 76.38 382 LEU A O 1
ATOM 2997 N N . ARG A 1 383 ? 15.337 2.803 -24.535 1.00 72.69 383 ARG A N 1
ATOM 2998 C CA . ARG A 1 383 ? 15.739 1.376 -24.564 1.00 72.69 383 ARG A CA 1
ATOM 2999 C C . ARG A 1 383 ? 17.059 1.109 -25.300 1.00 72.69 383 ARG A C 1
ATOM 3001 O O . ARG A 1 383 ? 17.623 0.035 -25.142 1.00 72.69 383 ARG A O 1
ATOM 3008 N N . ARG A 1 384 ? 17.513 2.031 -26.151 1.00 79.25 384 ARG A N 1
ATOM 3009 C CA . ARG A 1 384 ? 18.745 1.892 -26.946 1.00 79.25 384 ARG A CA 1
ATOM 3010 C C . ARG A 1 384 ? 19.947 2.592 -26.323 1.00 79.25 384 ARG A C 1
ATOM 3012 O O . ARG A 1 384 ? 21.038 2.500 -26.875 1.00 79.25 384 ARG A O 1
ATOM 3019 N N . LEU A 1 385 ? 19.755 3.317 -25.223 1.00 81.56 385 LEU A N 1
ATOM 3020 C CA . LEU A 1 385 ? 20.854 3.986 -24.542 1.00 81.56 385 LEU A CA 1
ATOM 3021 C C . LEU A 1 385 ? 21.728 2.937 -23.864 1.00 81.56 385 LEU A C 1
ATOM 3023 O O . LEU A 1 385 ? 21.246 2.211 -23.002 1.00 81.56 385 LEU A O 1
ATOM 3027 N N . GLU A 1 386 ? 23.008 2.906 -24.226 1.00 78.94 386 GLU A N 1
ATOM 3028 C CA . GLU A 1 386 ? 24.008 1.962 -23.708 1.00 78.94 386 GLU A CA 1
ATOM 3029 C C . GLU A 1 386 ? 23.981 1.899 -22.177 1.00 78.94 386 GLU A C 1
ATOM 3031 O O . GLU A 1 386 ? 23.723 0.847 -21.611 1.00 78.94 386 GLU A O 1
ATOM 3036 N N . SER A 1 387 ? 24.028 3.060 -21.511 1.00 77.69 387 SER A N 1
ATOM 3037 C CA . SER A 1 387 ? 23.922 3.151 -20.044 1.00 77.69 387 SER A CA 1
ATOM 3038 C C . SER A 1 387 ? 22.694 2.453 -19.440 1.00 77.69 387 SER A C 1
ATOM 3040 O O . SER A 1 387 ? 22.781 1.936 -18.330 1.00 77.69 387 SER A O 1
ATOM 3042 N N . VAL A 1 388 ? 21.560 2.446 -20.151 1.00 76.81 388 VAL A N 1
ATOM 3043 C CA . VAL A 1 388 ? 20.334 1.763 -19.718 1.00 76.81 388 VAL A CA 1
ATOM 3044 C C . VAL A 1 388 ? 20.457 0.272 -19.997 1.00 76.81 388 VAL A C 1
ATOM 3046 O O . VAL A 1 388 ? 20.170 -0.519 -19.111 1.00 76.81 388 VAL A O 1
ATOM 3049 N N . VAL A 1 389 ? 20.905 -0.113 -21.194 1.00 75.38 389 VAL A N 1
ATOM 3050 C CA . VAL A 1 389 ? 21.099 -1.519 -21.581 1.00 75.38 389 VAL A CA 1
ATOM 3051 C C . VAL A 1 389 ? 22.048 -2.228 -20.613 1.00 75.38 389 VAL A C 1
ATOM 3053 O O . VAL A 1 389 ? 21.695 -3.284 -20.099 1.00 75.38 389 VAL A O 1
ATOM 3056 N N . ASP A 1 390 ? 23.177 -1.605 -20.276 1.00 74.81 390 ASP A N 1
ATOM 3057 C CA . ASP A 1 390 ? 24.188 -2.168 -19.373 1.00 74.81 390 ASP A CA 1
ATOM 3058 C C . ASP A 1 390 ? 23.650 -2.435 -17.959 1.00 74.81 390 ASP A C 1
ATOM 3060 O O . ASP A 1 390 ? 24.112 -3.343 -17.267 1.00 74.81 390 ASP A O 1
ATOM 3064 N N . HIS A 1 391 ? 22.678 -1.636 -17.507 1.00 72.44 391 HIS A N 1
ATOM 3065 C CA . HIS A 1 391 ? 22.050 -1.811 -16.196 1.00 72.44 391 HIS A CA 1
ATOM 3066 C C . HIS A 1 391 ? 20.791 -2.680 -16.262 1.00 72.44 391 HIS A C 1
ATOM 3068 O O . HIS A 1 391 ? 20.432 -3.282 -15.256 1.00 72.44 391 HIS A O 1
ATOM 3074 N N . VAL A 1 392 ? 20.137 -2.799 -17.425 1.00 69.31 392 VAL A N 1
ATOM 3075 C CA . VAL A 1 392 ? 18.930 -3.623 -17.605 1.00 69.31 392 VAL A CA 1
ATOM 3076 C C . VAL A 1 392 ? 19.192 -5.087 -17.289 1.00 69.31 392 VAL A C 1
ATOM 3078 O O . VAL A 1 392 ? 18.340 -5.701 -16.661 1.00 69.31 392 VAL A O 1
ATOM 3081 N N . ASP A 1 393 ? 20.368 -5.626 -17.609 1.00 66.88 393 ASP A N 1
ATOM 3082 C CA . ASP A 1 393 ? 20.711 -7.015 -17.267 1.00 66.88 393 ASP A CA 1
ATOM 3083 C C . ASP A 1 393 ? 20.806 -7.259 -15.748 1.00 66.88 393 ASP A C 1
ATOM 3085 O O . ASP A 1 393 ? 20.708 -8.397 -15.284 1.00 66.88 393 ASP A O 1
ATOM 3089 N N . LYS A 1 394 ? 20.961 -6.191 -14.955 1.00 69.12 394 LYS A N 1
ATOM 3090 C CA . LYS A 1 394 ? 20.949 -6.236 -13.485 1.00 69.12 394 LYS A CA 1
ATOM 3091 C C . LYS A 1 394 ? 19.533 -6.172 -12.903 1.00 69.12 394 LYS A C 1
ATOM 3093 O O . LYS A 1 394 ? 19.360 -6.401 -11.705 1.00 69.12 394 LYS A O 1
ATOM 3098 N N . PHE A 1 395 ? 18.536 -5.862 -13.731 1.00 71.50 395 PHE A N 1
ATOM 3099 C CA . PHE A 1 395 ? 17.126 -5.779 -13.368 1.00 71.50 395 PHE A CA 1
ATOM 3100 C C . PHE A 1 395 ? 16.379 -6.991 -13.929 1.00 71.50 395 PHE A C 1
ATOM 3102 O O . PHE A 1 395 ? 16.386 -7.236 -15.130 1.00 71.50 395 PHE A O 1
ATOM 3109 N N . GLY A 1 396 ? 15.695 -7.750 -13.076 1.00 69.25 396 GLY A N 1
ATOM 3110 C CA . GLY A 1 396 ? 14.902 -8.890 -13.534 1.00 69.25 396 GLY A CA 1
ATOM 3111 C C . GLY A 1 396 ? 13.603 -9.068 -12.773 1.00 69.25 396 GLY A C 1
ATOM 3112 O O . GLY A 1 396 ? 13.075 -8.127 -12.191 1.00 69.25 396 GLY A O 1
ATOM 3113 N N . PHE A 1 397 ? 13.067 -10.281 -12.822 1.00 77.50 397 PHE A N 1
ATOM 3114 C CA . PHE A 1 397 ? 11.812 -10.632 -12.173 1.00 77.50 397 PHE A CA 1
ATOM 3115 C C . PHE A 1 397 ? 11.987 -11.837 -11.251 1.00 77.50 397 PHE A C 1
ATOM 3117 O O . PHE A 1 397 ? 12.841 -12.703 -11.456 1.00 77.50 397 PHE A O 1
ATOM 3124 N N . THR A 1 398 ? 11.105 -11.927 -10.263 1.00 81.38 398 THR A N 1
ATOM 3125 C CA . THR A 1 398 ? 10.986 -13.107 -9.408 1.00 81.38 398 THR A CA 1
ATOM 3126 C C . THR A 1 398 ? 9.902 -14.031 -9.945 1.00 81.38 398 THR A C 1
ATOM 3128 O O . THR A 1 398 ? 8.762 -13.611 -10.151 1.00 81.38 398 THR A O 1
ATOM 3131 N N . MET A 1 399 ? 10.239 -15.306 -10.127 1.00 84.12 399 MET A N 1
ATOM 3132 C CA . MET A 1 399 ? 9.300 -16.350 -10.529 1.00 84.12 399 MET A CA 1
ATOM 3133 C C . MET A 1 399 ? 9.283 -17.465 -9.494 1.00 84.12 399 MET A C 1
ATOM 3135 O O . MET A 1 399 ? 10.327 -17.987 -9.110 1.00 84.12 399 MET A O 1
ATOM 3139 N N . CYS A 1 400 ? 8.084 -17.856 -9.075 1.00 83.38 400 CYS A N 1
ATOM 3140 C CA . CYS A 1 400 ? 7.865 -18.947 -8.134 1.00 83.38 400 CYS A CA 1
ATOM 3141 C C . CYS A 1 400 ? 6.725 -19.849 -8.602 1.00 83.38 400 CYS A C 1
ATOM 3143 O O . CYS A 1 400 ? 5.882 -19.446 -9.410 1.00 83.38 400 CYS A O 1
ATOM 3145 N N . ASN A 1 401 ? 6.703 -21.072 -8.084 1.00 82.00 401 ASN A N 1
ATOM 3146 C CA . ASN A 1 401 ? 5.570 -21.967 -8.240 1.00 82.00 401 ASN A CA 1
ATOM 3147 C C . ASN A 1 401 ? 4.399 -21.467 -7.380 1.00 82.00 401 ASN A C 1
ATOM 3149 O O . ASN A 1 401 ? 4.565 -21.223 -6.190 1.00 82.00 401 ASN A O 1
ATOM 3153 N N . ALA A 1 402 ? 3.208 -21.336 -7.967 1.00 76.38 402 ALA A N 1
ATOM 3154 C CA . ALA A 1 402 ? 2.038 -20.830 -7.248 1.00 76.38 402 ALA A CA 1
ATOM 3155 C C . ALA A 1 402 ? 1.582 -21.738 -6.088 1.00 76.38 402 ALA A C 1
ATOM 3157 O O . ALA A 1 402 ? 1.012 -21.238 -5.124 1.00 76.38 402 ALA A O 1
ATOM 3158 N N . GLY A 1 403 ? 1.805 -23.053 -6.185 1.00 74.69 403 GLY A N 1
ATOM 3159 C CA . GLY A 1 403 ? 1.351 -24.034 -5.197 1.00 74.69 403 GLY A CA 1
ATOM 3160 C C . GLY A 1 403 ? 2.360 -24.331 -4.086 1.00 74.69 403 GLY A C 1
ATOM 3161 O O . GLY A 1 403 ? 1.936 -24.602 -2.965 1.00 74.69 403 GLY A O 1
ATOM 3162 N N . SER A 1 404 ? 3.664 -24.292 -4.387 1.00 76.06 404 SER A N 1
ATOM 3163 C CA . SER A 1 404 ? 4.734 -24.590 -3.416 1.00 76.06 404 SER A CA 1
ATOM 3164 C C . SER A 1 404 ? 5.496 -23.361 -2.915 1.00 76.06 404 SER A C 1
ATOM 3166 O O . SER A 1 404 ? 6.314 -23.504 -2.015 1.00 76.06 404 SER A O 1
ATOM 3168 N N . ASP A 1 405 ? 5.272 -22.179 -3.503 1.00 77.56 405 ASP A N 1
ATOM 3169 C CA . ASP A 1 405 ? 6.050 -20.949 -3.274 1.00 77.56 405 ASP A CA 1
ATOM 3170 C C . ASP A 1 405 ? 7.571 -21.102 -3.505 1.00 77.56 405 ASP A C 1
ATOM 3172 O O . ASP A 1 405 ? 8.351 -20.183 -3.260 1.00 77.56 405 ASP A O 1
ATOM 3176 N N . GLU A 1 406 ? 8.008 -22.227 -4.080 1.00 79.62 406 GLU A N 1
ATOM 3177 C CA . GLU A 1 406 ? 9.403 -22.463 -4.435 1.00 79.62 406 GLU A CA 1
ATOM 3178 C C . GLU A 1 406 ? 9.832 -21.509 -5.550 1.00 79.62 406 GLU A C 1
ATOM 3180 O O . GLU A 1 406 ? 9.192 -21.409 -6.606 1.00 79.62 406 GLU A O 1
ATOM 3185 N N . ILE A 1 407 ? 10.939 -20.805 -5.316 1.00 78.69 407 ILE A N 1
ATOM 3186 C CA . ILE A 1 407 ? 11.528 -19.886 -6.284 1.00 78.69 407 ILE A CA 1
ATOM 3187 C C . ILE A 1 407 ? 12.107 -20.699 -7.448 1.00 78.69 407 ILE A C 1
ATOM 3189 O O . ILE A 1 407 ? 13.023 -21.498 -7.276 1.00 78.69 407 ILE A O 1
ATOM 3193 N N . VAL A 1 408 ? 11.581 -20.464 -8.650 1.00 74.44 408 VAL A N 1
ATOM 3194 C CA . VAL A 1 408 ? 12.063 -21.075 -9.899 1.00 74.44 408 VAL A CA 1
ATOM 3195 C C . VAL A 1 408 ? 13.162 -20.215 -10.522 1.00 74.44 408 VAL A C 1
ATOM 3197 O O . VAL A 1 408 ? 14.089 -20.722 -11.151 1.00 74.44 408 VAL A O 1
ATOM 3200 N N . THR A 1 409 ? 13.072 -18.894 -10.368 1.00 64.94 409 THR A N 1
ATOM 3201 C CA . THR A 1 409 ? 14.102 -17.950 -10.810 1.00 64.94 409 THR A CA 1
ATOM 3202 C C . THR A 1 409 ? 14.095 -16.731 -9.896 1.00 64.94 409 THR A C 1
ATOM 3204 O O . THR A 1 409 ? 13.056 -16.090 -9.726 1.00 64.94 409 THR A O 1
ATOM 3207 N N . ASP A 1 410 ? 15.259 -16.416 -9.330 1.00 54.66 410 ASP A N 1
ATOM 3208 C CA . ASP A 1 410 ? 15.512 -15.177 -8.596 1.00 54.66 410 ASP A CA 1
ATOM 3209 C C . ASP A 1 410 ? 16.400 -14.271 -9.451 1.00 54.66 410 ASP A C 1
ATOM 3211 O O . ASP A 1 410 ? 17.627 -14.377 -9.428 1.00 54.66 410 ASP A O 1
ATOM 3215 N N . GLN A 1 411 ? 15.790 -13.411 -10.265 1.00 55.69 411 GLN A N 1
ATOM 3216 C CA . GLN A 1 411 ? 16.506 -12.257 -10.790 1.00 55.69 411 GLN A CA 1
ATOM 3217 C C . GLN A 1 411 ? 16.097 -11.039 -9.968 1.00 55.69 411 GLN A C 1
ATOM 3219 O O . GLN A 1 411 ? 14.915 -10.718 -9.839 1.00 55.69 411 GLN A O 1
ATOM 3224 N N . LYS A 1 412 ? 17.097 -10.387 -9.367 1.00 46.88 412 LYS A N 1
ATOM 3225 C CA . LYS A 1 412 ? 16.902 -9.265 -8.450 1.00 46.88 412 LYS A CA 1
ATOM 3226 C C . LYS A 1 412 ? 16.148 -8.127 -9.153 1.00 46.88 412 LYS A C 1
ATOM 3228 O O . LYS A 1 412 ? 16.566 -7.614 -10.185 1.00 46.88 412 LYS A O 1
ATOM 3233 N N . ASP A 1 41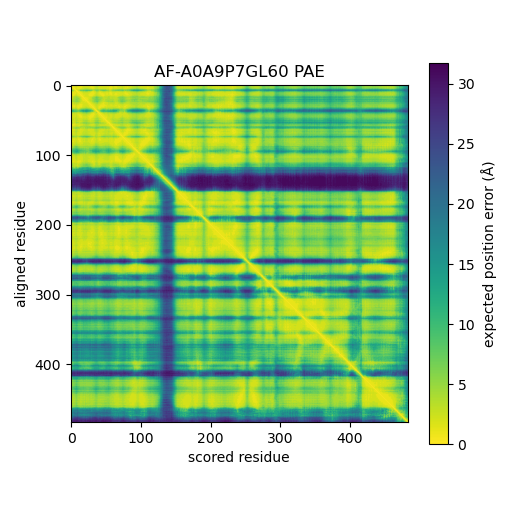3 ? 15.037 -7.730 -8.540 1.00 45.31 413 ASP A N 1
ATOM 3234 C CA . ASP A 1 413 ? 14.061 -6.755 -9.050 1.00 45.31 413 ASP A CA 1
ATOM 3235 C C . ASP A 1 413 ? 14.271 -5.350 -8.438 1.00 45.31 413 ASP A C 1
ATOM 3237 O O . ASP A 1 413 ? 14.354 -5.237 -7.202 1.00 45.31 413 ASP A O 1
ATOM 3241 N N . ARG A 1 414 ? 14.545 -4.308 -9.252 1.00 52.03 414 ARG A N 1
ATOM 3242 C CA . ARG A 1 414 ? 15.255 -3.110 -8.737 1.00 52.03 414 ARG A CA 1
ATOM 3243 C C . ARG A 1 414 ? 15.070 -1.751 -9.519 1.00 52.03 414 ARG A C 1
ATOM 3245 O O . ARG A 1 414 ? 16.035 -1.085 -9.854 1.00 52.03 414 ARG A O 1
ATOM 3252 N N . THR A 1 415 ? 13.831 -1.237 -9.656 1.00 43.69 415 THR A N 1
ATOM 3253 C CA . THR A 1 415 ? 13.399 0.215 -9.787 1.00 43.69 415 THR A CA 1
ATOM 3254 C C . THR A 1 415 ? 13.619 1.081 -11.082 1.00 43.69 415 THR A C 1
ATOM 3256 O O . THR A 1 415 ? 13.979 0.570 -12.131 1.00 43.69 415 THR A O 1
ATOM 3259 N N . ASN A 1 416 ? 13.228 2.387 -11.047 1.00 41.00 416 ASN A N 1
ATOM 3260 C CA . ASN A 1 416 ? 12.405 3.175 -12.020 1.00 41.00 416 ASN A CA 1
ATOM 3261 C C . ASN A 1 416 ? 13.101 4.219 -12.952 1.00 41.00 416 ASN A C 1
ATOM 3263 O O . ASN A 1 416 ? 13.722 5.150 -12.451 1.00 41.00 416 ASN A O 1
ATOM 3267 N N . PHE A 1 417 ? 12.798 4.236 -14.269 1.00 39.38 417 PHE A N 1
ATOM 3268 C CA . PHE A 1 417 ? 11.755 5.075 -14.934 1.00 39.38 417 PHE A CA 1
ATOM 3269 C C . PHE A 1 417 ? 11.740 4.877 -16.464 1.00 39.38 417 PHE A C 1
ATOM 3271 O O . PHE A 1 417 ? 12.374 5.603 -17.216 1.00 39.38 417 PHE A O 1
ATOM 3278 N N . VAL A 1 418 ? 10.935 3.914 -16.906 1.00 57.34 418 VAL A N 1
ATOM 3279 C CA . VAL A 1 418 ? 9.888 4.060 -17.925 1.00 57.34 418 VAL A CA 1
ATOM 3280 C C . VAL A 1 418 ? 8.883 2.965 -17.555 1.00 57.34 418 VAL A C 1
ATOM 3282 O O . VAL A 1 418 ? 8.900 1.889 -18.135 1.00 57.34 418 VAL A O 1
ATOM 3285 N N . GLN A 1 419 ? 8.163 3.139 -16.441 1.00 68.75 419 GLN A N 1
ATOM 3286 C CA . GLN A 1 419 ? 7.666 2.004 -15.639 1.00 68.75 419 GLN A CA 1
ATOM 3287 C C . GLN A 1 419 ? 6.777 1.021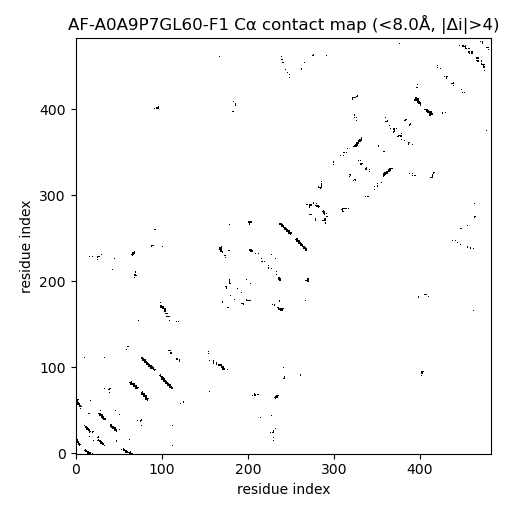 -16.417 1.00 68.75 419 GLN A C 1
ATOM 3289 O O . GLN A 1 419 ? 7.009 -0.183 -16.354 1.00 68.75 419 GLN A O 1
ATOM 3294 N N . ASP A 1 420 ? 5.847 1.538 -17.224 1.00 63.75 420 ASP A N 1
ATOM 3295 C CA . ASP A 1 420 ? 5.034 0.757 -18.168 1.00 63.75 420 ASP A CA 1
ATOM 3296 C C . ASP A 1 420 ? 5.901 -0.055 -19.145 1.00 63.75 420 ASP A C 1
ATOM 3298 O O . ASP A 1 420 ? 5.695 -1.238 -19.395 1.00 63.75 420 ASP A O 1
ATOM 3302 N N . ILE A 1 421 ? 6.971 0.552 -19.637 1.00 67.00 421 ILE A N 1
ATOM 3303 C CA . ILE A 1 421 ? 7.847 -0.018 -20.657 1.00 67.00 421 ILE A CA 1
ATOM 3304 C C . ILE A 1 421 ? 8.847 -1.014 -20.099 1.00 67.00 421 ILE A C 1
ATOM 3306 O O . ILE A 1 421 ? 9.122 -1.994 -20.788 1.00 67.00 421 ILE A O 1
ATOM 3310 N N . LEU A 1 422 ? 9.371 -0.794 -18.892 1.00 71.69 422 LEU A N 1
ATOM 3311 C CA . LEU A 1 422 ? 10.145 -1.802 -18.168 1.00 71.69 422 LEU A CA 1
ATOM 3312 C C . LEU A 1 422 ? 9.240 -2.970 -17.808 1.00 71.69 422 LEU A C 1
ATOM 3314 O O . LEU A 1 422 ? 9.558 -4.097 -18.156 1.00 71.69 422 LEU A O 1
ATOM 3318 N N . SER A 1 423 ? 8.059 -2.694 -17.249 1.00 81.75 423 SER A N 1
ATOM 3319 C CA . SER A 1 423 ? 7.050 -3.717 -16.977 1.00 81.75 423 SER A CA 1
ATOM 3320 C C . SER A 1 423 ? 6.738 -4.538 -18.227 1.00 81.75 423 SER A C 1
ATOM 3322 O O . SER A 1 423 ? 6.719 -5.762 -18.160 1.00 81.75 423 SER A O 1
ATOM 3324 N N . ARG A 1 424 ? 6.579 -3.889 -19.385 1.00 84.38 424 ARG A N 1
ATOM 3325 C CA . ARG A 1 424 ? 6.399 -4.567 -20.667 1.00 84.38 424 ARG A CA 1
ATOM 3326 C C . ARG A 1 424 ? 7.619 -5.391 -21.078 1.00 84.38 424 ARG A C 1
ATOM 3328 O O . ARG A 1 424 ? 7.434 -6.545 -21.436 1.00 84.38 424 ARG A O 1
ATOM 3335 N N . THR A 1 425 ? 8.835 -4.835 -21.051 1.00 79.44 425 THR A N 1
ATOM 3336 C CA . THR A 1 425 ? 10.064 -5.572 -21.416 1.00 79.44 425 THR A CA 1
ATOM 3337 C C . THR A 1 425 ? 10.243 -6.805 -20.532 1.00 79.44 425 THR A C 1
ATOM 3339 O O . THR A 1 425 ? 10.460 -7.902 -21.036 1.00 79.44 425 THR A O 1
ATOM 3342 N N . THR A 1 426 ? 10.113 -6.635 -19.218 1.00 81.31 426 THR A N 1
ATOM 3343 C CA . THR A 1 426 ? 10.258 -7.702 -18.228 1.00 81.31 426 THR A CA 1
ATOM 3344 C C . THR A 1 426 ? 9.165 -8.755 -18.398 1.00 81.31 426 THR A C 1
ATOM 3346 O O . THR A 1 426 ? 9.452 -9.949 -18.368 1.00 81.31 426 THR A O 1
ATOM 3349 N N . LEU A 1 427 ? 7.919 -8.344 -18.663 1.00 88.44 427 LEU A N 1
ATOM 3350 C CA . LEU A 1 427 ? 6.832 -9.277 -18.954 1.00 88.44 427 LEU A CA 1
ATOM 3351 C C . LEU A 1 427 ? 7.058 -10.020 -20.281 1.00 88.44 427 LEU A C 1
ATOM 3353 O O . LEU A 1 427 ? 6.807 -11.218 -20.348 1.00 88.44 427 LEU A O 1
ATOM 3357 N N . GLU A 1 428 ? 7.574 -9.359 -21.322 1.00 88.06 428 GLU A N 1
ATOM 3358 C CA . GLU A 1 428 ? 7.975 -10.009 -22.581 1.00 88.06 428 GLU A CA 1
ATOM 3359 C C . GLU A 1 428 ? 9.061 -11.069 -22.328 1.00 88.06 428 GLU A C 1
ATOM 3361 O O . GLU A 1 428 ? 8.926 -12.192 -22.811 1.00 88.06 428 GLU A O 1
ATOM 3366 N N . GLN A 1 429 ? 10.091 -10.763 -21.531 1.00 84.06 429 GLN A N 1
ATOM 3367 C CA . GLN A 1 429 ? 11.141 -11.718 -21.147 1.00 84.06 429 GLN A CA 1
ATOM 3368 C C . GLN A 1 429 ? 10.588 -12.906 -20.349 1.00 84.06 429 GLN A C 1
ATOM 3370 O O . GLN A 1 429 ? 10.893 -14.054 -20.671 1.00 84.06 429 GLN A O 1
ATOM 3375 N N . TYR A 1 430 ? 9.725 -12.650 -19.362 1.00 88.19 430 TYR A N 1
ATOM 3376 C CA . TYR A 1 430 ? 9.027 -13.697 -18.614 1.00 88.19 430 TYR A CA 1
ATOM 3377 C C . TYR A 1 430 ? 8.217 -14.609 -19.546 1.00 88.19 430 TYR A C 1
ATOM 3379 O O . TYR A 1 430 ? 8.340 -15.833 -19.493 1.00 88.19 430 TYR A O 1
ATOM 3387 N N . LEU A 1 431 ? 7.428 -14.030 -20.456 1.00 90.44 431 LEU A N 1
ATOM 3388 C CA . LEU A 1 431 ? 6.633 -14.794 -21.415 1.00 90.44 431 LEU A CA 1
ATOM 3389 C C . LEU A 1 431 ? 7.520 -15.578 -22.385 1.00 90.44 431 LEU A C 1
ATOM 3391 O O . LEU A 1 431 ? 7.170 -16.695 -22.738 1.00 90.44 431 LEU A O 1
ATOM 3395 N N . LEU A 1 432 ? 8.675 -15.055 -22.798 1.00 89.50 432 LEU A N 1
ATOM 3396 C CA . LEU A 1 432 ? 9.622 -15.799 -23.634 1.00 89.50 432 LEU A CA 1
ATOM 3397 C C . LEU A 1 432 ? 10.178 -17.045 -22.930 1.00 89.50 432 LEU A C 1
ATOM 3399 O O . LEU A 1 432 ? 10.436 -18.041 -23.606 1.00 89.50 432 LEU A O 1
ATOM 3403 N N . LEU A 1 433 ? 10.333 -16.995 -21.605 1.00 86.81 433 LEU A N 1
ATOM 3404 C CA . LEU A 1 433 ? 10.811 -18.112 -20.786 1.00 86.81 433 LEU A CA 1
ATOM 3405 C C . LEU A 1 433 ? 9.708 -19.127 -20.470 1.00 86.81 433 LEU A C 1
ATOM 3407 O O . LEU A 1 433 ? 9.959 -20.329 -20.496 1.00 86.81 433 LEU A O 1
ATOM 3411 N N . VAL A 1 434 ? 8.491 -18.657 -20.190 1.00 86.50 434 VAL A N 1
ATOM 3412 C CA . VAL A 1 434 ? 7.360 -19.525 -19.828 1.00 86.50 434 VAL A CA 1
ATOM 3413 C C . VAL A 1 434 ? 6.642 -20.058 -21.062 1.00 86.50 434 VAL A C 1
ATOM 3415 O O . VAL A 1 434 ? 6.424 -21.264 -21.187 1.00 86.50 434 VAL A O 1
ATOM 3418 N N . ARG A 1 435 ? 6.234 -19.163 -21.970 1.00 88.31 435 ARG A N 1
ATOM 3419 C CA . ARG A 1 435 ? 5.494 -19.508 -23.185 1.00 88.31 435 ARG A CA 1
ATOM 3420 C C . ARG A 1 435 ? 5.504 -18.399 -24.245 1.00 88.31 435 ARG A C 1
ATOM 3422 O O . ARG A 1 435 ? 4.699 -17.461 -24.216 1.00 88.31 435 ARG A O 1
ATOM 3429 N N . ARG A 1 436 ? 6.353 -18.562 -25.261 1.00 89.81 436 ARG A N 1
ATOM 3430 C CA . ARG A 1 436 ? 6.541 -17.582 -26.343 1.00 89.81 436 ARG A CA 1
ATOM 3431 C C . ARG A 1 436 ? 5.268 -17.292 -27.147 1.00 89.81 436 ARG A C 1
ATOM 3433 O O . ARG A 1 436 ? 5.113 -16.181 -27.650 1.00 89.81 436 ARG A O 1
ATOM 3440 N N . GLU A 1 437 ? 4.343 -18.242 -27.255 1.00 88.56 437 GLU A N 1
ATOM 3441 C CA . GLU A 1 437 ? 3.080 -18.087 -27.991 1.00 88.56 437 GLU A CA 1
ATOM 3442 C C . GLU A 1 437 ? 2.135 -17.051 -27.365 1.00 88.56 437 GLU A C 1
ATOM 3444 O O . GLU A 1 437 ? 1.217 -16.575 -28.032 1.00 88.56 437 GLU A O 1
ATOM 3449 N N . TRP A 1 438 ? 2.345 -16.676 -26.101 1.00 90.69 438 TRP A N 1
ATOM 3450 C CA . TRP A 1 438 ? 1.546 -15.650 -25.429 1.00 90.69 438 TRP A CA 1
ATOM 3451 C C . TRP A 1 438 ? 2.051 -14.226 -25.677 1.00 90.69 438 TRP A C 1
ATOM 3453 O O . TRP A 1 438 ? 1.283 -13.278 -25.524 1.00 90.69 438 TRP A O 1
ATOM 3463 N N . VAL A 1 439 ? 3.300 -14.063 -26.125 1.00 91.12 439 VAL A N 1
ATOM 3464 C CA . VAL A 1 439 ? 3.901 -12.754 -26.428 1.00 91.12 439 VAL A CA 1
ATOM 3465 C C . VAL A 1 439 ? 3.078 -11.928 -27.429 1.00 91.12 439 VAL A C 1
ATOM 3467 O O . VAL A 1 439 ? 2.914 -10.741 -27.187 1.00 91.12 439 VAL A O 1
ATOM 3470 N N . PRO A 1 440 ? 2.507 -12.463 -28.525 1.00 91.50 440 PRO A N 1
ATOM 3471 C CA . PRO A 1 440 ? 1.685 -11.663 -29.441 1.00 91.50 440 PRO A CA 1
ATOM 3472 C C . PRO A 1 440 ? 0.229 -11.438 -28.972 1.00 91.50 440 PRO A C 1
ATOM 3474 O O . PRO A 1 440 ? -0.593 -10.971 -29.759 1.00 91.50 440 PRO A O 1
ATOM 3477 N N . SER A 1 441 ? -0.136 -11.772 -27.727 1.00 91.88 441 SER A N 1
ATOM 3478 C CA . SER A 1 441 ? -1.520 -11.661 -27.239 1.00 91.88 441 SER A CA 1
ATOM 3479 C C . SER A 1 441 ? -2.000 -10.206 -27.142 1.00 91.88 441 SER A C 1
ATOM 3481 O O . SER A 1 441 ? -1.593 -9.451 -26.258 1.00 91.88 441 SER A O 1
ATOM 3483 N N . ASN A 1 442 ? -2.936 -9.819 -28.015 1.00 91.31 442 ASN A N 1
ATOM 3484 C CA . ASN A 1 442 ? -3.540 -8.481 -27.996 1.00 91.31 442 ASN A CA 1
ATOM 3485 C C . ASN A 1 442 ? -4.282 -8.186 -26.685 1.00 91.31 442 ASN A C 1
ATOM 3487 O O . ASN A 1 442 ? -4.177 -7.076 -26.167 1.00 91.31 442 ASN A O 1
ATOM 3491 N N . THR A 1 443 ? -5.001 -9.172 -26.141 1.00 92.69 443 THR A N 1
ATOM 3492 C CA . THR A 1 443 ? -5.763 -9.036 -24.890 1.00 92.69 443 THR A CA 1
ATOM 3493 C C . THR A 1 443 ? -4.841 -8.746 -23.710 1.00 92.69 443 THR A C 1
ATOM 3495 O O . THR A 1 443 ? -5.093 -7.810 -22.955 1.00 92.69 443 THR A O 1
ATOM 3498 N N . LEU A 1 444 ? -3.725 -9.479 -23.602 1.00 94.31 444 LEU A N 1
ATOM 3499 C CA . LEU A 1 444 ? -2.731 -9.279 -22.544 1.00 94.31 444 LEU A CA 1
ATOM 3500 C C . LEU A 1 444 ? -2.166 -7.860 -22.579 1.00 94.31 444 LEU A C 1
ATOM 3502 O O . LEU A 1 444 ? -2.177 -7.163 -21.566 1.00 94.31 444 LEU A O 1
ATOM 3506 N N . TRP A 1 445 ? -1.733 -7.396 -23.754 1.00 92.75 445 TRP A N 1
ATOM 3507 C CA . TRP A 1 445 ? -1.168 -6.052 -23.881 1.00 92.75 445 TRP A CA 1
ATOM 3508 C C . TRP A 1 445 ? -2.204 -4.939 -23.744 1.00 92.75 445 TRP A C 1
ATOM 3510 O O . TRP A 1 445 ? -1.844 -3.827 -23.366 1.00 92.75 445 TRP A O 1
ATOM 3520 N N . SER A 1 446 ? -3.474 -5.207 -24.057 1.00 92.75 446 SER A N 1
ATOM 3521 C CA . SER A 1 446 ? -4.562 -4.261 -23.804 1.00 92.75 446 SER A CA 1
ATOM 3522 C C . SER A 1 446 ? -4.783 -4.069 -22.308 1.00 92.75 446 SER A C 1
ATOM 3524 O O . SER A 1 446 ? -4.775 -2.935 -21.841 1.00 92.75 446 SER A O 1
ATOM 3526 N N . HIS A 1 447 ? -4.896 -5.164 -21.552 1.00 95.38 447 HIS A N 1
ATOM 3527 C CA . HIS A 1 447 ? -5.040 -5.110 -20.098 1.00 95.38 447 HIS A CA 1
ATOM 3528 C C . HIS A 1 447 ? -3.820 -4.497 -19.414 1.00 95.38 447 HIS A C 1
ATOM 3530 O O . HIS A 1 447 ? -3.969 -3.707 -18.489 1.00 95.38 447 HIS A O 1
ATOM 3536 N N . HIS A 1 448 ? -2.612 -4.805 -19.891 1.00 93.50 448 HIS A N 1
ATOM 3537 C CA . HIS A 1 448 ? -1.380 -4.195 -19.389 1.00 93.50 448 HIS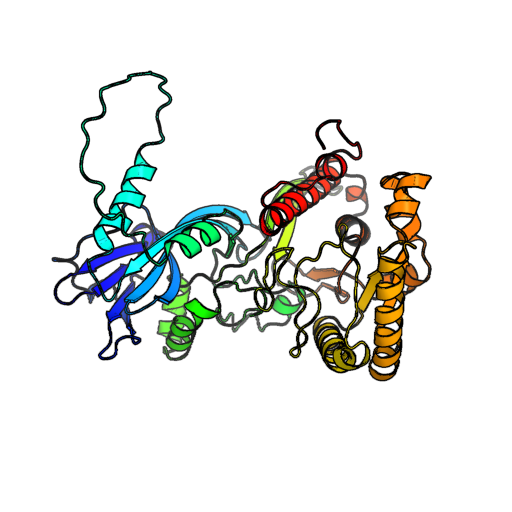 A CA 1
ATOM 3538 C C . HIS A 1 448 ? -1.396 -2.662 -19.527 1.00 93.50 448 HIS A C 1
ATOM 3540 O O . HIS A 1 448 ? -1.210 -1.965 -18.530 1.00 93.50 448 HIS A O 1
ATOM 3546 N N . ARG A 1 449 ? -1.732 -2.133 -20.714 1.00 87.75 449 ARG A N 1
ATOM 3547 C CA . ARG A 1 449 ? -1.877 -0.680 -20.937 1.00 87.75 449 ARG A CA 1
ATOM 3548 C C . ARG A 1 449 ? -2.960 -0.054 -20.066 1.00 87.75 449 ARG A C 1
ATOM 3550 O O . ARG A 1 449 ? -2.776 1.041 -19.541 1.00 87.75 449 ARG A O 1
ATOM 3557 N N . GLU A 1 450 ? -4.090 -0.737 -19.917 1.00 90.19 450 GLU A N 1
ATOM 3558 C CA . GLU A 1 450 ? -5.201 -0.258 -19.098 1.00 90.19 450 GLU A CA 1
ATOM 3559 C C . GLU A 1 450 ? -4.816 -0.163 -17.617 1.00 90.19 450 GLU A C 1
ATOM 3561 O O . GLU A 1 450 ? -5.048 0.875 -17.000 1.00 90.19 450 GLU A O 1
ATOM 3566 N N . LEU A 1 451 ? -4.130 -1.175 -17.072 1.00 92.56 451 LEU A N 1
ATOM 3567 C CA . LEU A 1 451 ? -3.608 -1.139 -15.703 1.00 92.56 451 LEU A CA 1
ATOM 3568 C C . LEU A 1 451 ? -2.672 0.051 -15.481 1.00 92.56 451 LEU A C 1
ATOM 3570 O O . LEU A 1 451 ? -2.806 0.748 -14.476 1.00 92.56 451 LEU A O 1
ATOM 3574 N N . TRP A 1 452 ? -1.746 0.305 -16.408 1.00 87.69 452 TRP A N 1
ATOM 3575 C CA . TRP A 1 452 ? -0.809 1.425 -16.300 1.00 87.69 452 TRP A CA 1
ATOM 3576 C C . TRP A 1 452 ? -1.484 2.791 -16.449 1.00 87.69 452 TRP A C 1
ATOM 3578 O O . TRP A 1 452 ? -1.085 3.741 -15.771 1.00 87.69 452 TRP A O 1
ATOM 3588 N N . ALA A 1 453 ? -2.521 2.897 -17.283 1.00 80.31 453 ALA A N 1
ATOM 3589 C CA . ALA A 1 453 ? -3.306 4.120 -17.420 1.00 80.31 453 ALA A CA 1
ATOM 3590 C C . ALA A 1 453 ? -4.088 4.442 -16.137 1.00 80.31 453 ALA A C 1
ATOM 3592 O O . ALA A 1 453 ? -3.978 5.550 -15.614 1.00 80.31 453 ALA A O 1
ATOM 3593 N N . GLU A 1 454 ? -4.819 3.465 -15.596 1.00 87.38 454 GLU A N 1
ATOM 3594 C CA . GLU A 1 454 ? -5.578 3.609 -14.346 1.00 87.38 454 GLU A CA 1
ATOM 3595 C C . GLU A 1 454 ? -4.666 3.876 -13.143 1.00 87.38 454 GLU A C 1
ATOM 3597 O O . GLU A 1 454 ? -4.989 4.695 -12.281 1.00 87.38 454 GLU A O 1
ATOM 3602 N N . ASN A 1 455 ? -3.489 3.246 -13.110 1.00 88.50 455 ASN A N 1
ATOM 3603 C CA . ASN A 1 455 ? -2.459 3.536 -12.118 1.00 88.50 455 ASN A CA 1
ATOM 3604 C C . ASN A 1 455 ? -2.012 5.002 -12.183 1.00 88.50 455 ASN A C 1
ATOM 3606 O O . ASN A 1 455 ? -1.999 5.689 -11.162 1.00 88.50 455 ASN A O 1
ATOM 3610 N N . GLY A 1 456 ? -1.687 5.503 -13.380 1.00 81.19 456 GLY A N 1
ATOM 3611 C CA . GLY A 1 456 ? -1.314 6.903 -13.584 1.00 81.19 456 GLY A CA 1
ATOM 3612 C C . GLY A 1 456 ? -2.407 7.872 -13.127 1.00 81.19 456 GLY A C 1
ATOM 3613 O O . GLY A 1 456 ? -2.119 8.823 -12.400 1.00 81.19 456 GLY A O 1
ATOM 3614 N N . ASP A 1 457 ? -3.665 7.592 -13.478 1.00 79.62 457 ASP A N 1
ATOM 3615 C CA . ASP A 1 457 ? -4.830 8.366 -13.034 1.00 79.62 457 ASP A CA 1
ATOM 3616 C C . ASP A 1 457 ? -5.004 8.358 -11.514 1.00 79.62 457 ASP A C 1
ATOM 3618 O O . ASP A 1 457 ? -5.246 9.401 -10.901 1.00 79.62 457 ASP A O 1
ATOM 3622 N N . ALA A 1 458 ? -4.910 7.183 -10.891 1.00 86.19 458 ALA A N 1
ATOM 3623 C CA . ALA A 1 458 ? -5.043 7.028 -9.449 1.00 86.19 458 ALA A CA 1
ATOM 3624 C C . ALA A 1 458 ? -3.962 7.817 -8.703 1.00 86.19 458 ALA A C 1
ATOM 3626 O O . ALA A 1 458 ? -4.293 8.608 -7.820 1.00 86.19 458 ALA A O 1
ATOM 3627 N N . LEU A 1 459 ? -2.696 7.673 -9.103 1.00 85.06 459 LEU A N 1
ATOM 3628 C CA . LEU A 1 459 ? -1.584 8.398 -8.492 1.00 85.06 459 LEU A CA 1
ATOM 3629 C C . LEU A 1 459 ? -1.694 9.911 -8.727 1.00 85.06 459 LEU A C 1
ATOM 3631 O O . LEU A 1 459 ? -1.484 10.692 -7.801 1.00 85.06 459 LEU A O 1
ATOM 3635 N N . SER A 1 460 ? -2.097 10.351 -9.922 1.00 77.88 460 SER A N 1
ATOM 3636 C CA . SER A 1 460 ? -2.272 11.779 -10.216 1.00 77.88 460 SER A CA 1
ATOM 3637 C C . SER A 1 460 ? -3.373 12.421 -9.367 1.00 77.88 460 SER A C 1
ATOM 3639 O O . SER A 1 460 ? -3.166 13.510 -8.827 1.00 77.88 460 SER A O 1
ATOM 3641 N N . ARG A 1 461 ? -4.492 11.718 -9.131 1.00 80.88 461 ARG A N 1
ATOM 3642 C CA . ARG A 1 461 ? -5.565 12.203 -8.245 1.00 80.88 461 ARG A CA 1
ATOM 3643 C C . ARG A 1 461 ? -5.088 12.420 -6.812 1.00 80.88 461 ARG A C 1
ATOM 3645 O O . ARG A 1 461 ? -5.508 13.394 -6.193 1.00 80.88 461 ARG A O 1
ATOM 3652 N N . ILE A 1 462 ? -4.185 11.574 -6.312 1.00 82.44 462 ILE A N 1
ATOM 3653 C CA . ILE A 1 462 ? -3.612 11.709 -4.964 1.00 82.44 462 ILE A CA 1
ATOM 3654 C C . ILE A 1 462 ? -2.795 13.008 -4.836 1.00 82.44 462 ILE A C 1
ATOM 3656 O O . ILE A 1 462 ? -2.899 13.696 -3.823 1.00 82.44 462 ILE A O 1
ATOM 3660 N N . TYR A 1 463 ? -2.018 13.385 -5.859 1.00 69.88 463 TYR A N 1
ATOM 3661 C CA . TYR A 1 463 ? -1.115 14.549 -5.787 1.00 69.88 463 TYR A CA 1
ATOM 3662 C C . TYR A 1 463 ? -1.710 15.865 -6.285 1.00 69.88 463 TYR A C 1
ATOM 3664 O O . TYR A 1 463 ? -1.419 16.930 -5.734 1.00 69.88 463 TYR A O 1
ATOM 3672 N N . ALA A 1 464 ? -2.493 15.807 -7.360 1.00 65.12 464 ALA A N 1
ATOM 3673 C CA . ALA A 1 464 ? -2.967 16.975 -8.094 1.00 65.12 464 ALA A CA 1
ATOM 3674 C C . ALA A 1 464 ? -4.483 17.185 -7.980 1.00 65.12 464 ALA A C 1
ATOM 3676 O O . ALA A 1 464 ? -4.978 18.211 -8.447 1.00 65.12 464 ALA A O 1
ATOM 3677 N N . GLY A 1 465 ? -5.224 16.233 -7.398 1.00 67.88 465 GLY A N 1
ATOM 3678 C CA . GLY A 1 465 ? -6.690 16.267 -7.326 1.00 67.88 465 GLY A CA 1
ATOM 3679 C C . GLY A 1 465 ? -7.390 16.108 -8.681 1.00 67.88 465 GLY A C 1
ATOM 3680 O O . GLY A 1 465 ? -8.603 16.268 -8.767 1.00 67.88 465 GLY A O 1
ATOM 3681 N N . THR A 1 466 ? -6.641 15.807 -9.744 1.00 57.69 466 THR A N 1
ATOM 3682 C CA . THR A 1 466 ? -7.127 15.640 -11.122 1.00 57.69 466 THR A CA 1
ATOM 3683 C C . THR A 1 466 ? -6.571 14.342 -11.713 1.00 57.69 466 THR A C 1
ATOM 3685 O O . THR A 1 466 ? -5.629 13.774 -11.163 1.00 57.69 466 THR A O 1
ATOM 3688 N N . GLY A 1 467 ? -7.195 13.821 -12.776 1.00 57.84 467 GLY A N 1
ATOM 3689 C CA . GLY A 1 467 ? -6.670 12.660 -13.509 1.00 57.84 467 GLY A CA 1
ATOM 3690 C C . GLY A 1 467 ? -5.360 12.984 -14.234 1.00 57.84 467 GLY A C 1
ATOM 3691 O O . GLY A 1 467 ? -5.017 14.157 -14.407 1.00 57.84 467 GLY A O 1
ATOM 3692 N N . ALA A 1 468 ? -4.628 11.957 -14.671 1.00 62.84 468 ALA A N 1
ATOM 3693 C CA . ALA A 1 468 ? -3.347 12.185 -15.326 1.00 62.84 468 ALA A CA 1
ATOM 3694 C C . ALA A 1 468 ? -3.545 12.810 -16.719 1.00 62.84 468 ALA A C 1
ATOM 3696 O O . ALA A 1 468 ? -4.391 12.398 -17.508 1.00 62.84 468 ALA A O 1
ATOM 3697 N N . LEU A 1 469 ? -2.713 13.802 -17.051 1.00 57.06 469 LEU A N 1
ATOM 3698 C CA . LEU A 1 469 ? -2.825 14.581 -18.294 1.00 57.06 469 LEU A CA 1
ATOM 3699 C C . LEU A 1 469 ? -2.632 13.765 -19.586 1.00 57.06 469 LEU A C 1
ATOM 3701 O O . LEU A 1 469 ? -2.937 14.272 -20.659 1.00 57.06 469 LEU A O 1
ATOM 3705 N N . ASN A 1 470 ? -2.083 12.549 -19.497 1.00 61.03 470 ASN A N 1
ATOM 3706 C CA . ASN A 1 470 ? -1.729 11.706 -20.646 1.00 61.03 470 ASN A CA 1
ATOM 3707 C C . ASN A 1 470 ? -2.380 10.314 -20.597 1.00 61.03 470 ASN A C 1
ATOM 3709 O O . ASN A 1 470 ? -1.920 9.391 -21.270 1.00 61.03 470 ASN A O 1
ATOM 3713 N N . THR A 1 471 ? -3.439 10.128 -19.812 1.00 59.19 471 THR A N 1
ATOM 3714 C CA . THR A 1 471 ? -4.094 8.820 -19.659 1.00 59.19 471 THR A CA 1
ATOM 3715 C C . THR A 1 471 ? -4.615 8.269 -20.981 1.00 59.19 471 THR A C 1
ATOM 3717 O O . THR A 1 471 ? -4.475 7.072 -21.246 1.00 59.19 471 THR A O 1
ATOM 3720 N N . SER A 1 472 ? -5.174 9.124 -21.847 1.00 55.44 472 SER A N 1
ATOM 3721 C CA . SER A 1 472 ? -5.660 8.700 -23.168 1.00 55.44 472 SER A CA 1
ATOM 3722 C C . SER A 1 472 ? -4.546 8.084 -24.015 1.00 55.44 472 SER A C 1
ATOM 3724 O O . SER A 1 472 ? -4.758 7.069 -24.690 1.00 55.44 472 SER A O 1
ATOM 3726 N N . PHE A 1 473 ? -3.338 8.645 -23.909 1.00 52.88 473 PHE A N 1
ATOM 3727 C CA . PHE A 1 473 ? -2.156 8.161 -24.596 1.00 52.88 473 PHE A CA 1
ATOM 3728 C C . PHE A 1 473 ? -1.724 6.798 -24.050 1.00 52.88 473 PHE A C 1
ATOM 3730 O O . PHE A 1 473 ? -1.504 5.884 -24.840 1.00 52.88 473 PHE A O 1
ATOM 3737 N N . THR A 1 474 ? -1.696 6.608 -22.728 1.00 56.59 474 THR A N 1
ATOM 3738 C CA . THR A 1 474 ? -1.371 5.299 -22.135 1.00 56.59 474 THR A CA 1
ATOM 3739 C C . THR A 1 474 ? -2.384 4.217 -22.534 1.00 56.59 474 THR A C 1
ATOM 3741 O O . THR A 1 474 ? -1.986 3.099 -22.855 1.00 56.59 474 THR A O 1
ATOM 3744 N N . ARG A 1 475 ? -3.689 4.534 -22.609 1.00 60.12 475 ARG A N 1
ATOM 3745 C CA . ARG A 1 475 ? -4.722 3.558 -23.024 1.00 60.12 475 ARG A CA 1
ATOM 3746 C C . ARG A 1 475 ? -4.642 3.187 -24.503 1.00 60.12 475 ARG A C 1
ATOM 3748 O O . ARG A 1 475 ? -4.783 2.017 -24.858 1.00 60.12 475 ARG A O 1
ATOM 3755 N N . SER A 1 476 ? -4.477 4.182 -25.373 1.00 51.66 476 SER A N 1
ATOM 3756 C CA . SER A 1 476 ? -4.759 4.036 -26.809 1.00 51.66 476 SER A CA 1
ATOM 3757 C C . SER A 1 476 ? -3.557 4.253 -27.734 1.00 51.66 476 SER A C 1
ATOM 3759 O O . SER A 1 476 ? -3.670 4.020 -28.939 1.00 51.66 476 SER A O 1
ATOM 3761 N N . GLY A 1 477 ? -2.422 4.720 -27.208 1.00 51.09 477 GLY A N 1
ATOM 3762 C CA . GLY A 1 477 ? -1.269 5.171 -27.996 1.00 51.09 477 GLY A CA 1
ATOM 3763 C C . GLY A 1 477 ? -1.541 6.438 -28.819 1.00 51.09 477 GLY A C 1
ATOM 3764 O O . GLY A 1 477 ? -0.724 6.835 -29.644 1.00 51.09 477 GLY A O 1
ATOM 3765 N N . LYS A 1 478 ? -2.704 7.080 -28.644 1.00 43.53 478 LYS A N 1
ATOM 3766 C CA . LYS A 1 478 ? -3.108 8.295 -29.358 1.00 43.53 478 LYS A CA 1
ATOM 3767 C C . LYS A 1 478 ? -3.606 9.329 -28.363 1.00 43.53 478 LYS A C 1
ATOM 3769 O O . LYS A 1 478 ? -4.291 9.006 -27.403 1.00 43.53 478 LYS A O 1
ATOM 3774 N N . ARG A 1 479 ? -3.263 10.590 -28.609 1.00 39.28 479 ARG A N 1
ATOM 3775 C CA . ARG A 1 479 ? -3.690 11.705 -27.768 1.00 39.28 479 ARG A CA 1
ATOM 3776 C C . ARG A 1 479 ? -5.031 12.233 -28.271 1.00 39.28 479 ARG A C 1
ATOM 3778 O O . ARG A 1 479 ? -5.143 12.592 -29.444 1.00 39.28 479 ARG A O 1
ATOM 3785 N N . THR A 1 480 ? -6.040 12.273 -27.408 1.00 40.75 480 THR A N 1
ATOM 3786 C CA . THR A 1 480 ? -7.328 12.907 -27.718 1.00 40.75 480 THR A CA 1
ATOM 3787 C C . THR A 1 480 ? -7.309 14.397 -27.375 1.00 40.75 480 THR A C 1
ATOM 3789 O O . THR A 1 480 ? -6.548 14.844 -26.522 1.00 40.75 480 THR A O 1
ATOM 3792 N N . LEU A 1 481 ? -8.149 15.198 -28.044 1.00 32.34 481 LEU A N 1
ATOM 3793 C CA . LEU A 1 481 ? -8.277 16.648 -27.802 1.00 32.34 481 LEU A CA 1
ATOM 3794 C C . LEU A 1 481 ? -8.689 16.997 -26.356 1.00 32.34 481 LEU A C 1
ATOM 3796 O O . LEU A 1 481 ? -8.508 18.136 -25.939 1.00 32.34 481 LEU A O 1
ATOM 3800 N N . ALA A 1 482 ? -9.208 16.028 -25.598 1.00 31.38 482 ALA A N 1
ATOM 3801 C CA . ALA A 1 482 ? -9.628 16.179 -24.206 1.00 31.38 482 ALA A CA 1
ATOM 3802 C C . ALA A 1 482 ? -8.549 15.794 -23.166 1.00 31.38 482 ALA A C 1
ATOM 3804 O O . ALA A 1 482 ? -8.855 15.771 -21.976 1.00 31.38 482 ALA A O 1
ATOM 3805 N N . GLY A 1 483 ? -7.306 15.532 -23.595 1.00 34.41 483 GLY A N 1
ATOM 3806 C CA . GLY A 1 483 ? -6.276 14.903 -22.753 1.00 34.41 483 GLY A CA 1
ATOM 3807 C C . GLY A 1 483 ? -6.171 13.421 -23.030 1.00 34.41 483 GLY A C 1
ATOM 3808 O O . GLY A 1 483 ? -7.193 12.812 -23.417 1.00 34.41 483 GLY A O 1
#

Mean predicted aligned error: 10.03 Å

Solvent-accessible surface area (backbone atoms only — not comparable to full-atom values): 27648 Å² total; per-residue (Å²): 52,36,42,30,38,30,75,86,70,49,33,41,36,45,29,56,30,76,66,42,46,74,72,70,25,54,67,32,27,42,38,39,30,56,40,98,48,77,84,40,71,44,77,46,84,43,53,50,86,80,59,85,58,88,81,36,46,72,71,48,93,56,62,33,69,26,30,41,29,51,46,75,57,93,80,37,36,28,43,34,30,34,52,36,67,47,80,75,49,54,75,34,79,77,28,82,58,71,42,35,33,28,38,31,47,34,45,48,65,45,58,44,68,49,74,86,54,52,63,60,49,44,48,58,57,54,67,67,69,65,86,81,72,93,75,93,73,93,76,94,74,80,89,73,92,65,80,82,70,83,79,78,73,62,89,60,48,68,57,32,55,58,54,31,62,58,39,29,34,32,48,70,38,62,81,43,60,80,52,46,54,68,66,62,57,63,72,45,61,85,91,63,75,49,75,84,69,62,36,71,58,19,30,58,42,47,83,33,26,44,68,59,49,59,51,46,73,70,42,56,75,66,61,34,51,45,48,48,58,51,39,49,72,49,68,32,31,34,39,37,79,46,71,48,78,47,78,40,85,41,65,101,81,76,82,57,61,42,77,46,71,51,69,49,80,46,74,43,60,51,92,36,61,57,50,57,87,79,34,69,61,63,40,88,85,24,47,52,34,88,49,77,69,91,74,97,65,87,69,77,80,91,55,74,77,74,49,44,66,19,49,44,44,27,53,49,53,47,38,71,78,29,70,37,44,54,45,60,42,53,59,45,84,51,73,56,43,38,52,51,52,51,54,51,52,54,47,48,55,57,42,29,74,76,74,36,90,44,58,47,72,46,83,41,42,48,69,59,38,34,72,75,58,34,72,74,36,44,58,59,55,55,68,64,34,62,76,48,49,73,48,45,82,68,43,46,57,72,40,56,41,60,69,75,58,47,74,75,40,88,34,59,61,40,86,65,79,54,62,67,58,50,52,48,52,53,48,49,52,51,28,59,73,76,43,55,84,57,64,81,39,64,68,60,56,50,52,50,28,42,47,50,20,52,39,45,25,44,50,28,33,75,64,70,73,39,69,39,74,54,35,38,30,48,59,67,77,45,79,47,99,88,59

Foldseek 3Di:
DFWKFDVVVTKIKDFFDPVLVVVVAAGWIWIWAADPDLPDIDIDIGHNVPDDCPRIDTLAPARWLAWLFWDDDDSWIKTKTQRDKDWQAFQQPVFPDTFIKIFGQFIAIDTNPDPPCSVVRSVVNVVVVPPDDDDDDDDDDDDDDDDPDPPPDDRCPVVRCLSNVRQKMWTSALLHELQDDLVVSLPDDPVDSDSPPHDLQFQQSCPRCVVVVVVLVPDDPVSSVSCNSSSNHTRMGGADKHKDWDWDADDPPDRGTDIDMDMDGDGHTNPQEDAQPPGQQFDLQLDGYRDYDDPPDQADDPCLPVCLNSPLNNVVVLCVVQVAAEAEAQFADPPRSVVVVVSVVVSQVVSCVVSDPSYHYDYHPQVVQCVPPNPVRSLVVQCPPPRCVVNLQQAADWDADSYPSHTPDDRGHHDDDPVLSNVLVRVCVVCVVVPNSRNPPPVVVLVSLLNVLVSQQSVCCSHPVGGHPCSVCSNPVDDDPVD

Organism: NCBI:txid117069

pLDDT: mean 80.7, std 16.83, range [29.98, 98.31]

Sequence (483 aa):
MYLYLSNNPRVLYLVTSTYDDKLGRPSRALVFRAGESTSQAVVEFLPKHEIDLTDAVRLTNRVVKGCLGLISIESDIFLALVTSATEIGNTRPSGSKPECVARIHEVSFYSLTSSIWDDLSAANEVLIGADGVEGSTNKDIYAQTSIPAPVFEHPCAPLTKIMSSGSFYYALESSWDLSSRLAVRLTRDSSLIDVGAYDERFVWNEYIVRSLLDFRERLDPHEREDLDRCQFIILAIQGYFGVFTMSLPAPPTNGAPTIATLSLISRLGWKRAGTRFNTRGVDDDGNTANFVET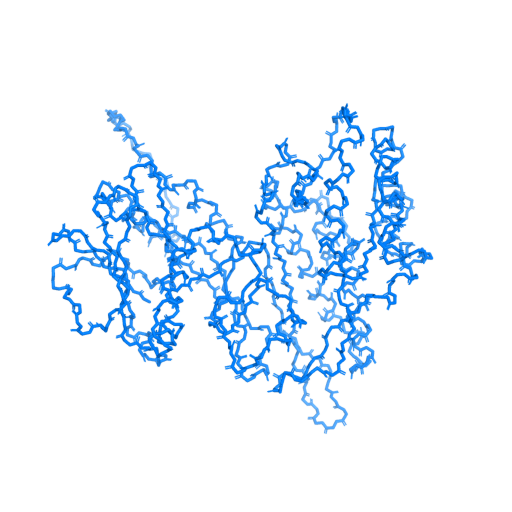FGHRIQITRPHASQPAFDRHFSQLMEEYGAIHAINLLGTKENEQSLTTAYGRHLQITRGAIGDELGITHFDFHNAVRIGGHDSVIRDLRRLESVVDHVDKFGFTMCNAGSDEIVTDQKDRTNFVQDILSRTTLEQYLLLVRREWVPSNTLWSHHRELWAENGDALSRIYAGTGALNTSFTRSGKRTLAG

Radius of gyration: 25.71 Å; Cα contacts (8 Å, |Δi|>4): 775; chains: 1; bounding box: 72×63×66 Å

InterPro domains:
  IPR002013 SAC domain [PF02383] (66-294)
  IPR002013 SAC domain [PF02383] (298-371)
  IPR002013 SAC domain [PS50275] (159-465)